Protein 3MCW (pdb70)

Sequence (381 aa):
APLRFSSSDKPLLLLIIDQQAVDDPSSWGPRNHPQQAEQACAGLLQQAWRARGLPLIHIRHDSSVEPNSTYRPGQPGHAFKPEVEEPRPGETVIAKQTTNSAFIGTTGGLEALLRANGWLEELVVAGVVSTSNSVEATVRAGNLGFAVCCLAEDGCFTFDKKTDWHGRRRRSADDEVHASSLANLDGEYCRVCCGSADDILAALGNIAGAAPAPLRFSSSDKKPLLLLIDQQAVDDPSSWGGPPRNHPQQAEQQACAGLLQAWRARGLPLIHIRRHDSVEPNSTYRPGQPGHAFKPEVEPRRPGETVIAKQTTNSAFIGTTGGLEALLLRANGWLEELVVAGVSTSNSVEATVRAGNLGFAVCCLAEDGCFTFDKTDWHGRRRSADEVHASSLANLDGEYCRVCCGSADILAALGNI

B-factor: mean 12.96, std 7.34, range [4.86, 44.72]

CATH classification: 3.40.50.8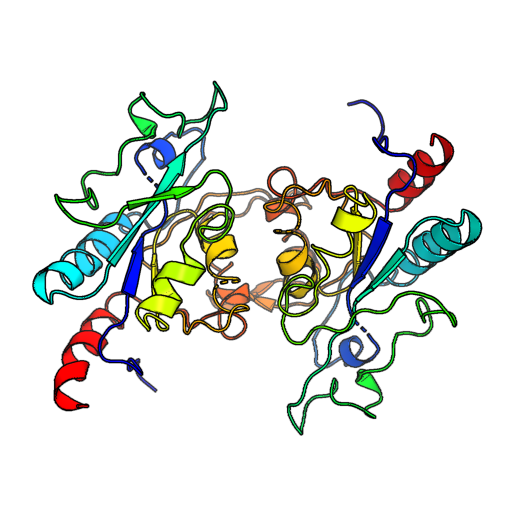50

Radius of gyration: 21.25 Å; Cα contacts (8 Å, |Δi|>4): 839; chains: 2; bounding box: 67×42×58 Å

Secondary structure (DSSP, 8-state):
-----SSS--EEEEE--GGGGSGGG--BS-TTHHHHHHHHHHHHHHHT--EEEEEE----TT-TT-TTSGGGSPPGGG---TT-EEEEESSSSTTTTSSHHHHHHHHT--EEEEEEE-IIIIIHHHH--TTTT-EEEEEEEEEE-B-EE-TTS-EE-HHHHH--HHHHBTTTBEEE-HHHHHHHHTTTGGG-/-PPP--SSS--EEEEE--GGGG-GGG--BS-TTHHHHHHHHHHHHHHHT--EEEEEE----TT-TTSTT-GGGSPPGGGPPPTT-EEEEESSSSTTTTT-HHHHHHHTT--EEEEEEE-IIIIIHHHH--TTTT-EEEEEEEEEE-B-EE-TTS-EE-HHHHH--HHHHBTTTBEEE-HHHHHHHHTT-

InterPro domains:
  IPR000868 Isochorismatase-like domain [PF00857] (13-155)
  IPR036380 Isochorismatase-like superfamily [G3DSA:3.40.50.850] (1-197)
  IPR036380 Isochorismatase-like superfamily [SSF52499] (4-193)
  IPR050272 Isochorismatase-like hydrolase [PTHR43540] (8-190)

Organism: Chromobacterium violaceum (strain ATCC 12472 / DSM 30191 / JCM 1249 / CCUG 213 / NBRC 12614 / NCIMB 9131 / NCTC 9757 / MK) (NCBI:txid243365)

Foldseek 3Di:
DFDADPDLAAEEEEEEFQLVVPCVQPDKDLPCLLVLLLVLQVLCVVVVHHYEYEFEEEPDPPGLCHPPDHRVAHDPSRHDDPPHHYWYDHAQASVPPTCVVVVCVVVVNQHYEYAYPALQTSVLNNQCSQVVPGAYEYALSNHMHAWDQDPVRRTGGRVRSSVNCVVCDPNRYPYDHSVSVSVNSVCSVVVD/DDFDADPDLAAEEEEEEFQLVVDCVFADKPLPCLLVLVLVVQVLCVVVVHHYEYEFEAEPPPPDCCHPPHRGRAHDPSNHDDPPHHYWYDHALASVPPTCVVVVCVVVVNQHYEYAYPALQTSVLNHQCSQVVRGAYEYALSNHMYHWDQDPVGDIDGRVRSSVVCVVCDPNRYPYDHSVSVSVNSVVD

Structure (mmCIF, N/CA/C/O backbone):
data_3MCW
#
_entry.id   3MCW
#
_cell.length_a   92.697
_cell.length_b   60.850
_cell.length_c   71.960
_cell.angle_alpha   90.000
_cell.angle_beta   102.970
_cell.angle_gamma   90.000
#
_symmetry.space_group_name_H-M   'C 1 2 1'
#
loop_
_entity.id
_entity.type
_entity.pdbx_description
1 polymer 'Putative hydrolase'
2 non-polymer 'IODIDE ION'
3 non-polymer 1,2-ETHANEDIOL
4 water water
#
loop_
_atom_site.group_PDB
_atom_site.id
_atom_site.type_symbol
_atom_site.label_atom_id
_atom_site.label_alt_id
_atom_site.label_comp_id
_atom_site.label_asym_id
_atom_site.label_entity_id
_atom_site.label_seq_id
_atom_site.pdbx_PDB_ins_code
_atom_site.Cartn_x
_atom_site.Cartn_y
_atom_site.Cartn_z
_atom_site.occupancy
_atom_site.B_iso_or_equiv
_atom_site.auth_seq_id
_atom_site.auth_comp_id
_atom_site.auth_asym_id
_atom_site.auth_atom_id
_atom_site.pdbx_PDB_model_num
ATOM 1 N N . ALA A 1 4 ? -5.805 6.561 8.680 1.00 44.72 3 ALA A N 1
ATOM 2 C CA . ALA A 1 4 ? -6.824 5.625 9.257 1.00 34.22 3 ALA A CA 1
ATOM 3 C C . ALA A 1 4 ? -6.545 5.384 10.746 1.00 32.95 3 ALA A C 1
ATOM 4 O O . ALA A 1 4 ? -5.382 5.163 11.127 1.00 33.56 3 ALA A O 1
ATOM 6 N N . PRO A 1 5 ? -7.601 5.425 11.588 1.00 33.04 4 PRO A N 1
ATOM 7 C CA . PRO A 1 5 ? -7.459 5.281 13.052 1.00 30.96 4 PRO A CA 1
ATOM 8 C C . PRO A 1 5 ? -7.002 3.895 13.475 1.00 28.70 4 PRO A C 1
ATOM 9 O O . PRO A 1 5 ? -7.386 2.918 12.853 1.00 29.73 4 PRO A O 1
ATOM 13 N N . LEU A 1 6 ? -6.206 3.819 14.542 1.00 23.78 5 LEU A N 1
ATOM 14 C CA . LEU A 1 6 ? -5.506 2.596 14.910 1.00 20.56 5 LEU A CA 1
ATOM 15 C C . LEU A 1 6 ? -6.427 1.411 15.120 1.00 19.98 5 LEU A C 1
ATOM 16 O O . LEU A 1 6 ? -7.426 1.493 15.818 1.00 20.82 5 LEU A O 1
ATOM 21 N N . ARG A 1 7 ? -6.031 0.321 14.503 1.00 19.33 6 ARG A N 1
ATOM 22 C CA . ARG A 1 7 ? -6.702 -0.948 14.632 1.00 18.89 6 ARG A CA 1
ATOM 23 C C . ARG A 1 7 ? -5.643 -2.042 14.797 1.00 17.74 6 ARG A C 1
ATOM 24 O O . ARG A 1 7 ? -4.712 -2.133 13.998 1.00 23.84 6 ARG A O 1
ATOM 29 N N . PHE A 1 8 ? -5.767 -2.858 15.842 1.00 15.03 7 PHE A N 1
ATOM 30 C CA . PHE A 1 8 ? -4.882 -3.992 16.019 1.00 15.84 7 PHE A CA 1
ATOM 31 C C . PHE A 1 8 ? -5.198 -5.040 14.980 1.00 17.77 7 PHE A C 1
ATOM 32 O O . PHE A 1 8 ? -6.353 -5.231 14.619 1.00 21.55 7 PHE A O 1
ATOM 40 N N . SER A 1 9 ? -4.147 -5.672 14.476 1.00 20.25 8 SER A N 1
ATOM 41 C CA A SER A 1 9 ? -4.290 -6.736 13.488 0.50 23.29 8 SER A CA 1
ATOM 42 C CA B SER A 1 9 ? -4.262 -6.736 13.486 0.50 24.43 8 SER A CA 1
ATOM 43 C C . SER A 1 9 ? -4.560 -8.081 14.160 1.00 21.67 8 SER A C 1
ATOM 44 O O . SER A 1 9 ? -5.075 -9.000 13.532 1.00 26.76 8 SER A O 1
ATOM 49 N N . SER A 1 10 ? -4.193 -8.190 15.447 1.00 18.43 9 SER A N 1
ATOM 50 C CA . SER A 1 10 ? -4.413 -9.400 16.232 1.00 16.66 9 SER A CA 1
ATOM 51 C C . SER A 1 10 ? -5.344 -9.122 17.404 1.00 15.37 9 SER A C 1
ATOM 52 O O . SER A 1 10 ? -5.649 -7.970 17.691 1.00 17.27 9 SER A O 1
ATOM 55 N N . ASP A 1 11 ? -5.821 -10.189 18.046 1.00 14.49 10 ASP A N 1
ATOM 56 C CA . ASP A 1 11 ? -6.680 -10.068 19.215 1.00 14.60 10 ASP A CA 1
ATOM 57 C C . ASP A 1 11 ? -5.881 -10.179 20.527 1.00 13.62 10 ASP A C 1
ATOM 58 O O . ASP A 1 11 ? -6.461 -10.256 21.620 1.00 17.13 10 ASP A O 1
ATOM 63 N N . LYS A 1 12 ? -4.548 -10.192 20.450 1.00 11.09 11 LYS A N 1
ATOM 64 C CA . LYS A 1 12 ? -3.703 -10.394 21.616 1.00 10.37 11 LYS A CA 1
ATOM 65 C C . LYS A 1 12 ? -2.472 -9.507 21.598 1.00 8.83 11 LYS A C 1
ATOM 66 O O . LYS A 1 12 ? -1.371 -9.978 21.835 1.00 8.91 11 LYS A O 1
ATOM 72 N N . PRO A 1 13 ? -2.633 -8.184 21.365 1.00 8.30 12 PRO A N 1
ATOM 73 C CA . PRO A 1 13 ? -1.468 -7.314 21.419 1.00 7.42 12 PRO A CA 1
ATOM 74 C C . PRO A 1 13 ? -0.853 -7.383 22.808 1.00 6.64 12 PRO A C 1
ATOM 75 O O . PRO A 1 13 ? -1.557 -7.422 23.832 1.00 7.82 12 PRO A O 1
ATOM 79 N N . LEU A 1 14 ? 0.471 -7.337 22.854 1.00 6.34 13 LEU A N 1
ATOM 80 C CA . LEU A 1 14 ? 1.235 -7.517 24.074 1.00 6.29 13 LEU A CA 1
ATOM 81 C C . LEU A 1 14 ? 1.823 -6.179 24.526 1.00 6.51 13 LEU A C 1
ATOM 82 O O . LEU A 1 14 ? 2.511 -5.504 23.753 1.00 6.97 13 LEU A O 1
ATOM 87 N N . LEU A 1 15 ? 1.590 -5.835 25.784 1.00 5.85 14 LEU A N 1
ATOM 88 C CA . LEU A 1 15 ? 2.136 -4.593 26.391 1.00 5.81 14 LEU A CA 1
ATOM 89 C C . LEU A 1 15 ? 3.495 -4.864 26.948 1.00 5.62 14 LEU A C 1
ATOM 90 O O . LEU A 1 15 ? 3.664 -5.757 27.793 1.00 6.43 14 LEU A O 1
ATOM 95 N N . LEU A 1 16 ? 4.487 -4.123 26.456 1.00 5.29 15 LEU A N 1
ATOM 96 C CA . LEU A 1 16 ? 5.877 -4.245 26.829 1.00 5.60 15 LEU A CA 1
ATOM 97 C C . LEU A 1 16 ? 6.322 -2.955 27.502 1.00 5.41 15 LEU A C 1
ATOM 98 O O . LEU A 1 16 ? 6.443 -1.921 26.828 1.00 6.38 15 LEU A O 1
ATOM 103 N N . LEU A 1 17 ? 6.472 -2.988 28.821 1.00 5.47 16 LEU A N 1
ATOM 104 C CA . LEU A 1 17 ? 6.832 -1.805 29.634 1.00 5.84 16 LEU A CA 1
ATOM 105 C C . LEU A 1 17 ? 8.311 -1.846 29.957 1.00 6.16 16 LEU A C 1
ATOM 106 O O . LEU A 1 17 ? 8.758 -2.774 30.616 1.00 7.74 16 LEU A O 1
ATOM 111 N N . ILE A 1 18 ? 9.047 -0.829 29.528 1.00 5.45 17 ILE A N 1
ATOM 112 C CA A ILE A 1 18 ? 10.505 -0.848 29.580 0.70 5.99 17 ILE A CA 1
ATOM 113 C CA B ILE A 1 18 ? 10.521 -0.817 29.555 0.30 5.43 17 ILE A CA 1
ATOM 114 C C . ILE A 1 18 ? 11.088 0.024 30.683 1.00 5.47 17 ILE A C 1
ATOM 115 O O . ILE A 1 18 ? 10.986 1.254 30.652 1.00 6.16 17 ILE A O 1
ATOM 124 N N . ASP A 1 19 ? 11.711 -0.640 31.637 1.00 6.05 18 ASP A N 1
ATOM 125 C CA . ASP A 1 19 ? 12.649 -0.035 32.560 1.00 6.54 18 ASP A CA 1
ATOM 126 C C . ASP A 1 19 ? 12.077 1.096 33.431 1.00 6.41 18 ASP A C 1
ATOM 127 O O . ASP A 1 19 ? 12.784 2.026 33.797 1.00 7.20 18 ASP A O 1
ATOM 150 N N . GLN A 1 21 ? 11.678 2.064 36.415 1.00 6.99 20 GLN A N 1
ATOM 151 C CA . GLN A 1 21 ? 12.296 1.844 37.707 1.00 6.92 20 GLN A CA 1
ATOM 152 C C . GLN A 1 21 ? 12.621 3.188 38.348 1.00 7.08 20 GLN A C 1
ATOM 153 O O . GLN A 1 21 ? 12.767 4.217 37.684 1.00 8.23 20 GLN A O 1
ATOM 159 N N . GLN A 1 22 ? 12.711 3.175 39.674 1.00 7.51 21 GLN A N 1
ATOM 160 C CA . GLN A 1 22 ? 12.880 4.410 40.428 1.00 8.32 21 GLN A CA 1
ATOM 161 C C . GLN A 1 22 ? 14.205 5.112 40.123 1.00 8.34 21 GLN A C 1
ATOM 162 O O . GLN A 1 22 ? 14.310 6.320 40.310 1.00 9.08 21 GLN A O 1
ATOM 168 N N . ALA A 1 23 ? 15.173 4.383 39.582 1.00 8.59 22 ALA A N 1
ATOM 169 C CA . ALA A 1 23 ? 16.454 4.925 39.130 1.00 9.60 22 ALA A CA 1
ATOM 170 C C . ALA A 1 23 ? 16.305 6.168 38.305 1.00 8.68 22 ALA A C 1
ATOM 171 O O . ALA A 1 23 ? 17.121 7.094 38.426 1.00 10.16 22 ALA A O 1
ATOM 173 N N . VAL A 1 24 ? 15.305 6.192 37.425 1.00 9.22 23 VAL A N 1
ATOM 174 C CA . VAL A 1 24 ? 15.205 7.268 36.469 1.00 10.25 23 VAL A CA 1
ATOM 175 C C . VAL A 1 24 ? 14.742 8.567 37.073 1.00 10.09 23 VAL A C 1
ATOM 176 O O . VAL A 1 24 ? 14.778 9.578 36.382 1.00 13.55 23 VAL A O 1
ATOM 180 N N . ASP A 1 25 ? 14.321 8.528 38.338 1.00 9.18 24 ASP A N 1
ATOM 181 C CA . ASP A 1 25 ? 13.997 9.739 39.088 1.00 9.85 24 ASP A CA 1
ATOM 182 C C . ASP A 1 25 ? 15.216 10.444 39.624 1.00 9.57 24 ASP A C 1
ATOM 183 O O . ASP A 1 25 ? 15.119 11.576 40.100 1.00 10.87 24 ASP A O 1
ATOM 188 N N . ASP A 1 26 ? 16.374 9.813 39.553 1.00 9.49 25 ASP A N 1
ATOM 189 C CA . ASP A 1 26 ? 17.570 10.417 40.114 1.00 9.73 25 ASP A CA 1
ATOM 190 C C . ASP A 1 26 ? 17.891 11.715 39.367 1.00 8.98 25 ASP A C 1
ATOM 191 O O . ASP A 1 26 ? 17.918 11.728 38.147 1.00 8.97 25 ASP A O 1
ATOM 196 N N . PRO A 1 27 ? 18.146 12.819 40.090 1.00 10.44 26 PRO A N 1
ATOM 197 C CA . PRO A 1 27 ? 18.398 14.080 39.396 1.00 10.32 26 PRO A CA 1
ATOM 198 C C . PRO A 1 27 ? 19.631 14.043 38.533 1.00 9.97 26 PRO A C 1
ATOM 199 O O . PRO A 1 27 ? 19.746 14.879 37.618 1.00 10.58 26 PRO A O 1
ATOM 203 N N . SER A 1 28 ? 20.530 13.082 38.744 1.00 10.83 27 SER A N 1
ATOM 204 C CA A SER A 1 28 ? 21.747 12.864 37.935 0.80 12.85 27 SER A CA 1
ATOM 205 C CA B SER A 1 28 ? 21.724 13.046 37.923 0.20 11.05 27 SER A CA 1
ATOM 206 C C . SER A 1 28 ? 21.457 12.666 36.451 1.00 10.64 27 SER A C 1
ATOM 207 O O . SER A 1 28 ? 22.330 12.886 35.606 1.00 13.63 27 SER A O 1
ATOM 212 N N . TRP A 1 29 ? 20.266 12.166 36.121 1.00 8.83 28 TRP A N 1
ATOM 213 C CA . TRP A 1 29 ? 19.930 11.967 34.716 1.00 8.62 28 TRP A CA 1
ATOM 214 C C . TRP A 1 29 ? 19.652 13.287 33.966 1.00 8.35 28 TRP A C 1
ATOM 215 O O . TRP A 1 29 ? 19.592 13.292 32.740 1.00 9.14 28 TRP A O 1
ATOM 226 N N . GLY A 1 30 ? 19.440 14.364 34.710 1.00 8.40 29 GLY A N 1
ATOM 227 C CA . GLY A 1 30 ? 19.085 15.642 34.166 1.00 7.42 29 GLY A CA 1
ATOM 228 C C . GLY A 1 30 ? 17.605 15.753 33.928 1.00 6.59 29 GLY A C 1
ATOM 229 O O . GLY A 1 30 ? 16.821 14.833 34.206 1.00 7.72 29 GLY A O 1
ATOM 230 N N . PRO A 1 31 ? 17.136 16.887 33.376 1.00 6.25 30 PRO A N 1
ATOM 231 C CA . PRO A 1 31 ? 15.703 17.125 33.259 1.00 6.65 30 PRO A CA 1
ATOM 232 C C . PRO A 1 31 ? 15.038 16.192 32.253 1.00 6.02 30 PRO A C 1
ATOM 233 O O . PRO A 1 31 ? 15.623 15.849 31.228 1.00 7.01 30 PRO A O 1
ATOM 237 N N . ARG A 1 32 ? 13.783 15.883 32.544 1.00 6.42 31 ARG A N 1
ATOM 238 C CA . ARG A 1 32 ? 12.951 15.005 31.727 1.00 6.57 31 ARG A CA 1
ATOM 239 C C . ARG A 1 32 ? 11.778 15.737 31.133 1.00 6.61 31 ARG A C 1
ATOM 240 O O . ARG A 1 32 ? 11.369 16.814 31.561 1.00 9.11 31 ARG A O 1
ATOM 248 N N . ASN A 1 33 ? 11.179 15.127 30.118 1.00 6.18 32 ASN A N 1
ATOM 249 C CA . ASN A 1 33 ? 9.907 15.530 29.564 1.00 6.63 32 ASN A CA 1
ATOM 250 C C . ASN A 1 33 ? 8.772 14.629 30.090 1.00 6.46 32 ASN A C 1
ATOM 251 O O . ASN A 1 33 ? 8.982 13.751 30.948 1.00 6.76 32 ASN A O 1
ATOM 256 N N . HIS A 1 34 ? 7.578 14.858 29.542 1.00 6.77 33 HIS A N 1
ATOM 257 C CA . HIS A 1 34 ? 6.402 14.015 29.748 1.00 6.77 33 HIS A CA 1
ATOM 258 C C . HIS A 1 34 ? 6.164 13.638 31.198 1.00 7.27 33 HIS A C 1
ATOM 259 O O . HIS A 1 34 ? 6.192 12.474 31.559 1.00 7.49 33 HIS A O 1
ATOM 266 N N . PRO A 1 35 ? 5.848 14.621 32.037 1.00 8.19 34 PRO A N 1
ATOM 267 C CA . PRO A 1 35 ? 5.630 14.339 33.445 1.00 10.13 34 PRO A CA 1
ATOM 268 C C . PRO A 1 35 ? 4.512 13.366 33.752 1.00 10.91 34 PRO A C 1
ATOM 269 O O . PRO A 1 35 ? 4.534 12.782 34.845 1.00 14.85 34 PRO A O 1
ATOM 273 N N . GLN A 1 36 ? 3.564 13.209 32.843 1.00 10.87 35 GLN A N 1
ATOM 274 C CA A GLN A 1 36 ? 2.436 12.292 32.988 0.50 11.73 35 GLN A CA 1
ATOM 275 C CA B GLN A 1 36 ? 2.502 12.242 33.127 0.50 11.57 35 GLN A CA 1
ATOM 276 C C . GLN A 1 36 ? 2.699 10.906 32.389 1.00 9.46 35 GLN A C 1
ATOM 277 O O . GLN A 1 36 ? 1.781 10.095 32.301 1.00 10.61 35 GLN A O 1
ATOM 288 N N . ALA A 1 37 ? 3.940 10.621 31.968 1.00 8.11 36 ALA A N 1
ATOM 289 C CA . ALA A 1 37 ? 4.211 9.329 31.341 1.00 7.34 36 ALA A CA 1
ATOM 290 C C . ALA A 1 37 ? 3.827 8.168 32.238 1.00 7.51 36 ALA A C 1
ATOM 291 O O . ALA A 1 37 ? 3.306 7.157 31.780 1.00 7.44 36 ALA A O 1
ATOM 293 N N . GLU A 1 38 ? 4.130 8.278 33.534 1.00 7.55 37 GLU A N 1
ATOM 294 C CA . GLU A 1 38 ? 3.806 7.198 34.482 1.00 8.11 37 GLU A CA 1
ATOM 295 C C . GLU A 1 38 ? 2.329 6.914 34.511 1.00 7.84 37 GLU A C 1
ATOM 296 O O . GLU A 1 38 ? 1.905 5.768 34.545 1.00 8.24 37 GLU A O 1
ATOM 302 N N . GLN A 1 39 ? 1.528 7.969 34.546 1.00 8.24 38 GLN A N 1
ATOM 303 C CA . GLN A 1 39 ? 0.087 7.818 34.538 1.00 8.88 38 GLN A CA 1
ATOM 304 C C . GLN A 1 39 ? -0.418 7.208 33.242 1.00 8.28 38 GLN A C 1
ATOM 305 O O . GLN A 1 39 ? -1.333 6.394 33.256 1.00 8.99 38 GLN A O 1
ATOM 308 N N . ALA A 1 40 ? 0.176 7.567 32.104 1.00 7.95 39 ALA A N 1
ATOM 309 C CA . ALA A 1 40 ? -0.218 6.980 30.824 1.00 8.13 39 ALA A CA 1
ATOM 310 C C . ALA A 1 40 ? 0.099 5.483 30.835 1.00 7.25 39 ALA A C 1
ATOM 311 O O . ALA A 1 40 ? -0.700 4.657 30.436 1.00 8.13 39 ALA A O 1
ATOM 313 N N . CYS A 1 41 ? 1.287 5.128 31.319 1.00 7.19 40 CYS A N 1
ATOM 314 C CA . CYS A 1 41 ? 1.679 3.710 31.459 1.00 6.61 40 CYS A CA 1
ATOM 315 C C . CYS A 1 41 ? 0.757 2.964 32.413 1.00 6.41 40 CYS A C 1
ATOM 316 O O . CYS A 1 41 ? 0.357 1.840 32.125 1.00 7.45 40 CYS A O 1
ATOM 319 N N . ALA A 1 42 ? 0.398 3.578 33.533 1.00 7.37 41 ALA A N 1
ATOM 320 C CA . ALA A 1 42 ? -0.523 2.944 34.500 1.00 7.81 41 ALA A CA 1
ATOM 321 C C . ALA A 1 42 ? -1.872 2.671 33.857 1.00 7.90 41 ALA A C 1
ATOM 322 O O . ALA A 1 42 ? -2.471 1.650 34.100 1.00 8.39 41 ALA A O 1
ATOM 324 N N . GLY A 1 43 ? -2.346 3.600 33.021 1.00 7.74 42 GLY A N 1
ATOM 325 C CA . GLY A 1 43 ? -3.623 3.421 32.333 1.00 8.25 42 GLY A CA 1
ATOM 326 C C . GLY A 1 43 ? -3.571 2.245 31.360 1.00 7.48 42 GLY A C 1
ATOM 327 O O . GLY A 1 43 ? -4.513 1.466 31.254 1.00 8.88 42 GLY A O 1
ATOM 328 N N . LEU A 1 44 ? -2.466 2.118 30.632 1.00 7.03 43 LEU A N 1
ATOM 329 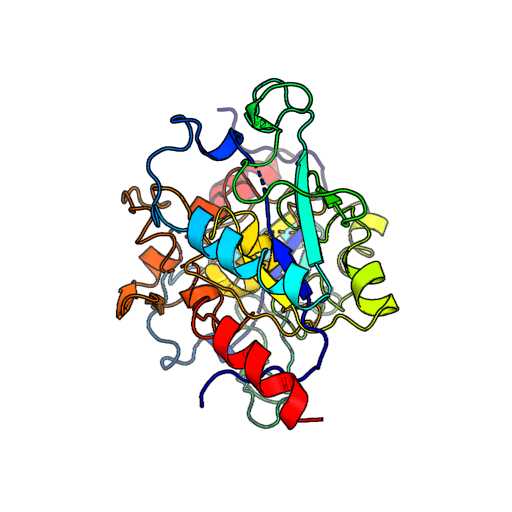C CA . LEU A 1 44 ? -2.295 1.001 29.720 1.00 7.06 43 LEU A CA 1
ATOM 330 C C . LEU A 1 44 ? -2.233 -0.322 30.516 1.00 6.46 43 LEU A C 1
ATOM 331 O O . LEU A 1 44 ? -2.905 -1.292 30.178 1.00 6.56 43 LEU A O 1
ATOM 336 N N . LEU A 1 45 ? -1.450 -0.335 31.591 1.00 6.27 44 LEU A N 1
ATOM 337 C CA . LEU A 1 45 ? -1.251 -1.546 32.399 1.00 6.26 44 LEU A CA 1
ATOM 338 C C . LEU A 1 45 ? -2.574 -1.997 33.000 1.00 6.37 44 LEU A C 1
ATOM 339 O O . LEU A 1 45 ? -2.897 -3.180 32.985 1.00 6.95 44 LEU A O 1
ATOM 344 N N . GLN A 1 46 ? -3.354 -1.058 33.531 1.00 6.58 45 GLN A N 1
ATOM 345 C CA A GLN A 1 46 ? -4.647 -1.403 34.118 0.50 6.58 45 GLN A CA 1
ATOM 346 C CA B GLN A 1 46 ? -4.626 -1.437 34.128 0.50 6.84 45 GLN A CA 1
ATOM 347 C C . GLN A 1 46 ? -5.599 -1.975 33.077 1.00 6.50 45 GLN A C 1
ATOM 348 O O . GLN A 1 46 ? -6.316 -2.941 33.349 1.00 7.67 45 GLN A O 1
ATOM 359 N N . ALA A 1 47 ? -5.628 -1.391 31.876 1.00 6.59 46 ALA A N 1
ATOM 360 C CA . ALA A 1 47 ? -6.462 -1.897 30.817 1.00 7.48 46 ALA A CA 1
ATOM 361 C C . ALA A 1 47 ? -6.047 -3.300 30.394 1.00 6.76 46 ALA A C 1
ATOM 362 O O . ALA A 1 47 ? -6.913 -4.168 30.162 1.00 7.92 46 ALA A O 1
ATOM 364 N N . TRP A 1 48 ? -4.745 -3.536 30.266 1.00 6.97 47 TRP A N 1
ATOM 365 C CA . TRP A 1 48 ? -4.239 -4.855 29.900 1.00 7.35 47 TRP A CA 1
ATOM 366 C C . TRP A 1 48 ? -4.636 -5.880 30.943 1.00 6.92 47 TRP A C 1
ATOM 367 O O . TRP A 1 48 ? -5.052 -6.994 30.599 1.00 8.59 47 TRP A O 1
ATOM 378 N N . ARG A 1 49 ? -4.447 -5.555 32.204 1.00 6.81 48 ARG A N 1
ATOM 379 C CA . ARG A 1 49 ? -4.817 -6.448 33.295 1.00 6.90 48 ARG A CA 1
ATOM 380 C C . ARG A 1 49 ? -6.324 -6.724 33.292 1.00 7.27 48 ARG A C 1
ATOM 381 O O . ARG A 1 49 ? -6.748 -7.869 33.416 1.00 7.99 48 ARG A O 1
ATOM 389 N N . ALA A 1 50 ? -7.126 -5.677 33.158 1.00 7.05 49 ALA A N 1
ATOM 390 C CA . ALA A 1 50 ? -8.578 -5.814 33.202 1.00 7.70 49 ALA A CA 1
ATOM 391 C C . ALA A 1 50 ? -9.076 -6.692 32.064 1.00 8.23 49 ALA A C 1
ATOM 392 O O . ALA A 1 50 ? -10.026 -7.436 32.250 1.00 10.04 49 ALA A O 1
ATOM 394 N N . ARG A 1 51 ? -8.420 -6.626 30.905 1.00 7.75 50 ARG A N 1
ATOM 395 C CA . ARG A 1 51 ? -8.810 -7.371 29.722 1.00 9.48 50 ARG A CA 1
ATOM 396 C C . ARG A 1 51 ? -8.133 -8.736 29.648 1.00 9.29 50 ARG A C 1
ATOM 397 O O . ARG A 1 51 ? -8.468 -9.542 28.762 1.00 11.99 50 ARG A O 1
ATOM 405 N N . GLY A 1 52 ? -7.193 -9.017 30.543 1.00 9.39 51 GLY A N 1
ATOM 406 C CA . GLY A 1 52 ? -6.504 -10.296 30.498 1.00 9.85 51 GLY A CA 1
ATOM 407 C C . GLY A 1 52 ? -5.618 -10.484 29.282 1.00 9.76 51 GLY A C 1
ATOM 408 O O . GLY A 1 52 ? -5.440 -11.608 28.819 1.00 12.26 51 GLY A O 1
ATOM 409 N N . LEU A 1 53 ? -5.046 -9.399 28.786 1.00 8.37 52 LEU A N 1
ATOM 410 C CA . LEU A 1 53 ? -4.192 -9.436 27.603 1.00 8.28 52 LEU A CA 1
ATOM 411 C C . LEU A 1 53 ? -2.719 -9.659 27.994 1.00 7.76 52 LEU A C 1
ATOM 412 O O . LEU A 1 53 ? -2.316 -9.407 29.127 1.00 8.51 52 LEU A O 1
ATOM 417 N N . PRO A 1 54 ? -1.894 -10.101 27.034 1.00 7.51 53 PRO A N 1
ATOM 418 C CA . PRO A 1 54 ? -0.527 -10.435 27.340 1.00 7.54 53 PRO A CA 1
ATOM 419 C C . PRO A 1 54 ? 0.311 -9.200 27.726 1.00 6.70 53 PRO A C 1
ATOM 420 O O . PRO A 1 54 ? 0.179 -8.152 27.096 1.00 6.88 53 PRO A O 1
ATOM 424 N N . LEU A 1 55 ? 1.203 -9.357 28.698 1.00 6.94 54 LEU A N 1
ATOM 425 C CA . LEU A 1 55 ? 2.019 -8.246 29.135 1.00 6.85 54 LEU A CA 1
ATOM 426 C C . LEU A 1 55 ? 3.337 -8.744 29.671 1.00 6.40 54 LEU A C 1
ATOM 427 O O . LEU A 1 55 ? 3.430 -9.827 30.264 1.00 7.63 54 LEU A O 1
ATOM 432 N N . ILE A 1 56 ? 4.384 -7.973 29.424 1.00 5.85 55 ILE A N 1
ATOM 433 C CA . ILE A 1 56 ? 5.740 -8.276 29.922 1.00 5.81 55 ILE A CA 1
ATOM 434 C C . ILE A 1 56 ? 6.342 -6.973 30.452 1.00 5.32 55 ILE A C 1
ATOM 435 O O . ILE A 1 56 ? 6.370 -5.949 29.741 1.00 6.67 55 ILE A O 1
ATOM 440 N N . HIS A 1 57 ? 6.864 -7.029 31.669 1.00 5.06 56 HIS A N 1
ATOM 441 C CA . HIS A 1 57 ? 7.674 -5.963 32.245 1.00 5.36 56 HIS A CA 1
ATOM 442 C C . HIS A 1 57 ? 9.137 -6.252 31.937 1.00 5.14 56 HIS A C 1
ATOM 443 O O . HIS A 1 57 ? 9.625 -7.337 32.224 1.00 6.72 56 HIS A O 1
ATOM 450 N N . ILE A 1 58 ? 9.853 -5.274 31.372 1.00 5.40 57 ILE A N 1
ATOM 451 C CA . ILE A 1 58 ? 11.278 -5.345 31.188 1.00 5.51 57 ILE A CA 1
ATOM 452 C C . ILE A 1 58 ? 11.944 -4.535 32.285 1.00 5.76 57 ILE A C 1
ATOM 453 O O . ILE A 1 58 ? 11.580 -3.377 32.538 1.00 6.46 57 ILE A O 1
ATOM 458 N N . ARG A 1 59 ? 12.924 -5.140 32.932 1.00 6.13 58 ARG A N 1
ATOM 459 C CA . ARG A 1 59 ? 13.655 -4.570 34.030 1.00 6.25 58 ARG A CA 1
ATOM 460 C C . ARG A 1 59 ? 15.131 -4.458 33.659 1.00 6.33 58 ARG A C 1
ATOM 461 O O . ARG A 1 59 ? 15.686 -5.413 33.116 1.00 7.49 58 ARG A O 1
ATOM 469 N N . HIS A 1 60 ? 15.779 -3.356 33.994 1.00 6.29 59 HIS A N 1
ATOM 470 C CA . HIS A 1 60 ? 17.196 -3.204 33.738 1.00 6.64 59 HIS A CA 1
ATOM 471 C C . HIS A 1 60 ? 17.994 -3.506 34.998 1.00 7.02 59 HIS A C 1
ATOM 472 O O . HIS A 1 60 ? 17.706 -2.975 36.076 1.00 7.90 59 HIS A O 1
ATOM 479 N N . ASP A 1 61 ? 18.965 -4.394 34.841 1.00 7.13 60 ASP A N 1
ATOM 480 C CA . ASP A 1 61 ? 19.854 -4.792 35.901 1.00 7.95 60 ASP A CA 1
ATOM 481 C C . ASP A 1 61 ? 21.290 -4.395 35.546 1.00 10.70 60 ASP A C 1
ATOM 482 O O . ASP A 1 61 ? 21.740 -4.570 34.444 1.00 15.32 60 ASP A O 1
ATOM 487 N N . SER A 1 62 ? 22.036 -3.917 36.520 1.00 16.92 61 SER A N 1
ATOM 488 C CA A SER A 1 62 ? 23.481 -3.580 36.380 0.50 20.04 61 SER A CA 1
ATOM 489 C CA B SER A 1 62 ? 23.468 -3.623 36.350 0.50 18.78 61 SER A CA 1
ATOM 490 C C . SER A 1 62 ? 24.310 -4.263 37.443 1.00 22.52 61 SER A C 1
ATOM 491 O O . SER A 1 62 ? 23.859 -4.430 38.582 1.00 28.05 61 SER A O 1
ATOM 496 N N . VAL A 1 63 ? 25.544 -4.641 37.101 1.00 25.97 62 VAL A N 1
ATOM 497 C CA . VAL A 1 63 ? 26.522 -5.066 38.068 1.00 28.55 62 VAL A CA 1
ATOM 498 C C .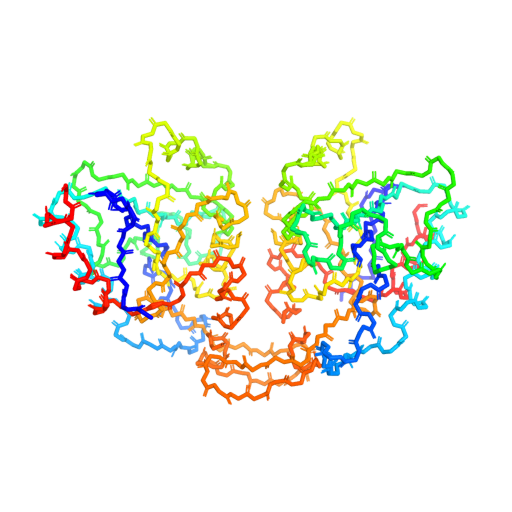 VAL A 1 63 ? 27.507 -3.906 38.270 1.00 30.14 62 VAL A C 1
ATOM 499 O O . VAL A 1 63 ? 28.507 -4.077 38.948 1.00 39.47 62 VAL A O 1
ATOM 503 N N . GLU A 1 64 ? 27.260 -2.729 37.682 1.00 35.70 63 GLU A N 1
ATOM 504 C CA . GLU A 1 64 ? 28.170 -1.581 37.879 1.00 37.33 63 GLU A CA 1
ATOM 505 C C . GLU A 1 64 ? 27.888 -0.879 39.218 1.00 37.04 63 GLU A C 1
ATOM 506 O O . GLU A 1 64 ? 26.768 -0.407 39.443 1.00 35.55 63 GLU A O 1
ATOM 508 N N . PRO A 1 65 ? 28.924 -0.751 40.087 1.00 38.95 64 PRO A N 1
ATOM 509 C CA . PRO A 1 65 ? 28.780 -0.261 41.468 1.00 33.50 64 PRO A CA 1
ATOM 510 C C . PRO A 1 65 ? 28.133 1.126 41.586 1.00 29.91 64 PRO A C 1
ATOM 511 O O . PRO A 1 65 ? 27.561 1.437 42.625 1.00 37.54 64 PRO A O 1
ATOM 515 N N . ASN A 1 66 ? 28.207 1.934 40.524 1.00 30.55 65 ASN A N 1
ATOM 516 C CA . ASN A 1 66 ? 27.712 3.313 40.558 1.00 27.42 65 ASN A CA 1
ATOM 517 C C . ASN A 1 66 ? 26.334 3.549 39.966 1.00 27.02 65 ASN A C 1
ATOM 518 O O . ASN A 1 66 ? 25.799 4.658 40.073 1.00 29.59 65 ASN A O 1
ATOM 520 N N . SER A 1 67 ? 25.744 2.531 39.350 1.00 23.63 66 SER A N 1
ATOM 521 C CA . SER A 1 67 ? 24.533 2.700 38.597 1.00 19.98 66 SER A CA 1
ATOM 522 C C . SER A 1 67 ? 23.321 2.856 39.501 1.00 16.72 66 SER A C 1
ATOM 523 O O . SER A 1 67 ? 23.177 2.146 40.495 1.00 18.37 66 SER A O 1
ATOM 526 N N . THR A 1 68 ? 22.449 3.780 39.117 1.00 17.12 67 THR A N 1
ATOM 527 C CA . THR A 1 68 ? 21.145 3.940 39.755 1.00 16.24 67 THR A CA 1
ATOM 528 C C . THR A 1 68 ? 20.262 2.690 39.587 1.00 14.36 67 THR A C 1
ATOM 529 O O . THR A 1 68 ? 19.277 2.555 40.290 1.00 15.78 67 THR A O 1
ATOM 533 N N . TYR A 1 69 ? 20.583 1.815 38.621 1.00 17.20 68 TYR A N 1
ATOM 534 C CA . TYR A 1 69 ? 19.876 0.525 38.412 1.00 17.17 68 TYR A CA 1
ATOM 535 C C . TYR A 1 69 ? 20.597 -0.646 39.038 1.00 19.48 68 TYR A C 1
ATOM 536 O O . TYR A 1 69 ? 20.314 -1.805 38.693 1.00 26.46 68 TYR A O 1
ATOM 545 N N . ARG A 1 70 ? 21.566 -0.380 39.898 1.00 21.79 69 ARG A N 1
ATOM 546 C CA . ARG A 1 70 ? 22.265 -1.460 40.566 1.00 25.13 69 ARG A CA 1
ATOM 547 C C . ARG A 1 70 ? 21.275 -2.228 41.433 1.00 28.49 69 ARG A C 1
ATOM 548 O O . ARG A 1 70 ? 20.543 -1.616 42.233 1.00 22.30 69 ARG A O 1
ATOM 550 N N . PRO A 1 71 ? 21.193 -3.564 41.242 1.00 27.94 70 PRO A N 1
ATOM 551 C CA . PRO A 1 71 ? 20.272 -4.356 42.043 1.00 30.58 70 PRO A CA 1
ATOM 552 C C . PRO A 1 71 ? 20.491 -4.198 43.547 1.00 27.70 70 PRO A C 1
ATOM 553 O O . PRO A 1 71 ? 21.554 -3.748 43.984 1.00 37.98 70 PRO A O 1
ATOM 557 N N . GLY A 1 72 ? 19.467 -4.532 44.323 1.00 33.52 71 GLY A N 1
ATOM 558 C CA . GLY A 1 72 ? 19.516 -4.386 45.772 1.00 31.51 71 GLY A CA 1
ATOM 559 C C . GLY A 1 72 ? 19.706 -2.991 46.353 1.00 30.28 71 GLY A C 1
ATOM 560 O O . GLY A 1 72 ? 20.269 -2.863 47.404 1.00 37.67 71 GLY A O 1
ATOM 561 N N . GLN A 1 73 ? 19.275 -1.931 45.672 1.00 31.17 72 GLN A N 1
ATOM 562 C CA . GLN A 1 73 ? 19.100 -0.595 46.315 1.00 26.76 72 GLN A CA 1
ATOM 563 C C . GLN A 1 73 ? 17.859 0.034 45.654 1.00 19.43 72 GLN A C 1
ATOM 564 O O . GLN A 1 73 ? 17.386 -0.494 44.678 1.00 17.42 72 GLN A O 1
ATOM 570 N N . PRO A 1 74 ? 17.272 1.105 46.216 1.00 22.10 73 PRO A N 1
ATOM 571 C CA . PRO A 1 74 ? 15.911 1.548 45.818 1.00 21.05 73 PRO A CA 1
ATOM 572 C C . PRO A 1 74 ? 15.702 1.909 44.341 1.00 15.81 73 PRO A C 1
ATOM 573 O O . PRO A 1 74 ? 14.611 1.747 43.795 1.00 17.62 73 PRO A O 1
ATOM 577 N N . GLY A 1 75 ? 16.731 2.415 43.699 1.00 14.43 74 GLY A N 1
ATOM 578 C CA . GLY A 1 75 ? 16.597 2.783 42.305 1.00 11.52 74 GLY A CA 1
ATOM 579 C C . GLY A 1 75 ? 16.251 1.594 41.431 1.00 9.36 74 GLY A C 1
ATOM 580 O O . GLY A 1 75 ? 15.664 1.738 40.371 1.00 9.42 74 GLY A O 1
ATOM 581 N N . HIS A 1 76 ? 16.609 0.390 41.856 1.00 8.71 75 HIS A N 1
ATOM 582 C CA . HIS A 1 76 ? 16.353 -0.793 41.059 1.00 8.56 75 HIS A CA 1
ATOM 583 C C . HIS A 1 76 ? 14.882 -1.202 41.059 1.00 7.70 75 HIS A C 1
ATOM 584 O O . HIS A 1 76 ? 14.428 -1.870 40.155 1.00 8.18 75 HIS A O 1
ATOM 591 N N . ALA A 1 77 ? 14.138 -0.821 42.089 1.00 8.89 76 ALA A N 1
ATOM 592 C CA . ALA A 1 77 ? 12.724 -1.200 42.203 1.00 8.85 76 ALA A CA 1
ATOM 593 C C . ALA A 1 77 ? 11.882 -0.567 41.117 1.00 7.65 76 ALA A C 1
ATOM 594 O O . ALA A 1 77 ? 12.146 0.545 40.691 1.00 8.16 76 ALA A O 1
ATOM 596 N N . PHE A 1 78 ? 10.838 -1.268 40.682 1.00 8.32 77 PHE A N 1
ATOM 597 C CA . PHE A 1 78 ? 9.861 -0.652 39.792 1.00 8.10 77 PHE A CA 1
ATOM 598 C C . PHE A 1 78 ? 9.194 0.546 40.459 1.00 8.82 77 PHE A C 1
ATOM 599 O O . PHE A 1 78 ? 8.996 0.567 41.693 1.00 9.28 77 PHE A O 1
ATOM 607 N N . LYS A 1 79 ? 8.825 1.526 39.640 1.00 8.33 78 LYS A N 1
ATOM 608 C CA . LYS A 1 79 ? 7.999 2.639 40.083 1.00 9.29 78 LYS A CA 1
ATOM 609 C C . LYS A 1 79 ? 6.651 2.072 40.545 1.00 9.65 78 LYS A C 1
ATOM 610 O O . LYS A 1 79 ? 6.092 1.158 39.920 1.00 8.99 78 LYS A O 1
ATOM 616 N N . PRO A 1 80 ? 6.102 2.617 41.633 1.00 11.39 79 PRO A N 1
ATOM 617 C CA . PRO A 1 80 ? 4.877 2.062 42.175 1.00 12.82 79 PRO A CA 1
ATOM 618 C C . PRO A 1 80 ? 3.700 2.114 41.188 1.00 12.56 79 PRO A C 1
ATOM 619 O O . PRO A 1 80 ? 2.880 1.195 41.228 1.00 13.61 79 PRO A O 1
ATOM 623 N N . GLU A 1 81 ? 3.687 3.101 40.275 1.00 13.65 80 GLU A N 1
ATOM 624 C CA . GLU A 1 81 ? 2.615 3.270 39.304 1.00 14.63 80 GLU A CA 1
ATOM 625 C C . GLU A 1 81 ? 2.470 2.060 38.408 1.00 12.95 80 GLU A C 1
ATOM 626 O O . GLU A 1 81 ? 1.408 1.826 37.841 1.00 15.36 80 GLU A O 1
ATOM 632 N N . VAL A 1 82 ? 3.584 1.355 38.196 1.00 10.04 81 VAL A N 1
ATOM 633 C CA . VAL A 1 82 ? 3.636 0.250 37.245 1.00 10.44 81 VAL A CA 1
ATOM 634 C C . VAL A 1 82 ? 4.316 -0.982 37.848 1.00 8.59 81 VAL A C 1
ATOM 635 O O . VAL A 1 82 ? 4.892 -1.803 37.152 1.00 11.14 81 VAL A O 1
ATOM 639 N N . GLU A 1 83 ? 4.153 -1.164 39.146 1.00 8.06 82 GLU A N 1
ATOM 640 C CA A GLU A 1 83 ? 4.781 -2.304 39.803 0.50 8.99 82 GLU A CA 1
ATOM 641 C CA B GLU A 1 83 ? 4.727 -2.298 39.836 0.50 9.14 82 GLU A CA 1
ATOM 642 C C . GLU A 1 83 ? 4.127 -3.608 39.317 1.00 7.97 82 GLU A C 1
ATOM 643 O O . GLU A 1 83 ? 2.898 -3.720 39.270 1.00 8.93 82 GLU A O 1
ATOM 654 N N . PRO A 1 84 ? 4.957 -4.620 39.000 1.00 7.85 83 PRO A N 1
ATOM 655 C CA . PRO A 1 84 ? 4.372 -5.908 38.645 1.00 7.63 83 PRO A CA 1
ATOM 656 C C . PRO A 1 84 ? 3.587 -6.523 39.788 1.00 8.05 83 PRO A C 1
ATOM 657 O O . PRO A 1 84 ? 3.841 -6.260 40.954 1.00 9.52 83 PRO A O 1
ATOM 661 N N . ARG A 1 85 ? 2.680 -7.410 39.426 1.00 9.03 84 ARG A N 1
ATOM 662 C CA . ARG A 1 85 ? 1.913 -8.188 40.368 1.00 9.78 84 ARG A CA 1
ATOM 663 C C . ARG A 1 85 ? 2.176 -9.668 40.206 1.00 9.38 84 ARG A C 1
ATOM 664 O O . ARG A 1 85 ? 2.822 -10.099 39.249 1.00 9.93 84 ARG A O 1
ATOM 672 N N . PRO A 1 86 ? 1.727 -10.465 41.182 1.00 10.59 85 PRO A N 1
ATOM 673 C CA . PRO A 1 86 ? 2.111 -11.865 41.191 1.00 11.69 85 PRO A CA 1
ATOM 674 C C . PRO A 1 86 ? 1.724 -12.571 39.922 1.00 11.00 85 PRO A C 1
ATOM 675 O O . PRO A 1 86 ? 0.604 -12.396 39.409 1.00 11.66 85 PRO A O 1
ATOM 679 N N . GLY A 1 87 ? 2.638 -13.374 39.408 1.00 13.24 86 GLY A N 1
ATOM 680 C CA . GLY A 1 87 ? 2.375 -14.147 38.220 1.00 13.81 86 GLY A CA 1
ATOM 681 C C . GLY A 1 87 ? 2.664 -13.433 36.920 1.00 11.52 86 GLY A C 1
ATOM 682 O O . GLY A 1 87 ? 2.633 -14.053 35.869 1.00 14.71 86 GLY A O 1
ATOM 683 N N . GLU A 1 88 ? 2.891 -12.129 36.956 1.00 8.72 87 GLU A N 1
ATOM 684 C CA . GLU A 1 88 ? 3.186 -11.388 35.709 1.00 7.66 87 GLU A CA 1
ATOM 685 C C . GLU A 1 88 ? 4.626 -11.628 35.302 1.00 7.56 87 GLU A C 1
ATOM 686 O O . GLU A 1 88 ? 5.526 -11.730 36.133 1.00 9.50 87 GLU A O 1
ATOM 692 N N . THR A 1 89 ? 4.840 -11.705 33.987 1.00 7.17 88 THR A N 1
ATOM 693 C CA . THR A 1 89 ? 6.160 -11.933 33.429 1.00 7.33 88 THR A CA 1
ATOM 694 C C . THR A 1 89 ? 7.045 -10.695 33.553 1.00 6.03 88 THR A C 1
ATOM 695 O O . THR A 1 89 ? 6.682 -9.620 33.101 1.00 6.92 88 THR A O 1
ATOM 699 N N . VAL A 1 90 ? 8.202 -10.893 34.161 1.00 6.06 89 VAL A N 1
ATOM 700 C CA . VAL A 1 90 ? 9.252 -9.876 34.264 1.00 5.95 89 VAL A CA 1
ATOM 701 C C . VAL A 1 90 ? 10.506 -10.472 33.652 1.00 5.94 89 VAL A C 1
ATOM 702 O O . VAL A 1 90 ? 10.899 -11.584 34.032 1.00 6.48 89 VAL A O 1
ATOM 706 N N . ILE A 1 91 ? 11.100 -9.767 32.690 1.00 6.00 90 ILE A N 1
ATOM 707 C CA . ILE A 1 91 ? 12.327 -10.166 32.035 1.00 6.00 90 ILE A CA 1
ATOM 708 C C . ILE A 1 91 ? 13.387 -9.138 32.321 1.00 5.91 90 ILE A C 1
ATOM 709 O O . ILE A 1 91 ? 13.208 -7.950 32.040 1.00 6.90 90 ILE A O 1
ATOM 714 N N . ALA A 1 92 ? 14.493 -9.570 32.913 1.00 6.13 91 ALA A N 1
ATOM 715 C CA . ALA A 1 92 ? 15.604 -8.716 33.225 1.00 6.34 91 ALA A CA 1
ATOM 716 C C . ALA A 1 92 ? 16.599 -8.667 32.067 1.00 6.88 91 ALA A C 1
ATOM 717 O O . ALA A 1 92 ? 16.885 -9.693 31.430 1.00 9.34 91 ALA A O 1
ATOM 719 N N . LYS A 1 93 ? 17.152 -7.501 31.818 1.00 7.53 92 LYS A N 1
ATOM 720 C CA . LYS A 1 93 ? 18.183 -7.321 30.790 1.00 7.18 92 LYS A CA 1
ATOM 721 C C . LYS A 1 93 ? 19.358 -6.572 31.366 1.00 7.38 92 LYS A C 1
ATOM 722 O O . LYS A 1 93 ? 19.243 -5.878 32.368 1.00 8.39 92 LYS A O 1
ATOM 728 N N . GLN A 1 94 ? 20.511 -6.674 30.700 1.00 8.42 93 GLN A N 1
ATOM 729 C CA . GLN A 1 94 ? 21.724 -5.978 31.130 1.00 9.93 93 GLN A CA 1
ATOM 730 C C . GLN A 1 94 ? 22.244 -5.030 30.074 1.00 9.23 93 GLN A C 1
ATOM 731 O O . GLN A 1 94 ? 23.210 -4.351 30.338 1.00 11.84 93 GLN A O 1
ATOM 737 N N . THR A 1 95 ? 21.629 -4.982 28.894 1.00 8.16 94 THR A N 1
ATOM 738 C CA A THR A 1 95 ? 22.011 -4.034 27.858 0.50 8.31 94 THR A CA 1
ATOM 739 C CA B THR A 1 95 ? 22.047 -4.015 27.892 0.50 8.20 94 THR A CA 1
ATOM 740 C C . THR A 1 95 ? 20.790 -3.215 27.490 1.00 7.17 94 THR A C 1
ATOM 741 O O . THR A 1 95 ? 19.727 -3.374 28.055 1.00 8.27 94 THR A O 1
ATOM 748 N N . ASN A 1 96 ? 20.911 -2.357 26.483 1.00 6.87 95 ASN A N 1
ATOM 749 C CA . ASN A 1 96 ? 19.795 -1.479 26.162 1.00 6.62 95 ASN A CA 1
ATOM 750 C C . ASN A 1 96 ? 18.613 -2.192 25.546 1.00 6.52 95 ASN A C 1
ATOM 751 O O . ASN A 1 96 ? 17.468 -1.951 25.906 1.00 8.10 95 ASN A O 1
ATOM 756 N N . SER A 1 97 ? 18.864 -3.033 24.548 1.00 7.27 96 SER A N 1
ATOM 757 C CA . SER A 1 97 ? 17.782 -3.754 23.904 1.00 7.20 96 SER A CA 1
ATOM 758 C C . SER A 1 97 ? 17.247 -4.881 24.769 1.00 6.85 96 SER A C 1
ATOM 759 O O . SER A 1 97 ? 17.987 -5.738 25.195 1.00 8.31 96 SER A O 1
ATOM 762 N N . ALA A 1 98 ? 15.922 -4.921 24.901 1.00 6.38 97 ALA A N 1
ATOM 763 C CA . ALA A 1 98 ? 15.239 -5.982 25.678 1.00 6.88 97 ALA A CA 1
ATOM 764 C C . ALA A 1 98 ? 15.374 -7.369 25.044 1.00 6.99 97 ALA A C 1
ATOM 765 O O . ALA A 1 98 ? 15.032 -8.340 25.699 1.00 8.28 97 ALA A O 1
ATOM 767 N N . PHE A 1 99 ? 15.848 -7.450 23.788 1.00 6.61 98 PHE A N 1
ATOM 768 C CA . PHE A 1 99 ? 16.022 -8.735 23.140 1.00 7.12 98 PHE A CA 1
ATOM 769 C C . PHE A 1 99 ? 17.362 -9.419 23.447 1.00 8.20 98 PHE A C 1
ATOM 770 O O . PHE A 1 99 ? 17.484 -10.646 23.353 1.00 10.41 98 PHE A O 1
ATOM 778 N N . ILE A 1 100 ? 18.367 -8.656 23.776 1.00 7.57 99 ILE A N 1
ATOM 779 C CA . ILE A 1 100 ? 19.729 -9.173 23.804 1.00 8.96 99 ILE A CA 1
ATOM 780 C C . ILE A 1 100 ? 20.019 -9.804 25.140 1.00 9.27 99 ILE A C 1
ATOM 781 O O . ILE A 1 100 ? 19.906 -9.190 26.194 1.00 9.91 99 ILE A O 1
ATOM 786 N N . GLY A 1 101 ? 20.329 -11.087 25.086 1.00 10.59 100 GLY A N 1
ATOM 787 C CA . GLY A 1 101 ? 20.675 -11.856 26.259 1.00 11.23 100 GLY A CA 1
ATOM 788 C C . GLY A 1 101 ? 19.467 -12.292 27.065 1.00 11.14 100 GLY A C 1
ATOM 789 O O . GLY A 1 101 ? 19.635 -12.758 28.195 1.00 15.15 100 GLY A O 1
ATOM 790 N N A THR A 1 102 ? 18.310 -12.132 26.462 0.50 9.70 101 THR A N 1
ATOM 791 N N B THR A 1 102 ? 18.221 -12.161 26.548 0.50 9.73 101 THR A N 1
ATOM 792 C CA A THR A 1 102 ? 17.125 -12.607 27.050 0.50 8.90 101 THR A CA 1
ATOM 793 C CA B THR A 1 102 ? 16.947 -12.314 27.365 0.50 9.69 101 THR A CA 1
ATOM 794 C C A THR A 1 102 ? 16.458 -13.555 26.106 0.50 7.76 101 THR A C 1
ATOM 795 C C B THR A 1 102 ? 15.936 -13.457 27.008 0.50 8.06 101 THR A C 1
ATOM 796 O O A THR A 1 102 ? 16.823 -13.708 24.941 0.50 7.89 101 THR A O 1
ATOM 797 O O B THR A 1 102 ? 15.033 -13.798 27.789 0.50 9.63 101 THR A O 1
ATOM 804 N N A GLY A 1 103 ? 15.433 -14.187 26.635 0.50 7.42 102 GLY A N 1
ATOM 805 N N B GLY A 1 103 ? 16.048 -14.004 25.804 0.50 8.30 102 GLY A N 1
ATOM 806 C CA A GLY A 1 103 ? 14.604 -15.059 25.841 0.50 8.10 102 GLY A CA 1
ATOM 807 C CA B GLY A 1 103 ? 15.036 -14.938 25.284 0.50 8.98 102 GLY A CA 1
ATOM 808 C C A GLY A 1 103 ? 13.426 -14.343 25.217 0.50 7.48 102 GLY A C 1
ATOM 809 C C B GLY A 1 103 ? 13.665 -14.352 24.927 0.50 8.67 102 GLY A C 1
ATOM 810 O O A GLY A 1 103 ? 12.409 -14.988 24.933 0.50 8.49 102 GLY A O 1
ATOM 811 O O B GLY A 1 103 ? 12.754 -15.100 24.551 0.50 8.01 102 GLY A O 1
ATOM 812 N N . LEU A 1 104 ? 13.514 -13.023 24.999 1.00 9.00 103 LEU A N 1
ATOM 813 C CA . LEU A 1 104 ? 12.279 -12.329 24.633 1.00 7.67 103 LEU A CA 1
ATOM 814 C C . LEU A 1 104 ? 11.749 -12.740 23.280 1.00 7.18 103 LEU A C 1
ATOM 815 O O . LEU A 1 104 ? 10.558 -13.036 23.129 1.00 7.94 103 LEU A O 1
ATOM 820 N N . GLU A 1 105 ? 12.603 -12.711 22.262 1.00 7.82 104 GLU A N 1
ATOM 821 C CA . GLU A 1 105 ? 12.130 -13.018 20.923 1.00 8.26 104 GLU A CA 1
ATOM 822 C C . GLU A 1 105 ? 11.515 -14.425 20.836 1.00 7.83 104 GLU A C 1
ATOM 823 O O . GLU A 1 105 ? 10.419 -14.607 20.287 1.00 8.29 104 GLU A O 1
ATOM 829 N N . ALA A 1 106 ? 12.222 -15.409 21.400 1.00 8.58 105 ALA A N 1
ATOM 830 C CA . ALA A 1 106 ? 11.707 -16.774 21.333 1.00 9.54 105 ALA A CA 1
ATOM 831 C C . ALA A 1 106 ? 10.378 -16.918 22.078 1.00 8.73 105 ALA A C 1
ATOM 832 O O . ALA A 1 106 ? 9.493 -17.653 21.648 1.00 9.60 105 ALA A O 1
ATOM 834 N N . LEU A 1 107 ? 10.240 -16.248 23.217 1.00 8.98 106 LEU A N 1
ATOM 835 C CA . LEU A 1 107 ? 8.997 -16.296 23.977 1.00 9.07 106 LEU A CA 1
ATOM 836 C C . LEU A 1 107 ? 7.846 -15.707 23.166 1.00 8.69 106 LEU A C 1
ATOM 837 O O . LEU A 1 107 ? 6.743 -16.263 23.103 1.00 9.69 106 LEU A O 1
ATOM 842 N N . LEU A 1 108 ? 8.077 -14.542 22.552 1.00 8.23 107 LEU A N 1
ATOM 843 C CA . LEU A 1 108 ? 7.045 -13.917 21.742 1.00 8.39 107 LEU A CA 1
ATOM 844 C C . LEU A 1 108 ? 6.606 -14.824 20.591 1.00 8.73 107 LEU A C 1
ATOM 845 O O . LEU A 1 108 ? 5.415 -15.028 20.362 1.00 9.94 107 LEU A O 1
ATOM 850 N N . ARG A 1 109 ? 7.587 -15.365 19.879 1.00 9.02 108 ARG A N 1
ATOM 851 C CA . ARG A 1 109 ? 7.257 -16.178 18.710 1.00 9.88 108 ARG A CA 1
ATOM 852 C C . ARG A 1 109 ? 6.559 -17.491 19.103 1.00 10.34 108 ARG A C 1
ATOM 853 O O . ARG A 1 109 ? 5.642 -17.919 18.425 1.00 11.78 108 ARG A O 1
ATOM 861 N N . ALA A 1 110 ? 6.959 -18.093 20.229 1.00 10.13 109 ALA A N 1
ATOM 862 C CA . ALA A 1 110 ? 6.351 -19.364 20.661 1.00 10.95 109 ALA A CA 1
ATOM 863 C C . ALA A 1 110 ? 4.869 -19.182 20.965 1.00 11.58 109 ALA A C 1
ATOM 864 O O . ALA A 1 110 ? 4.061 -20.124 20.822 1.00 13.25 109 ALA A O 1
ATOM 866 N N . ASN A 1 111 ? 4.469 -17.960 21.336 1.00 10.65 110 ASN A N 1
ATOM 867 C CA . ASN A 1 111 ? 3.085 -17.669 21.710 1.00 11.02 110 ASN A CA 1
ATOM 868 C C . ASN A 1 111 ? 2.319 -16.859 20.684 1.00 10.52 110 ASN A C 1
ATOM 869 O O . ASN A 1 111 ? 1.168 -16.534 20.919 1.00 13.32 110 ASN A O 1
ATOM 874 N N . GLY A 1 112 ? 2.943 -16.567 19.540 1.00 10.69 111 GLY A N 1
ATOM 875 C CA . GLY A 1 112 ? 2.306 -15.774 18.511 1.00 11.58 111 GLY A CA 1
ATOM 876 C C . GLY A 1 112 ? 2.068 -14.327 18.867 1.00 10.65 111 GLY A C 1
ATOM 877 O O . GLY A 1 112 ? 1.184 -13.706 18.302 1.00 12.47 111 GLY A O 1
ATOM 878 N N . TRP A 1 113 ? 2.878 -13.796 19.791 1.00 9.06 112 TRP A N 1
ATOM 879 C CA . TRP A 1 113 ? 2.725 -12.411 20.239 1.00 9.00 112 TRP A CA 1
ATOM 880 C C . TRP A 1 113 ? 3.568 -11.511 19.337 1.00 8.65 112 TRP A C 1
ATOM 881 O O . TRP A 1 113 ? 4.646 -11.039 19.710 1.00 9.14 112 TRP A O 1
ATOM 892 N N . LEU A 1 114 ? 3.042 -11.295 18.137 1.00 9.14 113 LEU A N 1
ATOM 893 C CA . LEU A 1 114 ? 3.769 -10.577 17.087 1.00 9.72 113 LEU A CA 1
ATOM 894 C C . LEU A 1 114 ? 3.469 -9.088 17.035 1.00 8.66 113 LEU A C 1
ATOM 895 O O . LEU A 1 114 ? 4.187 -8.348 16.402 1.00 11.44 113 LEU A O 1
ATOM 900 N N . GLU A 1 115 ? 2.422 -8.674 17.734 1.00 8.39 114 GLU A N 1
ATOM 901 C CA A GLU A 1 115 ? 2.040 -7.289 17.813 0.50 8.19 114 GLU A CA 1
ATOM 902 C CA B GLU A 1 115 ? 2.000 -7.254 17.847 0.50 8.39 114 GLU A CA 1
ATOM 903 C C . GLU A 1 115 ? 2.343 -6.784 19.229 1.00 7.56 114 GLU A C 1
ATOM 904 O O . GLU A 1 115 ? 1.869 -7.347 20.234 1.00 8.64 114 GLU A O 1
ATOM 915 N N . LEU A 1 116 ? 3.150 -5.738 19.316 1.00 7.14 115 LEU A N 1
ATOM 916 C CA . LEU A 1 116 ? 3.652 -5.206 20.575 1.00 6.92 115 LEU A CA 1
ATOM 917 C C . LEU A 1 116 ? 3.210 -3.745 20.739 1.00 6.91 115 LEU A C 1
ATOM 918 O O . LEU A 1 116 ? 3.224 -2.984 19.780 1.00 9.01 115 LEU A O 1
ATOM 923 N N . VAL A 1 117 ? 2.875 -3.392 21.986 1.00 6.35 116 VAL A N 1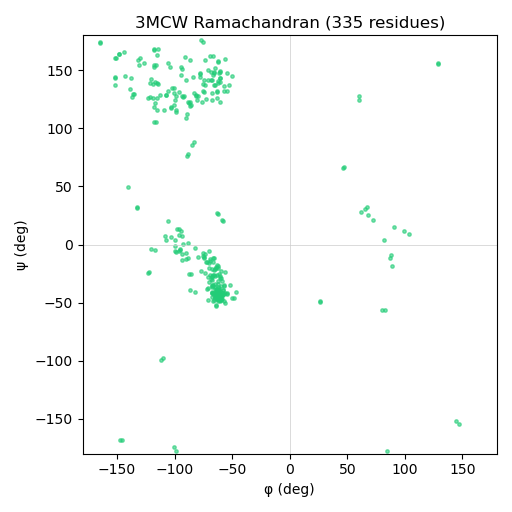
ATOM 924 C CA . VAL A 1 117 ? 2.592 -2.014 22.373 1.00 6.04 116 VAL A CA 1
ATOM 925 C C . VAL A 1 117 ? 3.643 -1.665 23.398 1.00 5.69 116 VAL A C 1
ATOM 926 O O . VAL A 1 117 ? 3.730 -2.301 24.449 1.00 6.57 116 VAL A O 1
ATOM 930 N N . VAL A 1 118 ? 4.474 -0.676 23.095 1.00 5.99 117 VAL A N 1
ATOM 931 C CA . VAL A 1 118 ? 5.666 -0.391 23.873 1.00 5.84 117 VAL A CA 1
ATOM 932 C C . VAL A 1 118 ? 5.569 0.963 24.545 1.00 5.51 117 VAL A C 1
ATOM 933 O O . VAL A 1 118 ? 5.151 1.959 23.933 1.00 6.26 117 VAL A O 1
ATOM 937 N N . ALA A 1 119 ? 6.021 1.012 25.796 1.00 5.42 118 ALA A N 1
ATOM 938 C CA . ALA A 1 119 ? 6.157 2.292 26.524 1.00 5.35 118 ALA A CA 1
ATOM 939 C C . ALA A 1 119 ? 7.263 2.123 27.523 1.00 5.14 118 ALA A C 1
ATOM 940 O O . ALA A 1 119 ? 7.625 1.020 27.876 1.00 7.56 118 ALA A O 1
ATOM 942 N N . GLY A 1 120 ? 7.824 3.225 27.992 1.00 6.64 119 GLY A N 1
ATOM 943 C CA . GLY A 1 120 ? 8.800 3.201 29.059 1.00 6.14 119 GLY A CA 1
ATOM 944 C C . GLY A 1 120 ? 9.872 4.260 28.892 1.00 5.65 119 GLY A C 1
ATOM 945 O O . GLY A 1 120 ? 9.631 5.328 28.310 1.00 6.35 119 GLY A O 1
ATOM 946 N N . VAL A 1 121 ? 11.046 3.970 29.426 1.00 5.36 120 VAL A N 1
ATOM 947 C CA A VAL A 1 121 ? 12.075 4.989 29.549 0.70 5.38 120 VAL A CA 1
ATOM 948 C CA B VAL A 1 121 ? 12.094 4.976 29.601 0.30 5.59 120 VAL A CA 1
ATOM 949 C C . VAL A 1 121 ? 13.438 4.368 29.238 1.00 5.87 120 VAL A C 1
ATOM 950 O O . VAL A 1 121 ? 13.700 3.197 29.605 1.00 6.97 120 VAL A O 1
ATOM 957 N N . SER A 1 122 ? 14.355 5.085 28.578 1.00 5.74 121 SER A N 1
ATOM 958 C CA . SER A 1 122 ? 14.140 6.388 27.952 1.00 5.96 121 SER A CA 1
ATOM 959 C C . SER A 1 122 ? 13.801 6.227 26.483 1.00 6.07 121 SER A C 1
ATOM 960 O O . SER A 1 122 ? 14.244 5.285 25.801 1.00 6.16 121 SER A O 1
ATOM 963 N N . THR A 1 123 ? 13.058 7.192 25.965 1.00 5.72 122 THR A N 1
ATOM 964 C CA . THR A 1 123 ? 12.622 7.132 24.565 1.00 5.98 122 THR A CA 1
ATOM 965 C C . THR A 1 123 ? 13.787 6.845 23.641 1.00 6.30 122 THR A C 1
ATOM 966 O O . THR A 1 123 ? 13.668 6.041 22.714 1.00 7.32 122 THR A O 1
ATOM 970 N N . SER A 1 124 ? 14.899 7.552 23.851 1.00 5.73 123 SER A N 1
ATOM 971 C CA . SER A 1 124 ? 16.009 7.589 22.935 1.00 6.29 123 SER A CA 1
ATOM 972 C C . SER A 1 124 ? 17.105 6.567 23.236 1.00 5.99 123 SER A C 1
ATOM 973 O O . SER A 1 124 ? 18.014 6.418 22.437 1.00 7.35 123 SER A O 1
ATOM 976 N N . ASN A 1 125 ? 17.029 5.877 24.382 1.00 6.26 124 ASN A N 1
ATOM 977 C CA . ASN A 1 125 ? 18.036 4.912 24.767 1.00 6.35 124 ASN A CA 1
ATOM 978 C C . ASN A 1 125 ? 17.427 3.502 24.732 1.00 6.18 124 ASN A C 1
ATOM 979 O O . ASN A 1 125 ? 17.315 2.934 23.641 1.00 6.72 124 ASN A O 1
ATOM 984 N N . SER A 1 126 ? 17.009 2.936 25.861 1.00 6.06 125 SER A N 1
ATOM 985 C CA . SER A 1 126 ? 16.528 1.564 25.843 1.00 6.30 125 SER A CA 1
ATOM 986 C C . SER A 1 126 ? 15.239 1.357 25.075 1.00 5.39 125 SER A C 1
ATOM 987 O O . SER A 1 126 ? 15.041 0.289 24.483 1.00 6.40 125 SER A O 1
ATOM 990 N N . VAL A 1 127 ? 14.325 2.333 25.096 1.00 5.33 126 VAL A N 1
ATOM 991 C CA . VAL A 1 127 ? 13.102 2.183 24.304 1.00 5.19 126 VAL A CA 1
ATOM 992 C C . VAL A 1 127 ? 13.462 2.133 22.803 1.00 5.30 126 VAL A C 1
ATOM 993 O O . VAL A 1 127 ? 13.095 1.202 22.112 1.00 5.68 126 VAL A O 1
ATOM 997 N N . GLU A 1 128 ? 14.226 3.107 22.324 1.00 5.48 127 GLU A N 1
ATOM 998 C CA . GLU A 1 128 ? 14.621 3.135 20.927 1.00 5.61 127 GLU A CA 1
ATOM 999 C C . GLU A 1 128 ? 15.420 1.877 20.547 1.00 5.14 127 GLU A C 1
ATOM 1000 O O . GLU A 1 128 ? 15.168 1.330 19.464 1.00 5.71 127 GLU A O 1
ATOM 1006 N N . ALA A 1 129 ? 16.345 1.442 21.376 1.00 5.42 128 ALA A N 1
ATOM 1007 C CA . ALA A 1 129 ? 17.134 0.244 21.029 1.00 5.62 128 ALA A CA 1
ATOM 1008 C C . ALA A 1 129 ? 16.226 -0.964 20.856 1.00 5.31 128 ALA A C 1
ATOM 1009 O O . ALA A 1 129 ? 16.360 -1.769 19.924 1.00 6.22 128 ALA A O 1
ATOM 1011 N N . THR A 1 130 ? 15.254 -1.097 21.767 1.00 4.86 129 THR A N 1
ATOM 1012 C CA . THR A 1 130 ? 14.324 -2.206 21.737 1.00 5.32 129 THR A CA 1
ATOM 1013 C C . THR A 1 130 ? 13.403 -2.138 20.535 1.00 5.00 129 THR A C 1
ATOM 1014 O O . THR A 1 130 ? 13.153 -3.150 19.876 1.00 5.76 129 THR A O 1
ATOM 1018 N N . VAL A 1 131 ? 12.858 -0.956 20.255 1.00 5.18 130 VAL A N 1
ATOM 1019 C CA . VAL A 1 131 ? 11.934 -0.799 19.146 1.00 5.13 130 VAL A CA 1
ATOM 1020 C C . VAL A 1 131 ? 12.616 -0.993 17.798 1.00 5.10 130 VAL A C 1
ATOM 1021 O O . VAL A 1 131 ? 12.058 -1.611 16.904 1.00 5.46 130 VAL A O 1
ATOM 1025 N N . ARG A 1 132 ? 13.825 -0.453 17.628 1.00 5.09 131 ARG A N 1
ATOM 1026 C CA . ARG A 1 132 ? 14.523 -0.641 16.350 1.00 5.20 131 ARG A CA 1
ATOM 1027 C C . ARG A 1 132 ? 14.712 -2.133 16.100 1.00 5.62 131 ARG A C 1
ATOM 1028 O O . ARG A 1 132 ? 14.476 -2.599 14.976 1.00 6.12 131 ARG A O 1
ATOM 1049 N N . ALA A 1 134 ? 12.970 -4.661 17.473 1.00 5.62 133 ALA A N 1
ATOM 1050 C CA . ALA A 1 134 ? 11.664 -5.294 17.278 1.00 6.08 133 ALA A CA 1
ATOM 1051 C C . ALA A 1 134 ? 11.156 -5.141 15.856 1.00 5.94 133 ALA A C 1
ATOM 1052 O O . ALA A 1 134 ? 10.677 -6.104 15.249 1.00 7.21 133 ALA A O 1
ATOM 1054 N N . GLY A 1 135 ? 11.196 -3.924 15.336 1.00 5.98 134 GLY A N 1
ATOM 1055 C CA . GLY A 1 135 ? 10.695 -3.697 13.996 1.00 6.74 134 GLY A CA 1
ATOM 1056 C C . GLY A 1 135 ? 11.504 -4.469 12.956 1.00 6.61 134 GLY A C 1
ATOM 1057 O O . GLY A 1 135 ? 10.956 -5.127 12.067 1.00 7.19 134 GLY A O 1
ATOM 1058 N N . ASN A 1 136 ? 12.831 -4.458 13.098 1.00 6.76 135 ASN A N 1
ATOM 1059 C CA . ASN A 1 136 ? 13.658 -5.175 12.134 1.00 7.27 135 ASN A CA 1
ATOM 1060 C C . ASN A 1 136 ? 13.525 -6.692 12.228 1.00 7.24 135 ASN A C 1
ATOM 1061 O O . ASN A 1 136 ? 13.716 -7.386 11.234 1.00 8.80 135 ASN A O 1
ATOM 1066 N N . LEU A 1 137 ? 13.173 -7.199 13.410 1.00 7.16 136 LEU A N 1
ATOM 1067 C CA . LEU A 1 137 ? 12.896 -8.628 13.597 1.00 7.99 136 LEU A CA 1
ATOM 1068 C C . LEU A 1 137 ? 11.532 -9.030 13.024 1.00 8.35 136 LEU A C 1
ATOM 1069 O O . LEU A 1 137 ? 11.221 -10.216 12.969 1.00 11.64 136 LEU A O 1
ATOM 1074 N N . GLY A 1 138 ? 10.705 -8.080 12.629 1.00 8.16 137 GLY A N 1
ATOM 1075 C CA . GLY A 1 138 ? 9.410 -8.342 12.014 1.00 9.16 137 GLY A CA 1
ATOM 1076 C C . GLY A 1 138 ? 8.202 -8.251 12.916 1.00 9.16 137 GLY A C 1
ATOM 1077 O O . GLY A 1 138 ? 7.132 -8.682 12.553 1.00 13.30 137 GLY A O 1
ATOM 1078 N N . PHE A 1 139 ? 8.374 -7.720 14.120 1.00 7.49 138 PHE A N 1
ATOM 1079 C CA . PHE A 1 139 ? 7.228 -7.459 15.006 1.00 7.60 138 PHE A CA 1
ATOM 1080 C C . PHE A 1 139 ? 6.534 -6.194 14.554 1.00 8.00 138 PHE A C 1
ATOM 1081 O O . PHE A 1 139 ? 7.141 -5.257 14.034 1.00 9.86 138 PHE A O 1
ATOM 1089 N N . ALA A 1 140 ? 5.212 -6.174 14.739 1.00 7.99 139 ALA A N 1
ATOM 1090 C CA . ALA A 1 140 ? 4.351 -5.008 14.479 1.00 8.29 139 ALA A CA 1
ATOM 1091 C C . ALA A 1 140 ? 4.291 -4.214 15.785 1.00 7.94 139 ALA A C 1
ATOM 1092 O O . ALA A 1 140 ? 3.666 -4.643 16.746 1.00 10.44 139 ALA A O 1
ATOM 1094 N N . VAL A 1 141 ? 4.932 -3.057 15.803 1.00 7.60 140 VAL A N 1
ATOM 1095 C CA . VAL A 1 141 ? 5.115 -2.297 17.030 1.00 7.23 140 VAL A CA 1
ATOM 1096 C C . VAL A 1 141 ? 4.324 -1.000 17.002 1.00 6.99 140 VAL A C 1
ATOM 1097 O O . VAL A 1 141 ? 4.403 -0.226 16.048 1.00 7.73 140 VAL A O 1
ATOM 1101 N N . CYS A 1 142 ? 3.547 -0.784 18.066 1.00 6.75 141 CYS A N 1
ATOM 1102 C CA A CYS A 1 142 ? 2.924 0.534 18.351 0.50 7.16 141 CYS A CA 1
ATOM 1103 C CA B CYS A 1 142 ? 2.888 0.469 18.362 0.50 7.79 141 CYS A CA 1
ATOM 1104 C C . CYS A 1 142 ? 3.668 1.108 19.528 1.00 7.22 141 CYS A C 1
ATOM 1105 O O . CYS A 1 142 ? 3.712 0.515 20.600 1.00 10.10 141 CYS A O 1
ATOM 1110 N N . LEU A 1 143 ? 4.254 2.286 19.341 1.00 6.70 142 LEU A N 1
ATOM 1111 C CA . LEU A 1 143 ? 4.994 2.970 20.389 1.00 6.55 142 LEU A CA 1
ATOM 1112 C C . LEU A 1 143 ? 4.079 4.010 21.006 1.00 6.34 142 LEU A C 1
ATOM 1113 O O . LEU A 1 143 ? 3.675 4.971 20.326 1.00 7.31 142 LEU A O 1
ATOM 1118 N N . ALA A 1 144 ? 3.716 3.836 22.279 1.00 6.13 143 ALA A N 1
ATOM 1119 C CA . ALA A 1 144 ? 2.819 4.737 23.005 1.00 6.58 143 ALA A CA 1
ATOM 1120 C C . ALA A 1 144 ? 3.654 5.890 23.524 1.00 6.62 143 ALA A C 1
ATOM 1121 O O . ALA A 1 144 ? 4.170 5.868 24.645 1.00 6.83 143 ALA A O 1
ATOM 1123 N N . GLU A 1 145 ? 3.798 6.919 22.702 1.00 6.78 144 GLU A N 1
ATOM 1124 C CA . GLU A 1 145 ? 4.829 7.919 22.960 1.00 6.92 144 GLU A CA 1
ATOM 1125 C C . GLU A 1 145 ? 4.572 8.770 24.207 1.00 6.48 144 GLU A C 1
ATOM 1126 O O . GLU A 1 145 ? 5.485 9.263 24.829 1.00 6.75 144 GLU A O 1
ATOM 1132 N N . ASP A 1 146 ? 3.288 8.965 24.536 1.00 6.56 145 ASP A N 1
ATOM 1133 C CA . ASP A 1 146 ? 2.917 9.686 25.756 1.00 6.58 145 ASP A CA 1
ATOM 1134 C C . ASP A 1 146 ? 3.216 8.924 27.029 1.00 6.63 145 ASP A C 1
ATOM 1135 O O . ASP A 1 146 ? 3.214 9.489 28.112 1.00 7.88 145 ASP A O 1
ATOM 1140 N N . GLY A 1 147 ? 3.452 7.604 26.896 1.00 6.49 146 GLY A N 1
ATOM 1141 C CA . GLY A 1 147 ? 3.930 6.774 27.979 1.00 6.18 146 GLY A CA 1
ATOM 1142 C C . GLY A 1 147 ? 5.422 6.605 28.004 1.00 6.13 146 GLY A C 1
ATOM 1143 O O . GLY A 1 147 ? 5.952 5.767 28.730 1.00 7.87 146 GLY A O 1
ATOM 1144 N N . CYS A 1 148 ? 6.149 7.388 27.218 1.00 5.73 147 CYS A N 1
ATOM 1145 C CA . CYS A 1 148 ? 7.593 7.360 27.189 1.00 5.80 147 CYS A CA 1
ATOM 1146 C C . CYS A 1 148 ? 8.135 8.709 27.627 1.00 5.77 147 CYS A C 1
ATOM 1147 O O . CYS A 1 148 ? 7.476 9.748 27.450 1.00 6.92 147 CYS A O 1
ATOM 1150 N N . PHE A 1 149 ? 9.344 8.731 28.153 1.00 5.48 148 PHE A N 1
ATOM 1151 C CA . PHE A 1 149 ? 10.023 9.991 28.399 1.00 5.80 148 PHE A CA 1
ATOM 1152 C C . PHE A 1 149 ? 11.525 9.792 28.242 1.00 5.01 148 PHE A C 1
ATOM 1153 O O . PHE A 1 149 ? 12.025 8.651 28.259 1.00 5.40 148 PHE A O 1
ATOM 1161 N N . THR A 1 150 ? 12.230 10.911 28.112 1.00 5.65 149 THR A N 1
ATOM 1162 C CA . THR A 1 150 ? 13.663 10.926 28.010 1.00 5.49 149 THR A CA 1
ATOM 1163 C C . THR A 1 150 ? 14.199 12.188 28.693 1.00 5.69 149 THR A C 1
ATOM 1164 O O . THR A 1 150 ? 13.450 12.854 29.415 1.00 6.40 149 THR A O 1
ATOM 1168 N N . PHE A 1 151 ? 15.482 12.456 28.471 1.00 6.07 150 PHE A N 1
ATOM 1169 C CA . PHE A 1 151 ? 16.232 13.458 29.205 1.00 5.83 150 PHE A CA 1
ATOM 1170 C C . PHE A 1 151 ? 16.895 14.421 28.242 1.00 5.42 150 PHE A C 1
ATOM 1171 O O . PHE A 1 151 ? 17.214 14.105 27.091 1.00 6.32 150 PHE A O 1
ATOM 1179 N N . ASP A 1 152 ? 17.180 15.628 28.733 1.00 5.75 151 ASP A N 1
ATOM 1180 C CA . ASP A 1 152 ? 17.981 16.601 27.986 1.00 5.88 151 ASP A CA 1
ATOM 1181 C C . ASP A 1 152 ? 19.313 15.953 27.587 1.00 5.74 151 ASP A C 1
ATOM 1182 O O . ASP A 1 152 ? 19.873 15.128 28.309 1.00 6.51 151 ASP A O 1
ATOM 1187 N N . LYS A 1 153 ? 19.840 16.360 26.445 1.00 6.16 152 LYS A N 1
ATOM 1188 C CA A LYS A 1 153 ? 21.172 15.895 26.053 0.50 6.84 152 LYS A CA 1
ATOM 1189 C CA B LYS A 1 153 ? 21.118 15.835 25.952 0.50 6.75 152 LYS A CA 1
ATOM 1190 C C . LYS A 1 153 ? 21.787 16.894 25.094 1.00 7.16 152 LYS A C 1
ATOM 1191 O O . LYS A 1 153 ? 21.135 17.462 24.230 1.00 8.46 152 LYS A O 1
ATOM 1202 N N . THR A 1 154 ? 23.081 17.079 25.249 1.00 7.16 153 THR A N 1
ATOM 1203 C CA . THR A 1 154 ? 23.854 17.937 24.347 1.00 7.09 153 THR A CA 1
ATOM 1204 C C . THR A 1 154 ? 24.227 17.124 23.108 1.00 6.80 153 THR A C 1
ATOM 1205 O O . THR A 1 154 ? 24.745 16.012 23.246 1.00 7.32 153 THR A O 1
ATOM 1209 N N . ASP A 1 155 ? 23.974 17.669 21.929 1.00 6.44 154 ASP A N 1
ATOM 1210 C CA . ASP A 1 155 ? 24.317 16.946 20.703 1.00 6.74 154 ASP A CA 1
ATOM 1211 C C . ASP A 1 155 ? 25.818 17.013 20.479 1.00 6.70 154 ASP A C 1
ATOM 1212 O O . ASP A 1 155 ? 26.565 17.682 21.194 1.00 6.98 154 ASP A O 1
ATOM 1217 N N . TRP A 1 156 ? 26.307 16.295 19.466 1.00 7.17 155 TRP A N 1
ATOM 1218 C CA . TRP A 1 156 ? 27.744 16.167 19.247 1.00 7.73 155 TRP A CA 1
ATOM 1219 C C . TRP A 1 156 ? 28.398 17.470 18.786 1.00 8.30 155 TRP A C 1
ATOM 1220 O O . TRP A 1 156 ? 29.617 17.567 18.751 1.00 12.07 155 TRP A O 1
ATOM 1231 N N . HIS A 1 157 ? 27.594 18.451 18.405 1.00 8.03 156 HIS A N 1
ATOM 1232 C CA . HIS A 1 157 ? 28.069 19.749 17.981 1.00 8.77 156 HIS A CA 1
ATOM 1233 C C . HIS A 1 157 ? 27.835 20.815 19.044 1.00 9.12 156 HIS A C 1
ATOM 1234 O O . HIS A 1 157 ? 27.856 22.006 18.754 1.00 11.53 156 HIS A O 1
ATOM 1241 N N . GLY A 1 158 ? 27.641 20.403 20.298 1.00 8.49 157 GLY A N 1
ATOM 1242 C CA . GLY A 1 158 ? 27.552 21.304 21.427 1.00 9.46 157 GLY A CA 1
ATOM 1243 C C . GLY A 1 158 ? 26.232 21.961 21.676 1.00 9.46 157 GLY A C 1
ATOM 1244 O O . GLY A 1 158 ? 26.159 22.816 22.567 1.00 12.47 157 GLY A O 1
ATOM 1245 N N . ARG A 1 159 ? 25.190 21.627 20.906 1.00 8.29 158 ARG A N 1
ATOM 1246 C CA . ARG A 1 159 ? 23.896 22.237 21.078 1.00 8.99 158 ARG A CA 1
ATOM 1247 C C . ARG A 1 159 ? 23.100 21.485 22.143 1.00 7.54 158 ARG A C 1
ATOM 1248 O O . ARG A 1 159 ? 22.845 20.296 22.017 1.00 8.11 158 ARG A O 1
ATOM 1251 N N . ARG A 1 160 ? 22.675 22.194 23.180 1.00 8.43 159 ARG A N 1
ATOM 1252 C CA A ARG A 1 160 ? 21.899 21.639 24.271 0.50 8.34 159 ARG A CA 1
ATOM 1253 C CA B ARG A 1 160 ? 21.912 21.600 24.264 0.50 8.43 159 ARG A CA 1
ATOM 1254 C C . ARG A 1 160 ? 20.478 21.409 23.772 1.00 8.16 159 ARG A C 1
ATOM 1255 O O . ARG A 1 160 ? 19.806 22.365 23.404 1.00 11.56 159 ARG A O 1
ATOM 1270 N N . ARG A 1 161 ? 20.042 20.160 23.717 1.00 7.31 160 ARG A N 1
ATOM 1271 C CA . ARG A 1 161 ? 18.692 19.795 23.310 1.00 7.50 160 ARG A CA 1
ATOM 1272 C C . ARG A 1 161 ? 17.844 19.459 24.526 1.00 6.79 160 ARG A C 1
ATOM 1273 O O . ARG A 1 161 ? 18.295 18.735 25.424 1.00 7.32 160 ARG A O 1
ATOM 1281 N N . SER A 1 162 ? 16.625 19.969 24.569 1.00 6.80 161 SER A N 1
ATOM 1282 C CA . SER A 1 162 ? 15.733 19.576 25.629 1.00 6.81 161 SER A CA 1
ATOM 1283 C C . SER A 1 162 ? 15.314 18.130 25.472 1.00 6.12 161 SER A C 1
ATOM 1284 O O . SER A 1 162 ? 15.305 17.589 24.375 1.00 6.14 161 SER A O 1
ATOM 1287 N N . ALA A 1 163 ? 14.807 17.562 26.547 1.00 6.00 162 ALA A N 1
ATOM 1288 C CA . ALA A 1 163 ? 14.207 16.220 26.503 1.00 5.84 162 ALA A CA 1
ATOM 1289 C C . ALA A 1 163 ? 13.129 16.185 25.448 1.00 5.72 162 ALA A C 1
ATOM 1290 O O . ALA A 1 163 ? 12.989 15.193 24.733 1.00 6.39 162 ALA A O 1
ATOM 1292 N N . ASP A 1 164 ? 12.306 17.224 25.337 1.00 6.58 163 ASP A N 1
ATOM 1293 C CA A ASP A 1 164 ? 11.270 17.286 24.298 0.50 6.63 163 ASP A CA 1
ATOM 1294 C CA B ASP A 1 164 ? 11.267 17.162 24.320 0.50 6.95 163 ASP A CA 1
ATOM 1295 C C . ASP A 1 164 ? 11.849 17.137 22.894 1.00 6.21 163 ASP A C 1
ATOM 1296 O O . ASP A 1 164 ? 11.336 16.421 22.044 1.00 6.72 163 ASP A O 1
ATOM 1305 N N . GLU A 1 165 ? 12.947 17.862 22.643 1.00 6.43 164 GLU A N 1
ATOM 1306 C CA . GLU A 1 165 ? 13.586 17.821 21.335 1.00 6.75 164 GLU A CA 1
ATOM 1307 C C . GLU A 1 165 ? 14.200 16.454 21.070 1.00 6.29 164 GLU A C 1
ATOM 1308 O O . GLU A 1 165 ? 14.127 15.947 19.954 1.00 6.30 164 GLU A O 1
ATOM 1314 N N . VAL A 1 166 ? 14.840 15.873 22.072 1.00 5.73 165 VAL A N 1
ATOM 1315 C CA . VAL A 1 166 ? 15.431 14.535 21.949 1.00 5.92 165 VAL A CA 1
ATOM 1316 C C . VAL A 1 166 ? 14.342 13.519 21.618 1.00 5.84 165 VAL A C 1
ATOM 1317 O O . VAL A 1 166 ? 14.491 12.696 20.721 1.00 6.47 165 VAL A O 1
ATOM 1321 N N . HIS A 1 167 ? 13.257 13.581 22.367 1.00 5.48 166 HIS A N 1
ATOM 1322 C CA . HIS A 1 167 ? 12.097 12.715 22.176 1.00 5.72 166 HIS A CA 1
ATOM 1323 C C . HIS A 1 167 ? 11.565 12.864 20.752 1.00 5.96 166 HIS A C 1
ATOM 1324 O O . HIS A 1 167 ? 11.305 11.880 20.072 1.00 6.47 166 HIS A O 1
ATOM 1331 N N . ALA A 1 168 ? 11.375 14.099 20.303 1.00 5.87 167 ALA A N 1
ATOM 1332 C CA . ALA A 1 168 ? 10.806 14.351 18.983 1.00 6.13 167 ALA A CA 1
ATOM 1333 C C . ALA A 1 168 ? 11.692 13.798 17.853 1.00 5.79 167 ALA A C 1
ATOM 1334 O O . ALA A 1 168 ? 11.174 13.340 16.829 1.00 6.08 167 ALA A O 1
ATOM 1354 N N . SER A 1 170 ? 13.866 11.196 18.172 1.00 6.13 169 SER A N 1
ATOM 1355 C CA A SER A 1 170 ? 13.759 9.730 18.189 0.60 6.48 169 SER A CA 1
ATOM 1356 C CA B SER A 1 170 ? 13.738 9.737 18.275 0.40 6.71 169 SER A CA 1
ATOM 1357 C C . SER A 1 170 ? 12.455 9.237 17.618 1.00 6.70 169 SER A C 1
ATOM 1358 O O . SER A 1 170 ? 12.441 8.298 16.829 1.00 7.58 169 SER A O 1
ATOM 1363 N N . LEU A 1 171 ? 11.342 9.883 17.959 1.00 6.43 170 LEU A N 1
ATOM 1364 C CA . LEU A 1 171 ? 10.066 9.470 17.384 1.00 6.51 170 LEU A CA 1
ATOM 1365 C C . LEU A 1 171 ? 10.076 9.561 15.853 1.00 6.44 170 LEU A C 1
ATOM 1366 O O . LEU A 1 171 ? 9.532 8.710 15.173 1.00 6.98 170 LEU A O 1
ATOM 1371 N N . ALA A 1 172 ? 10.646 10.631 15.316 1.00 6.76 171 ALA A N 1
ATOM 1372 C CA . ALA A 1 172 ? 10.709 10.784 13.870 1.00 6.99 171 ALA A CA 1
ATOM 1373 C C . ALA A 1 172 ? 11.551 9.683 13.222 1.00 7.12 171 ALA A C 1
ATOM 1374 O O . ALA A 1 172 ? 11.207 9.207 12.142 1.00 8.40 171 ALA A O 1
ATOM 1376 N N . ASN A 1 173 ? 12.662 9.332 13.845 1.00 6.81 172 ASN A N 1
ATOM 1377 C CA . ASN A 1 173 ? 13.502 8.240 13.326 1.00 7.83 172 ASN A CA 1
ATOM 1378 C C . ASN A 1 173 ? 12.824 6.882 13.428 1.00 7.45 172 ASN A C 1
ATOM 1379 O O . ASN A 1 173 ? 13.069 6.007 12.600 1.00 8.91 172 ASN A O 1
ATOM 1384 N N . LEU A 1 174 ? 11.980 6.704 14.433 1.00 6.59 173 LEU A N 1
ATOM 1385 C CA . LEU A 1 174 ? 11.311 5.438 14.670 1.00 6.76 173 LEU A CA 1
ATOM 1386 C C . LEU A 1 174 ? 10.063 5.234 13.819 1.00 6.46 173 LEU A C 1
ATOM 1387 O O . LEU A 1 174 ? 9.795 4.113 13.372 1.00 7.49 173 LEU A O 1
ATOM 1392 N N . ASP A 1 175 ? 9.259 6.283 13.645 1.00 6.66 174 ASP A N 1
ATOM 1393 C CA . ASP A 1 175 ? 7.973 6.161 12.995 1.00 7.10 174 ASP A CA 1
ATOM 1394 C C . ASP A 1 175 ? 8.141 5.752 11.546 1.00 7.46 174 ASP A C 1
ATOM 1395 O O . ASP A 1 175 ? 8.999 6.270 10.825 1.00 8.98 174 ASP A O 1
ATOM 1400 N N . GLY A 1 176 ? 7.287 4.822 11.107 1.00 7.16 175 GLY A N 1
ATOM 1401 C CA . GLY A 1 176 ? 7.285 4.317 9.726 1.00 8.19 175 GLY A CA 1
ATOM 1402 C C . GLY A 1 176 ? 8.379 3.263 9.526 1.00 7.95 175 GLY A C 1
ATOM 1403 O O . GLY A 1 176 ? 8.108 2.131 9.137 1.00 11.30 175 GLY A O 1
ATOM 1404 N N . GLU A 1 177 ? 9.614 3.607 9.815 1.00 8.13 176 GLU A N 1
ATOM 1405 C CA . GLU A 1 177 ? 10.729 2.732 9.551 1.00 8.24 176 GLU A CA 1
ATOM 1406 C C . GLU A 1 177 ? 10.762 1.532 10.489 1.00 7.91 176 GLU A C 1
ATOM 1407 O O . GLU A 1 177 ? 11.180 0.449 10.097 1.00 8.97 176 GLU A O 1
ATOM 1413 N N . TYR A 1 178 ? 10.401 1.741 11.752 1.00 7.10 177 TYR A N 1
ATOM 1414 C CA . TYR A 1 178 ? 10.491 0.714 12.794 1.00 7.28 177 TYR A CA 1
ATOM 1415 C C . TYR A 1 178 ? 9.192 0.399 13.520 1.00 7.27 177 TYR A C 1
ATOM 1416 O O . TYR A 1 178 ? 9.084 -0.666 14.119 1.00 8.23 177 TYR A O 1
ATOM 1425 N N . CYS A 1 179 ? 8.255 1.343 13.551 1.00 7.05 178 CYS A N 1
ATOM 1426 C CA . CYS A 1 179 ? 7.033 1.206 14.358 1.00 6.85 178 CYS A CA 1
ATOM 1427 C C . CYS A 1 179 ? 6.015 2.228 13.917 1.00 7.44 178 CYS A C 1
ATOM 1428 O O . CYS A 1 179 ? 6.281 3.052 13.031 1.00 8.79 178 CYS A O 1
ATOM 1431 N N . ARG A 1 180 ? 4.813 2.135 14.484 1.00 6.95 179 ARG A N 1
ATOM 1432 C CA . ARG A 1 180 ? 3.816 3.190 14.389 1.00 7.05 179 ARG A CA 1
ATOM 1433 C C . ARG A 1 180 ? 3.807 3.937 15.711 1.00 6.48 179 ARG A C 1
ATOM 1434 O O . ARG A 1 180 ? 3.486 3.362 16.761 1.00 7.85 179 ARG A O 1
ATOM 1442 N N . VAL A 1 181 ? 4.119 5.229 15.679 1.00 7.18 180 VAL A N 1
ATOM 1443 C CA . VAL A 1 181 ? 4.055 6.074 16.873 1.00 7.06 180 VAL A CA 1
ATOM 1444 C C . VAL A 1 181 ? 2.594 6.501 17.070 1.00 7.21 180 VAL A C 1
ATOM 1445 O O . VAL A 1 181 ? 1.963 6.998 16.165 1.00 9.86 180 VAL A O 1
ATOM 1449 N N . CYS A 1 182 ? 2.077 6.301 18.287 1.00 8.39 181 CYS A N 1
ATOM 1450 C CA A CYS A 1 182 ? 0.731 6.730 18.566 0.50 9.57 181 CYS A CA 1
ATOM 1451 C CA B CYS A 1 182 ? 0.659 6.407 18.655 0.50 9.46 181 CYS A CA 1
ATOM 1452 C C . CYS A 1 182 ? 0.570 7.068 20.032 1.00 8.64 181 CYS A C 1
ATOM 1453 O O . CYS A 1 182 ? 1.558 7.123 20.778 1.00 9.54 181 CYS A O 1
ATOM 1458 N N . GLY A 1 183 ? -0.644 7.435 20.425 1.00 9.42 182 GLY A N 1
ATOM 1459 C CA . GLY A 1 183 ? -0.913 7.799 21.797 1.00 9.76 182 GLY A CA 1
ATOM 1460 C C . GLY A 1 183 ? -1.677 6.718 22.527 1.00 8.53 182 GLY A C 1
ATOM 1461 O O . GLY A 1 183 ? -2.447 5.955 21.956 1.00 9.61 182 GLY A O 1
ATOM 1462 N N . SER A 1 184 ? -1.535 6.738 23.836 1.00 9.22 183 SER A N 1
ATOM 1463 C CA . SER A 1 184 ? -2.217 5.766 24.675 1.00 9.58 183 SER A CA 1
ATOM 1464 C C . SER A 1 184 ? -3.729 5.843 24.518 1.00 9.40 183 SER A C 1
ATOM 1465 O O . SER A 1 184 ? -4.367 4.800 24.563 1.00 10.28 183 SER A O 1
ATOM 1468 N N . ALA A 1 185 ? -4.321 7.026 24.325 1.00 10.84 184 ALA A N 1
ATOM 1469 C CA . ALA A 1 185 ? -5.777 7.121 24.146 1.00 12.31 184 ALA A CA 1
ATOM 1470 C C . ALA A 1 185 ? -6.186 6.332 22.909 1.00 11.09 184 ALA A C 1
ATOM 1471 O O . ALA A 1 185 ? -7.236 5.653 22.916 1.00 13.53 184 ALA A O 1
ATOM 1473 N N . ASP A 1 186 ? -5.428 6.445 21.824 1.00 12.85 185 ASP A N 1
ATOM 1474 C CA A ASP A 1 186 ? -5.640 5.725 20.532 0.50 13.40 185 ASP A CA 1
ATOM 1475 C CA B ASP A 1 186 ? -5.861 5.740 20.645 0.50 12.94 185 ASP A CA 1
ATOM 1476 C C . ASP A 1 186 ? -5.677 4.222 20.790 1.00 11.87 185 ASP A C 1
ATOM 1477 O O . ASP A 1 186 ? -6.470 3.445 20.275 1.00 12.51 185 ASP A O 1
ATOM 1486 N N . ILE A 1 187 ? -4.663 3.805 21.533 1.00 9.57 186 ILE A N 1
ATOM 1487 C CA . ILE A 1 187 ? -4.441 2.398 21.841 1.00 9.07 186 ILE A CA 1
ATOM 1488 C C . ILE A 1 187 ? -5.637 1.851 22.661 1.00 9.15 186 ILE A C 1
ATOM 1489 O O . ILE A 1 187 ? -6.177 0.776 22.377 1.00 10.08 186 ILE A O 1
ATOM 1494 N N . LEU A 1 188 ? -6.048 2.591 23.685 1.00 9.21 187 LEU A N 1
ATOM 1495 C CA . LEU A 1 188 ? -7.137 2.154 24.543 1.00 10.63 187 LEU A CA 1
ATOM 1496 C C . LEU A 1 188 ? -8.417 2.060 23.758 1.00 11.13 187 LEU A C 1
ATOM 1497 O O . LEU A 1 188 ? -9.193 1.116 23.963 1.00 12.21 187 LEU A O 1
ATOM 1502 N N . ALA A 1 189 ? -8.655 2.996 22.848 1.00 11.26 188 ALA A N 1
ATOM 1503 C CA . ALA A 1 189 ? -9.838 2.926 21.995 1.00 12.84 188 ALA A CA 1
ATOM 1504 C C . ALA A 1 189 ? -9.772 1.696 21.095 1.00 12.59 188 ALA A C 1
ATOM 1505 O O . ALA A 1 189 ? -10.766 0.990 20.897 1.00 14.46 188 ALA A O 1
ATOM 1507 N N . ALA A 1 190 ? -8.590 1.404 20.557 1.00 11.65 189 ALA A N 1
ATOM 1508 C CA . ALA A 1 190 ? -8.423 0.260 19.654 1.00 12.31 189 ALA A CA 1
ATOM 1509 C C . ALA A 1 190 ? -8.675 -1.072 20.369 1.00 11.61 189 ALA A C 1
ATOM 1510 O O . ALA A 1 190 ? -9.221 -2.016 19.757 1.00 12.16 189 ALA A O 1
ATOM 1512 N N . LEU A 1 191 ? -8.328 -1.164 21.650 1.00 11.26 190 LEU A N 1
ATOM 1513 C CA . LEU A 1 191 ? -8.627 -2.383 22.404 1.00 10.77 190 LEU A CA 1
ATOM 1514 C C . LEU A 1 191 ? -10.121 -2.701 22.405 1.00 11.58 190 LEU A C 1
ATOM 1515 O O . LEU A 1 191 ? -10.505 -3.856 22.313 1.00 12.64 190 LEU A O 1
ATOM 1520 N N . GLY A 1 192 ? -10.945 -1.668 22.525 1.00 12.33 191 GLY A N 1
ATOM 1521 C CA . GLY A 1 192 ? -12.382 -1.827 22.528 1.00 13.03 191 GLY A CA 1
ATOM 1522 C C . GLY A 1 192 ? -12.992 -2.310 21.230 1.00 13.13 191 GLY A C 1
ATOM 1523 O O . GLY A 1 192 ? -14.147 -2.710 21.234 1.00 15.26 191 GLY A O 1
ATOM 1524 N N . ASN A 1 193 ? -12.230 -2.242 20.135 1.00 12.49 192 ASN A N 1
ATOM 1525 C CA . ASN A 1 193 ? -12.684 -2.677 18.811 1.00 12.69 192 ASN A CA 1
ATOM 1526 C C . ASN A 1 193 ? -12.263 -4.089 18.446 1.00 11.43 192 ASN A C 1
ATOM 1527 O O . ASN A 1 193 ? -12.730 -4.624 17.434 1.00 13.68 192 ASN A O 1
ATOM 1532 N N . ILE A 1 194 ? -11.453 -4.735 19.283 1.00 11.02 193 ILE A N 1
ATOM 1533 C CA . ILE A 1 194 ? -10.982 -6.069 18.968 1.00 11.16 193 ILE A CA 1
ATOM 1534 C C . ILE A 1 194 ? -12.140 -7.051 18.877 1.00 11.98 193 I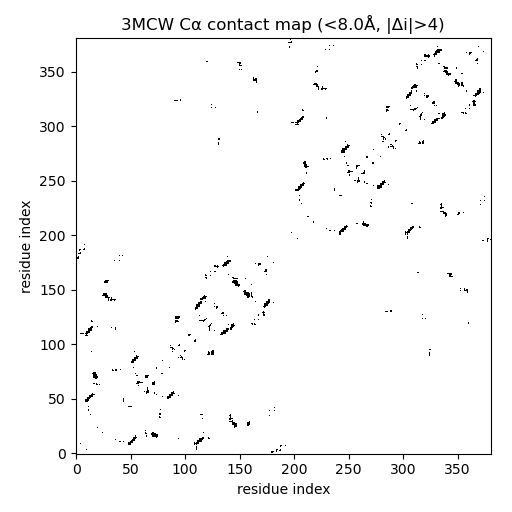LE A C 1
ATOM 1535 O O . ILE A 1 194 ? -12.231 -7.830 17.931 1.00 12.98 193 ILE A O 1
ATOM 1540 N N . ALA A 1 195 ? -13.008 -7.037 19.876 1.00 12.04 194 ALA A N 1
ATOM 1541 C CA . ALA A 1 195 ? -14.050 -8.066 19.972 1.00 13.06 194 ALA A CA 1
ATOM 1542 C C . ALA A 1 195 ? -14.935 -8.113 18.727 1.00 12.87 194 ALA A C 1
ATOM 1543 O O . ALA A 1 195 ? -15.261 -9.183 18.231 1.00 15.61 194 ALA A O 1
ATOM 1545 N N . GLY A 1 196 ? -15.308 -6.935 18.226 1.00 11.75 195 GLY A N 1
ATOM 1546 C CA . GLY A 1 196 ? -16.201 -6.807 17.107 1.00 12.77 195 GLY A CA 1
ATOM 1547 C C . GLY A 1 196 ? -15.581 -7.140 15.782 1.00 14.09 195 GLY A C 1
ATOM 1548 O O . GLY A 1 196 ? -16.329 -7.295 14.794 1.00 15.54 195 GLY A O 1
ATOM 1549 N N . ALA A 1 197 ? -14.257 -7.271 15.750 1.00 13.66 196 ALA A N 1
ATOM 1550 C CA . ALA A 1 197 ? -13.511 -7.572 14.546 1.00 14.99 196 ALA A CA 1
ATOM 1551 C C . ALA A 1 197 ? -13.283 -9.067 14.378 1.00 14.53 196 ALA A C 1
ATOM 1552 O O . ALA A 1 197 ? -12.636 -9.479 13.414 1.00 17.92 196 ALA A O 1
ATOM 1554 N N . ALA A 1 198 ? -13.784 -9.869 15.315 1.00 13.84 197 ALA A N 1
ATOM 1555 C CA . ALA A 1 198 ? -13.504 -11.301 15.352 1.00 14.20 197 ALA A CA 1
ATOM 1556 C C . ALA A 1 198 ? -14.151 -12.049 14.195 1.00 16.11 197 ALA A C 1
ATOM 1557 O O . ALA A 1 198 ? -15.096 -11.582 13.525 1.00 15.15 197 ALA A O 1
ATOM 1568 N N . PRO B 1 3 ? 42.990 11.984 28.133 1.00 31.33 2 PRO B N 1
ATOM 1569 C CA . PRO B 1 3 ? 42.839 10.595 27.665 1.00 28.33 2 PRO B CA 1
ATOM 1570 C C . PRO B 1 3 ? 44.036 10.136 26.817 1.00 30.33 2 PRO B C 1
ATOM 1571 O O . PRO B 1 3 ? 44.654 10.950 26.113 1.00 26.45 2 PRO B O 1
ATOM 1575 N N . ALA B 1 4 ? 44.358 8.851 26.888 1.00 27.45 3 ALA B N 1
ATOM 1576 C CA . ALA B 1 4 ? 45.340 8.253 25.996 1.00 25.36 3 ALA B CA 1
ATOM 1577 C C . ALA B 1 4 ? 44.831 8.299 24.543 1.00 24.17 3 ALA B C 1
ATOM 1578 O O . ALA B 1 4 ? 43.632 8.289 24.294 1.00 23.06 3 ALA B O 1
ATOM 1580 N N . PRO B 1 5 ? 45.743 8.346 23.568 1.00 21.54 4 PRO B N 1
ATOM 1581 C CA . PRO B 1 5 ? 45.266 8.268 22.169 1.00 22.00 4 PRO B CA 1
ATOM 1582 C C . PRO B 1 5 ? 44.553 6.953 21.850 1.00 19.52 4 PRO B C 1
ATOM 1583 O O . PRO B 1 5 ? 44.759 5.947 22.550 1.00 21.74 4 PRO B O 1
ATOM 1587 N N . LEU B 1 6 ? 43.700 6.966 20.829 1.00 20.04 5 LEU B N 1
ATOM 1588 C CA . LEU B 1 6 ? 42.978 5.755 20.406 1.00 17.54 5 LEU B CA 1
ATOM 1589 C C . LEU B 1 6 ? 43.968 4.646 20.127 1.00 16.54 5 LEU B C 1
ATOM 1590 O O . LEU B 1 6 ? 44.941 4.855 19.394 1.00 20.01 5 LEU B O 1
ATOM 1595 N N . ARG B 1 7 ? 43.683 3.467 20.679 1.00 17.30 6 ARG B N 1
ATOM 1596 C CA . ARG B 1 7 ? 44.466 2.253 20.441 1.00 17.20 6 ARG B CA 1
ATOM 1597 C C . ARG B 1 7 ? 43.523 1.073 20.268 1.00 16.82 6 ARG B C 1
ATOM 1598 O O . ARG B 1 7 ? 42.588 0.908 21.029 1.00 19.42 6 ARG B O 1
ATOM 1601 N N . PHE B 1 8 ? 43.782 0.273 19.248 1.00 15.07 7 PHE B N 1
ATOM 1602 C CA . PHE B 1 8 ? 43.078 -0.979 19.040 1.00 15.41 7 PHE B CA 1
ATOM 1603 C C . PHE B 1 8 ? 43.578 -2.028 20.038 1.00 17.57 7 PHE B C 1
ATOM 1604 O O . PHE B 1 8 ? 44.774 -2.085 20.368 1.00 21.86 7 PHE B O 1
ATOM 1612 N N . SER B 1 9 ? 42.639 -2.832 20.535 1.00 21.12 8 SER B N 1
ATOM 1613 C CA A SER B 1 9 ? 42.984 -3.895 21.478 0.50 23.36 8 SER B CA 1
ATOM 1614 C CA B SER B 1 9 ? 42.944 -3.904 21.476 0.50 23.82 8 SER B CA 1
ATOM 1615 C C . SER B 1 9 ? 43.445 -5.153 20.748 1.00 22.38 8 SER B C 1
ATOM 1616 O O . SER B 1 9 ? 44.161 -5.983 21.317 1.00 26.88 8 SER B O 1
ATOM 1621 N N . SER B 1 10 ? 43.052 -5.287 19.482 1.00 18.91 9 SER B N 1
ATOM 1622 C CA . SER B 1 10 ? 43.444 -6.427 18.685 1.00 18.93 9 SER B CA 1
ATOM 1623 C C . SER B 1 10 ? 44.327 -5.970 17.548 1.00 15.93 9 SER B C 1
ATOM 1624 O O . SER B 1 10 ? 44.381 -4.769 17.238 1.00 16.76 9 SER B O 1
ATOM 1627 N N . ASP B 1 11 ? 44.958 -6.923 16.889 1.00 16.94 10 ASP B N 1
ATOM 1628 C CA . ASP B 1 11 ? 45.735 -6.629 15.703 1.00 17.10 10 ASP B CA 1
ATOM 1629 C C . ASP B 1 11 ? 44.925 -6.802 14.416 1.00 14.76 10 ASP B C 1
ATOM 1630 O O . ASP B 1 11 ? 45.496 -6.707 13.335 1.00 18.30 10 ASP B O 1
ATOM 1635 N N . LYS B 1 12 ? 43.614 -7.047 14.535 1.00 12.50 11 LYS B N 1
ATOM 1636 C CA A LYS B 1 12 ? 42.775 -7.329 13.388 0.50 11.18 11 LYS B CA 1
ATOM 1637 C CA B LYS B 1 12 ? 42.800 -7.242 13.327 0.50 11.29 11 LYS B CA 1
ATOM 1638 C C . LYS B 1 12 ? 41.435 -6.571 13.428 1.00 9.66 11 LYS B C 1
ATOM 1639 O O . LYS B 1 12 ? 40.416 -7.191 13.210 1.00 9.74 11 LYS B O 1
ATOM 1650 N N . PRO B 1 13 ? 41.426 -5.239 13.674 1.00 9.35 12 PRO B N 1
ATOM 1651 C CA . PRO B 1 13 ? 40.139 -4.528 13.626 1.00 8.30 12 PRO B CA 1
ATOM 1652 C C . PRO B 1 13 ? 39.540 -4.652 12.232 1.00 7.10 12 PRO B C 1
ATOM 1653 O O . PRO B 1 13 ? 40.273 -4.609 11.228 1.00 8.42 12 PRO B O 1
ATOM 1657 N N . LEU B 1 14 ? 38.221 -4.776 12.172 1.00 7.02 13 LEU B N 1
ATOM 1658 C CA . LEU B 1 14 ? 37.500 -5.051 10.949 1.00 6.81 13 LEU B CA 1
ATOM 1659 C C . LEU B 1 14 ? 36.762 -3.800 10.495 1.00 6.44 13 LEU B C 1
ATOM 1660 O O . LEU B 1 14 ? 36.009 -3.203 11.277 1.00 7.61 13 LEU B O 1
ATOM 1665 N N . LEU B 1 15 ? 36.957 -3.418 9.236 1.00 6.75 14 LEU B N 1
ATOM 1666 C CA . LEU B 1 15 ? 36.265 -2.250 8.655 1.00 6.53 14 LEU B CA 1
ATOM 1667 C C . LEU B 1 15 ? 34.940 -2.705 8.064 1.00 6.36 14 LEU B C 1
ATOM 1668 O O . LEU B 1 15 ? 34.911 -3.598 7.217 1.00 6.90 14 LEU B O 1
ATOM 1673 N N . LEU B 1 16 ? 33.853 -2.100 8.542 1.00 6.04 15 LEU B N 1
ATOM 1674 C CA . LEU B 1 16 ? 32.496 -2.435 8.164 1.00 6.22 15 LEU B CA 1
ATOM 1675 C C . LEU B 1 16 ? 31.882 -1.201 7.506 1.00 6.55 15 LEU B C 1
ATOM 1676 O O . LEU B 1 16 ? 31.592 -0.188 8.175 1.00 7.03 15 LEU B O 1
ATOM 1681 N N . LEU B 1 17 ? 31.745 -1.242 6.177 1.00 6.18 16 LEU B N 1
ATOM 1682 C CA . LEU B 1 17 ? 31.217 -0.125 5.391 1.00 6.22 16 LEU B CA 1
ATOM 1683 C C . LEU B 1 17 ? 29.762 -0.384 5.080 1.00 6.75 16 LEU B C 1
ATOM 1684 O O . LEU B 1 17 ? 29.412 -1.403 4.480 1.00 9.27 16 LEU B O 1
ATOM 1689 N N . ILE B 1 18 ? 28.874 0.534 5.447 1.00 6.03 17 ILE B N 1
ATOM 1690 C CA . ILE B 1 18 ? 27.454 0.304 5.410 1.00 6.46 17 ILE B CA 1
ATOM 1691 C C . ILE B 1 18 ? 26.760 1.094 4.309 1.00 5.83 17 ILE B C 1
ATOM 1692 O O . ILE B 1 18 ? 26.677 2.318 4.341 1.00 6.32 17 ILE B O 1
ATOM 1697 N N . ASP B 1 19 ? 26.190 0.364 3.347 1.00 6.92 18 ASP B N 1
ATOM 1698 C CA . ASP B 1 19 ? 25.183 0.829 2.447 1.00 7.11 18 ASP B CA 1
ATOM 1699 C C . ASP B 1 19 ? 25.625 2.012 1.575 1.00 7.37 18 ASP B C 1
ATOM 1700 O O . ASP B 1 19 ? 24.799 2.844 1.190 1.00 8.03 18 ASP B O 1
ATOM 1718 N N . GLN B 1 21 ? 25.800 2.994 -1.434 1.00 7.79 20 GLN B N 1
ATOM 1719 C CA . GLN B 1 21 ? 25.194 2.672 -2.725 1.00 8.17 20 GLN B CA 1
ATOM 1720 C C . GLN B 1 21 ? 24.660 3.942 -3.384 1.00 8.79 20 GLN B C 1
ATOM 1721 O O . GLN B 1 21 ? 24.385 4.958 -2.719 1.00 9.48 20 GLN B O 1
ATOM 1727 N N . GLN B 1 22 ? 24.552 3.903 -4.710 1.00 8.93 21 GLN B N 1
ATOM 1728 C CA . GLN B 1 22 ? 24.264 5.090 -5.490 1.00 10.18 21 GLN B CA 1
ATOM 1729 C C . GLN B 1 22 ? 22.870 5.660 -5.219 1.00 10.05 21 GLN B C 1
ATOM 1730 O O . GLN B 1 22 ? 22.655 6.864 -5.436 1.00 11.37 21 GLN B O 1
ATOM 1736 N N . ALA B 1 23 ? 21.959 4.829 -4.703 1.00 10.79 22 ALA B N 1
ATOM 1737 C CA . ALA B 1 23 ? 20.597 5.268 -4.371 1.00 11.33 22 ALA B CA 1
ATOM 1738 C C . ALA B 1 23 ? 20.601 6.504 -3.506 1.00 10.53 22 ALA B C 1
ATOM 1739 O O . ALA B 1 23 ? 19.692 7.319 -3.610 1.00 13.25 22 ALA B O 1
ATOM 1741 N N . VAL B 1 24 ? 21.568 6.636 -2.607 1.00 10.18 23 VAL B N 1
ATOM 1742 C CA . VAL B 1 24 ? 21.527 7.696 -1.609 1.00 10.87 23 VAL B CA 1
ATOM 1743 C C . VAL B 1 24 ? 21.884 9.058 -2.195 1.00 11.60 23 VAL B C 1
ATOM 1744 O O . VAL B 1 24 ? 21.764 10.065 -1.507 1.00 12.78 23 VAL B O 1
ATOM 1748 N N . ASP B 1 25 ? 22.316 9.085 -3.457 1.00 11.44 24 ASP B N 1
ATOM 1749 C CA . ASP B 1 25 ? 22.640 10.331 -4.128 1.00 12.27 24 ASP B CA 1
ATOM 1750 C C . ASP B 1 25 ? 21.432 11.061 -4.718 1.00 13.21 24 ASP B C 1
ATOM 1751 O O . ASP B 1 25 ? 21.580 12.173 -5.242 1.00 17.17 24 ASP B O 1
ATOM 1756 N N . ASP B 1 26 ? 20.234 10.488 -4.637 1.00 13.38 25 ASP B N 1
ATOM 1757 C CA . ASP B 1 26 ? 19.055 11.143 -5.152 1.00 13.88 25 ASP B CA 1
ATOM 1758 C C . ASP B 1 26 ? 18.857 12.473 -4.405 1.00 11.49 25 ASP B C 1
ATOM 1759 O O . ASP B 1 26 ? 18.717 12.479 -3.202 1.00 11.89 25 ASP B O 1
ATOM 1764 N N . PRO B 1 27 ? 18.813 13.628 -5.106 1.00 12.42 26 PRO B N 1
ATOM 1765 C CA . PRO B 1 27 ? 18.662 14.923 -4.394 1.00 12.35 26 PRO B CA 1
ATOM 1766 C C . PRO B 1 27 ? 17.321 15.018 -3.665 1.00 12.18 26 PRO B C 1
ATOM 1767 O O . PRO B 1 27 ? 17.175 15.803 -2.720 1.00 14.55 26 PRO B O 1
ATOM 1771 N N . SER B 1 28 ? 16.345 14.194 -4.060 1.00 13.74 27 SER B N 1
ATOM 1772 C CA A SER B 1 28 ? 15.044 14.131 -3.372 0.50 15.57 27 SER B CA 1
ATOM 1773 C CA B SER B 1 28 ? 15.047 14.196 -3.371 0.50 15.57 27 SER B CA 1
ATOM 1774 C C . SER B 1 28 ? 15.136 13.656 -1.937 1.00 16.82 27 SER B C 1
ATOM 1775 O O . SER B 1 28 ? 14.201 13.822 -1.172 1.00 21.39 27 SER B O 1
ATOM 1780 N N . TRP B 1 29 ? 16.232 13.011 -1.582 1.00 12.99 28 TRP B N 1
ATOM 1781 C CA . TRP B 1 29 ? 16.432 12.579 -0.189 1.00 13.22 28 TRP B CA 1
ATOM 1782 C C . TRP B 1 29 ? 16.889 13.679 0.716 1.00 13.01 28 TRP B C 1
ATOM 1783 O O . TRP B 1 29 ? 16.857 13.527 1.926 1.00 13.78 28 TRP B O 1
ATOM 1794 N N A GLY B 1 30 ? 16.824 14.884 0.133 0.50 9.27 29 GLY B N 1
ATOM 1795 N N B GLY B 1 30 ? 17.754 14.553 0.182 0.50 10.77 29 GLY B N 1
ATOM 1796 C CA A GLY B 1 30 ? 17.078 16.120 0.852 0.50 9.57 29 GLY B CA 1
ATOM 1797 C CA B GLY B 1 30 ? 18.621 15.359 1.058 0.50 10.88 29 GLY B CA 1
ATOM 1798 C C A GLY B 1 30 ? 18.563 16.347 1.069 0.50 7.81 29 GLY B C 1
ATOM 1799 C C B GLY B 1 30 ? 18.096 16.745 1.218 0.50 10.66 29 GLY B C 1
ATOM 1800 O O A GLY B 1 30 ? 19.371 15.494 0.720 0.50 6.92 29 GLY B O 1
ATOM 1801 O O B GLY B 1 30 ? 16.896 16.887 1.053 0.50 15.46 29 GLY B O 1
ATOM 1802 N N A PRO B 1 31 ? 18.920 17.544 1.557 0.50 5.89 30 PRO B N 1
ATOM 1803 N N B PRO B 1 31 ? 18.822 17.562 1.975 0.50 8.55 30 PRO B N 1
ATOM 1804 C CA A PRO B 1 31 ? 20.309 17.816 1.906 0.50 6.96 30 PRO B CA 1
ATOM 1805 C CA B PRO B 1 31 ? 20.234 17.699 1.705 0.50 7.99 30 PRO B CA 1
ATOM 1806 C C A PRO B 1 31 ? 20.960 16.774 2.782 0.50 6.33 30 PRO B C 1
ATOM 1807 C C B PRO B 1 31 ? 20.944 16.771 2.711 0.50 7.16 30 PRO B C 1
ATOM 1808 O O A PRO B 1 31 ? 20.348 16.237 3.709 0.50 7.44 30 PRO B O 1
ATOM 1809 O O B PRO B 1 31 ? 20.336 16.335 3.691 0.50 7.79 30 PRO B O 1
ATOM 1816 N N . ARG B 1 32 ? 22.225 16.544 2.491 1.00 6.85 31 ARG B N 1
ATOM 1817 C CA . ARG B 1 32 ? 23.093 15.747 3.335 1.00 7.04 31 ARG B CA 1
ATOM 1818 C C . ARG B 1 32 ? 24.144 16.604 3.978 1.00 7.11 31 ARG B C 1
ATOM 1819 O O . ARG B 1 32 ? 24.434 17.727 3.546 1.00 9.57 31 ARG B O 1
ATOM 1827 N N . ASN B 1 33 ? 24.779 16.064 5.003 1.00 6.62 32 ASN B N 1
ATOM 1828 C CA . ASN B 1 33 ? 25.985 16.617 5.590 1.00 6.86 32 ASN B CA 1
ATOM 1829 C C . ASN B 1 33 ? 27.233 15.899 5.056 1.00 6.49 32 ASN B C 1
ATOM 1830 O O . ASN B 1 33 ? 27.144 14.997 4.209 1.00 6.81 32 ASN B O 1
ATOM 1835 N N . HIS B 1 34 ? 28.367 16.312 5.580 1.00 7.02 33 HIS B N 1
ATOM 1836 C CA . HIS B 1 34 ? 29.655 15.626 5.329 1.00 7.22 33 HIS B CA 1
ATOM 1837 C C . HIS B 1 34 ? 29.915 15.296 3.863 1.00 7.51 33 HIS B C 1
ATOM 1838 O O . HIS B 1 34 ? 29.981 14.130 3.469 1.00 7.81 33 HIS B O 1
ATOM 1845 N N . PRO B 1 35 ? 30.094 16.322 3.036 1.00 8.66 34 PRO B N 1
ATOM 1846 C CA . PRO B 1 35 ? 30.265 16.100 1.620 1.00 9.99 34 PRO B CA 1
ATOM 1847 C C . PRO B 1 35 ? 31.500 15.284 1.264 1.00 10.39 34 PRO B C 1
ATOM 1848 O O . PRO B 1 35 ? 31.549 14.735 0.154 1.00 13.25 34 PRO B O 1
ATOM 1852 N N . GLN B 1 36 ? 32.479 15.219 2.165 1.00 9.87 35 GLN B N 1
ATOM 1853 C CA A GLN B 1 36 ? 33.686 14.421 1.894 0.50 10.63 35 GLN B CA 1
ATOM 1854 C CA B GLN B 1 36 ? 33.721 14.460 2.001 0.50 10.62 35 GLN B CA 1
ATOM 1855 C C . GLN B 1 36 ? 33.677 13.049 2.600 1.00 9.68 35 GLN B C 1
ATOM 1856 O O . GLN B 1 36 ? 34.713 12.369 2.690 1.00 10.32 35 GLN B O 1
ATOM 1867 N N . ALA B 1 37 ? 32.490 12.589 3.029 1.00 8.82 36 ALA B N 1
ATOM 1868 C CA . ALA B 1 37 ? 32.408 11.263 3.665 1.00 8.12 36 ALA B CA 1
ATOM 1869 C C . ALA B 1 37 ? 32.922 10.144 2.773 1.00 7.82 36 ALA B C 1
ATOM 1870 O O . ALA B 1 37 ? 33.554 9.219 3.233 1.00 8.72 36 ALA B O 1
ATOM 1872 N N . GLU B 1 38 ? 32.640 10.202 1.479 1.00 9.18 37 GLU B N 1
ATOM 1873 C CA . GLU B 1 38 ? 33.086 9.166 0.536 1.00 9.71 37 GLU B CA 1
ATOM 1874 C C . GLU B 1 38 ? 34.608 9.086 0.527 1.00 9.55 37 GLU B C 1
ATOM 1875 O O . GLU B 1 38 ? 35.178 8.008 0.503 1.00 10.16 37 GLU B O 1
ATOM 1881 N N . GLN B 1 39 ? 35.254 10.247 0.519 1.00 10.03 38 GLN B N 1
ATOM 1882 C CA A GLN B 1 39 ? 36.699 10.355 0.533 0.50 10.63 38 GLN B CA 1
ATOM 1883 C CA B GLN B 1 39 ? 36.698 10.258 0.492 0.50 10.46 38 GLN B CA 1
ATOM 1884 C C . GLN B 1 39 ? 37.288 9.788 1.834 1.00 9.41 38 GLN B C 1
ATOM 1885 O O . GLN B 1 39 ? 38.293 9.082 1.829 1.00 10.48 38 GLN B O 1
ATOM 1896 N N . ALA B 1 40 ? 36.621 10.060 2.965 1.00 9.40 39 ALA B N 1
ATOM 1897 C CA . ALA B 1 40 ? 37.067 9.515 4.245 1.00 9.52 39 ALA B CA 1
ATOM 1898 C C . ALA B 1 40 ? 36.948 7.990 4.224 1.00 8.34 39 ALA B C 1
ATOM 1899 O O . ALA B 1 40 ? 37.863 7.282 4.653 1.00 8.98 39 ALA B O 1
ATOM 1901 N N . CYS B 1 41 ? 35.830 7.480 3.740 1.00 8.00 40 CYS B N 1
ATOM 1902 C CA . CYS B 1 41 ? 35.666 6.034 3.630 1.00 7.74 40 CYS B CA 1
ATOM 1903 C C . CYS B 1 41 ? 36.678 5.404 2.682 1.00 8.11 40 CYS B C 1
ATOM 1904 O O . CYS B 1 41 ? 37.211 4.332 2.970 1.00 8.91 40 CYS B O 1
ATOM 1907 N N . ALA B 1 42 ? 36.939 6.066 1.561 1.00 8.23 41 ALA B N 1
ATOM 1908 C CA . ALA B 1 42 ? 37.915 5.551 0.604 1.00 9.17 41 ALA B CA 1
ATOM 1909 C C . ALA B 1 42 ? 39.305 5.478 1.220 1.00 8.97 41 ALA B C 1
ATOM 1910 O O . ALA B 1 42 ? 40.063 4.549 0.954 1.00 9.50 41 ALA B O 1
ATOM 1912 N N . GLY B 1 43 ? 39.651 6.447 2.066 1.00 8.90 42 GLY B N 1
ATOM 1913 C CA . GLY B 1 43 ? 40.934 6.448 2.738 1.00 9.65 42 GLY B CA 1
ATOM 1914 C C . GLY B 1 43 ? 41.053 5.297 3.736 1.00 8.20 42 GLY B C 1
ATOM 1915 O O . GLY B 1 43 ? 42.088 4.645 3.822 1.00 9.76 42 GLY B O 1
ATOM 1916 N N . LEU B 1 44 ? 39.972 5.047 4.480 1.00 8.69 43 LEU B N 1
ATOM 1917 C CA . LEU B 1 44 ? 39.951 3.888 5.366 1.00 8.06 43 LEU B CA 1
ATOM 1918 C C . LEU B 1 44 ? 40.073 2.597 4.567 1.00 7.17 43 LEU B C 1
ATOM 1919 O O . LEU B 1 44 ? 40.838 1.704 4.935 1.00 7.55 43 LEU B O 1
ATOM 1924 N N . LEU B 1 45 ? 39.305 2.490 3.490 1.00 7.27 44 LEU B N 1
ATOM 1925 C CA . LEU B 1 45 ? 39.307 1.279 2.700 1.00 7.57 44 LEU B CA 1
ATOM 1926 C C . LEU B 1 45 ? 40.673 0.998 2.104 1.00 7.69 44 LEU B C 1
ATOM 1927 O O . LEU B 1 45 ? 41.145 -0.152 2.104 1.00 7.89 44 LEU B O 1
ATOM 1932 N N . GLN B 1 46 ? 41.325 2.029 1.578 1.00 7.87 45 GLN B N 1
ATOM 1933 C CA . GLN B 1 46 ? 42.654 1.830 1.013 1.00 8.33 45 GLN B CA 1
ATOM 1934 C C . GLN B 1 46 ? 43.650 1.384 2.065 1.00 8.34 45 GLN B C 1
ATOM 1935 O O . GLN B 1 46 ? 44.489 0.508 1.798 1.00 9.17 45 GLN B O 1
ATOM 1941 N N . ALA B 1 47 ? 43.597 1.964 3.259 1.00 8.36 46 ALA B N 1
ATOM 1942 C CA . ALA B 1 47 ? 44.485 1.578 4.326 1.00 8.91 46 ALA B CA 1
ATOM 1943 C C . ALA B 1 47 ? 44.252 0.131 4.758 1.00 8.42 46 ALA B C 1
ATOM 1944 O O . ALA B 1 47 ? 45.204 -0.625 5.011 1.00 9.78 46 ALA B O 1
ATOM 1946 N N . TRP B 1 48 ? 42.990 -0.254 4.892 1.00 8.10 47 TRP B N 1
ATOM 1947 C CA . TRP B 1 48 ? 42.661 -1.617 5.273 1.00 7.95 47 TRP B CA 1
ATOM 1948 C C . TRP B 1 48 ? 43.165 -2.603 4.232 1.00 7.98 47 TRP B C 1
ATOM 1949 O O . TRP B 1 48 ? 43.747 -3.636 4.578 1.00 9.33 47 TRP B O 1
ATOM 1960 N N . ARG B 1 49 ? 42.898 -2.315 2.964 1.00 7.75 48 ARG B N 1
ATOM 1961 C CA . ARG B 1 49 ? 43.354 -3.178 1.881 1.00 7.93 48 ARG B CA 1
ATOM 1962 C C . ARG B 1 49 ? 44.874 -3.286 1.867 1.00 8.16 48 ARG B C 1
ATOM 1963 O O . ARG B 1 49 ? 45.436 -4.386 1.748 1.00 9.06 48 ARG B O 1
ATOM 1971 N N . ALA B 1 50 ? 45.574 -2.156 2.002 1.00 8.46 49 ALA B N 1
ATOM 1972 C CA . ALA B 1 50 ? 47.024 -2.168 1.906 1.00 8.81 49 ALA B CA 1
ATOM 1973 C C . ALA B 1 50 ? 47.655 -2.939 3.061 1.00 9.25 49 ALA B C 1
ATOM 1974 O O . ALA B 1 50 ? 48.756 -3.469 2.900 1.00 11.97 49 ALA B O 1
ATOM 1976 N N . ARG B 1 51 ? 46.979 -3.014 4.210 1.00 9.57 50 ARG B N 1
ATOM 1977 C CA . ARG B 1 51 ? 47.485 -3.703 5.392 1.00 11.43 50 ARG B CA 1
ATOM 1978 C C . ARG B 1 51 ? 46.964 -5.147 5.477 1.00 11.05 50 ARG B C 1
ATOM 1979 O O . ARG B 1 51 ? 47.340 -5.893 6.383 1.00 14.55 50 ARG B O 1
ATOM 1987 N N . GLY B 1 52 ? 46.096 -5.556 4.558 1.00 11.00 51 GLY B N 1
ATOM 1988 C CA . GLY B 1 52 ? 45.529 -6.896 4.591 1.00 11.14 51 GLY B CA 1
ATOM 1989 C C . GLY B 1 52 ? 44.643 -7.147 5.801 1.00 10.91 51 GLY B C 1
ATOM 1990 O O . GLY B 1 52 ? 44.523 -8.278 6.251 1.00 13.28 51 GLY B O 1
ATOM 1991 N N . LEU B 1 53 ? 43.977 -6.104 6.302 1.00 10.00 52 LEU B N 1
ATOM 1992 C CA . LEU B 1 53 ? 43.130 -6.214 7.485 1.00 9.28 52 LEU B CA 1
ATOM 1993 C C . LEU B 1 53 ? 41.727 -6.650 7.093 1.00 9.06 52 LEU B C 1
ATOM 1994 O O . LEU B 1 53 ? 41.296 -6.447 5.957 1.00 9.63 52 LEU B O 1
ATOM 1999 N N . PRO B 1 54 ? 40.962 -7.207 8.037 1.00 8.41 53 PRO B N 1
ATOM 2000 C CA . PRO B 1 54 ? 39.637 -7.715 7.691 1.00 8.46 53 PRO B CA 1
ATOM 2001 C C . PRO B 1 54 ? 38.669 -6.597 7.323 1.00 7.49 53 PRO B C 1
ATOM 2002 O O . PRO B 1 54 ? 38.687 -5.523 7.931 1.00 7.41 53 PRO B O 1
ATOM 2006 N N . LEU B 1 55 ? 37.824 -6.839 6.332 1.00 7.23 54 LEU B N 1
ATOM 2007 C CA . LEU B 1 55 ? 36.870 -5.843 5.901 1.00 7.40 54 LEU B CA 1
ATOM 2008 C C . LEU B 1 55 ? 35.625 -6.522 5.316 1.00 6.68 54 LEU B C 1
ATOM 2009 O O . LEU B 1 55 ? 35.715 -7.594 4.713 1.00 7.80 54 LEU B O 1
ATOM 2014 N N . ILE B 1 56 ? 34.469 -5.919 5.569 1.00 6.27 55 ILE B N 1
ATOM 2015 C CA . ILE B 1 56 ? 33.196 -6.383 5.068 1.00 6.57 55 ILE B CA 1
ATOM 2016 C C . ILE B 1 56 ? 32.422 -5.206 4.539 1.00 6.14 55 ILE B C 1
ATOM 2017 O O . ILE B 1 56 ? 32.227 -4.190 5.246 1.00 7.07 55 ILE B O 1
ATOM 2022 N N . HIS B 1 57 ? 31.914 -5.313 3.315 1.00 6.32 56 HIS B N 1
ATOM 2023 C CA . HIS B 1 57 ? 30.975 -4.357 2.761 1.00 6.19 56 HIS B CA 1
ATOM 2024 C C . HIS B 1 57 ? 29.560 -4.835 3.025 1.00 6.34 56 HIS B C 1
ATOM 2025 O O . HIS B 1 57 ? 29.215 -5.968 2.667 1.00 7.62 56 HIS B O 1
ATOM 2032 N N . ILE B 1 58 ? 28.743 -3.995 3.619 1.00 6.47 57 ILE B N 1
ATOM 2033 C CA . ILE B 1 58 ? 27.323 -4.251 3.810 1.00 6.40 57 ILE B CA 1
ATOM 2034 C C . ILE B 1 58 ? 26.567 -3.486 2.732 1.00 6.30 57 ILE B C 1
ATOM 2035 O O . ILE B 1 58 ? 26.827 -2.298 2.491 1.00 7.80 57 ILE B O 1
ATOM 2040 N N . ARG B 1 59 ? 25.614 -4.145 2.110 1.00 7.27 58 ARG B N 1
ATOM 2041 C CA A ARG B 1 59 ? 24.747 -3.411 1.235 0.70 8.12 58 ARG B CA 1
ATOM 2042 C CA B ARG B 1 59 ? 24.801 -3.698 0.953 0.30 7.42 58 ARG B CA 1
ATOM 2043 C C . ARG B 1 59 ? 23.318 -3.855 1.351 1.00 7.72 58 ARG B C 1
ATOM 2044 O O . ARG B 1 59 ? 23.000 -4.919 1.891 1.00 8.21 58 ARG B O 1
ATOM 2059 N N . HIS B 1 60 ? 22.468 -2.921 0.978 1.00 7.21 59 HIS B N 1
ATOM 2060 C CA . HIS B 1 60 ? 21.047 -3.054 1.177 1.00 7.71 59 HIS B CA 1
ATOM 2061 C C . HIS B 1 60 ? 20.373 -3.578 -0.075 1.00 8.03 59 HIS B C 1
ATOM 2062 O O . HIS B 1 60 ? 20.612 -3.067 -1.179 1.00 8.90 59 HIS B O 1
ATOM 2069 N N . ASP B 1 61 ? 19.537 -4.596 0.114 1.00 7.93 60 ASP B N 1
ATOM 2070 C CA . ASP B 1 61 ? 18.717 -5.198 -0.931 1.00 8.22 60 ASP B CA 1
ATOM 2071 C C . ASP B 1 61 ? 17.237 -4.987 -0.599 1.00 8.67 60 ASP B C 1
ATOM 2072 O O . ASP B 1 61 ? 16.837 -4.921 0.555 1.00 12.25 60 ASP B O 1
ATOM 2077 N N . SER B 1 62 ? 16.409 -4.992 -1.609 1.00 10.72 61 SER B N 1
ATOM 2078 C CA . SER B 1 62 ? 14.975 -4.937 -1.449 1.00 11.41 61 SER B CA 1
ATOM 2079 C C . SER B 1 62 ? 14.303 -5.799 -2.488 1.00 12.98 61 SER B C 1
ATOM 2080 O O . SER B 1 62 ? 14.773 -5.911 -3.624 1.00 13.96 61 SER B O 1
ATOM 2083 N N . VAL B 1 63 ? 13.194 -6.419 -2.112 1.00 13.15 62 VAL B N 1
ATOM 2084 C CA . VAL B 1 63 ? 12.346 -7.130 -3.054 1.00 14.58 62 VAL B CA 1
ATOM 2085 C C . VAL B 1 63 ? 11.204 -6.259 -3.549 1.00 15.76 62 VAL B C 1
ATOM 2086 O O . VAL B 1 63 ? 10.413 -6.708 -4.379 1.00 21.19 62 VAL B O 1
ATOM 2090 N N . GLU B 1 64 ? 11.054 -5.043 -3.020 1.00 17.00 63 GLU B N 1
ATOM 2091 C CA . GLU B 1 64 ? 9.904 -4.195 -3.395 1.00 19.30 63 GLU B CA 1
ATOM 2092 C C . GLU B 1 64 ? 10.031 -3.765 -4.864 1.00 19.79 63 GLU B C 1
ATOM 2093 O O . GLU B 1 64 ? 11.076 -3.302 -5.296 1.00 19.94 63 GLU B O 1
ATOM 2096 N N . PRO B 1 65 ? 8.962 -3.928 -5.651 1.00 23.64 64 PRO B N 1
ATOM 2097 C CA . PRO B 1 65 ? 9.131 -3.76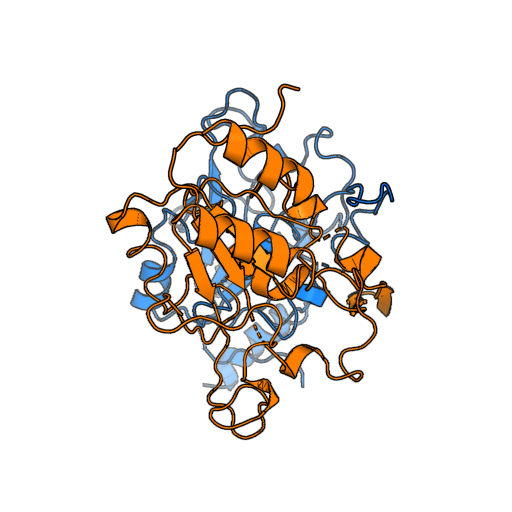1 -7.097 1.00 24.56 64 PRO B CA 1
ATOM 2098 C C . PRO B 1 65 ? 9.410 -2.335 -7.561 1.00 23.34 64 PRO B C 1
ATOM 2099 O O . PRO B 1 65 ? 9.808 -2.167 -8.717 1.00 29.19 64 PRO B O 1
ATOM 2103 N N . ASN B 1 66 ? 9.198 -1.321 -6.716 1.00 23.73 65 ASN B N 1
ATOM 2104 C CA . ASN B 1 66 ? 9.537 0.071 -7.106 1.00 23.22 65 ASN B CA 1
ATOM 2105 C C . ASN B 1 66 ? 10.755 0.632 -6.390 1.00 22.85 65 ASN B C 1
ATOM 2106 O O . ASN B 1 66 ? 11.099 1.808 -6.524 1.00 26.52 65 ASN B O 1
ATOM 2111 N N . SER B 1 67 ? 11.425 -0.232 -5.640 1.00 20.68 66 SER B N 1
ATOM 2112 C CA . SER B 1 67 ? 12.586 0.183 -4.880 1.00 18.43 66 SER B CA 1
ATOM 2113 C C . SER B 1 67 ? 13.797 0.429 -5.770 1.00 16.40 66 SER B C 1
ATOM 2114 O O . SER B 1 67 ? 14.107 -0.364 -6.678 1.00 17.67 66 SER B O 1
ATOM 2117 N N . THR B 1 68 ? 14.504 1.509 -5.490 1.00 17.75 67 THR B N 1
ATOM 2118 C CA . THR B 1 68 ? 15.805 1.732 -6.132 1.00 16.66 67 THR B CA 1
ATOM 2119 C C . THR B 1 68 ? 16.900 0.764 -5.659 1.00 16.18 67 THR B C 1
ATOM 2120 O O . THR B 1 68 ? 18.006 0.768 -6.231 1.00 19.41 67 THR B O 1
ATOM 2124 N N . TYR B 1 69 ? 16.584 -0.076 -4.658 1.00 14.52 68 TYR B N 1
ATOM 2125 C CA . TYR B 1 69 ? 17.502 -1.108 -4.150 1.00 13.60 68 TYR B CA 1
ATOM 2126 C C . TYR B 1 69 ? 17.197 -2.502 -4.699 1.00 15.57 68 TYR B C 1
ATOM 2127 O O . TYR B 1 69 ? 17.840 -3.469 -4.301 1.00 17.31 68 TYR B O 1
ATOM 2136 N N . ARG B 1 70 ? 16.233 -2.622 -5.602 1.00 16.26 69 ARG B N 1
ATOM 2137 C CA . ARG B 1 70 ? 15.974 -3.911 -6.183 1.00 17.48 69 ARG B CA 1
ATOM 2138 C C . ARG B 1 70 ? 17.067 -4.289 -7.180 1.00 17.07 69 ARG B C 1
ATOM 2139 O O . ARG B 1 70 ? 17.781 -3.432 -7.680 1.00 18.73 69 ARG B O 1
ATOM 2147 N N . PRO B 1 71 ? 17.195 -5.599 -7.465 1.00 17.08 70 PRO B N 1
ATOM 2148 C CA . PRO B 1 71 ? 18.299 -6.051 -8.295 1.00 16.93 70 PRO B CA 1
ATOM 2149 C C . PRO B 1 71 ? 18.227 -5.440 -9.690 1.00 19.13 70 PRO B C 1
ATOM 2150 O O . PRO B 1 71 ? 17.148 -5.317 -10.290 1.00 23.02 70 PRO B O 1
ATOM 2154 N N . GLY B 1 72 ? 19.380 -5.041 -10.193 1.00 19.35 71 GLY B N 1
ATOM 2155 C CA . GLY B 1 72 ? 19.472 -4.510 -11.536 1.00 20.50 71 GLY B CA 1
ATOM 2156 C C . GLY B 1 72 ? 19.244 -3.021 -11.628 1.00 22.16 71 GLY B C 1
ATOM 2157 O O . GLY B 1 72 ? 19.485 -2.442 -12.686 1.00 26.35 71 GLY B O 1
ATOM 2158 N N . GLN B 1 73 ? 18.802 -2.380 -10.543 1.00 18.30 72 GLN B N 1
ATOM 2159 C CA . GLN B 1 73 ? 18.567 -0.949 -10.593 1.00 17.39 72 GLN B CA 1
ATOM 2160 C C . GLN B 1 73 ? 19.877 -0.206 -10.351 1.00 15.57 72 GLN B C 1
ATOM 2161 O O . GLN B 1 73 ? 20.694 -0.623 -9.539 1.00 16.30 72 GLN B O 1
ATOM 2167 N N . PRO B 1 74 ? 20.090 0.940 -11.011 1.00 15.00 73 PRO B N 1
ATOM 2168 C CA . PRO B 1 74 ? 21.344 1.688 -10.816 1.00 15.99 73 PRO B CA 1
ATOM 2169 C C . PRO B 1 74 ? 21.623 2.085 -9.366 1.00 14.48 73 PRO B C 1
ATOM 2170 O O . PRO B 1 74 ? 22.768 2.073 -8.929 1.00 15.79 73 PRO B O 1
ATOM 2174 N N . GLY B 1 75 ? 20.576 2.395 -8.611 1.00 12.64 74 GLY B N 1
ATOM 2175 C CA . GLY B 1 75 ? 20.736 2.809 -7.231 1.00 12.98 74 GLY B CA 1
ATOM 2176 C C . GLY B 1 75 ? 21.306 1.733 -6.329 1.00 11.46 74 GLY B C 1
ATOM 2177 O O . GLY B 1 75 ? 21.850 2.008 -5.259 1.00 11.22 74 GLY B O 1
ATOM 2178 N N . HIS B 1 76 ? 21.192 0.475 -6.739 1.00 11.85 75 HIS B N 1
ATOM 2179 C CA . HIS B 1 76 ? 21.633 -0.638 -5.933 1.00 10.77 75 HIS B CA 1
ATOM 2180 C C . HIS B 1 76 ? 23.143 -0.803 -5.973 1.00 9.97 75 HIS B C 1
ATOM 2181 O O . HIS B 1 76 ? 23.718 -1.412 -5.083 1.00 9.99 75 HIS B O 1
ATOM 2188 N N . ALA B 1 77 ? 23.803 -0.298 -7.020 1.00 10.08 76 ALA B N 1
ATOM 2189 C CA . ALA B 1 77 ? 25.241 -0.438 -7.192 1.00 10.04 76 ALA B CA 1
ATOM 2190 C C . ALA B 1 77 ? 25.985 0.315 -6.101 1.00 9.36 76 ALA B C 1
ATOM 2191 O O . ALA B 1 77 ? 25.543 1.389 -5.676 1.00 9.80 76 ALA B O 1
ATOM 2193 N N . PHE B 1 78 ? 27.143 -0.185 -5.709 1.00 9.63 77 PHE B N 1
ATOM 2194 C CA . PHE B 1 78 ? 28.028 0.541 -4.834 1.00 9.13 77 PHE B CA 1
ATOM 2195 C C . PHE B 1 78 ? 28.475 1.840 -5.499 1.00 9.51 77 PHE B C 1
ATOM 2196 O O . PHE B 1 78 ? 28.673 1.927 -6.721 1.00 10.70 77 PHE B O 1
ATOM 2204 N N . LYS B 1 79 ? 28.691 2.846 -4.666 1.00 9.25 78 LYS B N 1
ATOM 2205 C CA . LYS B 1 79 ? 29.385 4.054 -5.072 1.00 10.20 78 LYS B CA 1
ATOM 2206 C C . LYS B 1 79 ? 30.798 3.689 -5.521 1.00 9.90 78 LYS B C 1
ATOM 2207 O O . LYS B 1 79 ? 31.476 2.895 -4.883 1.00 10.58 78 LYS B O 1
ATOM 2213 N N . PRO B 1 80 ? 31.295 4.312 -6.601 1.00 12.17 79 PRO B N 1
ATOM 2214 C CA . PRO B 1 80 ? 32.604 3.888 -7.131 1.00 13.02 79 PRO B CA 1
ATOM 2215 C C . PRO B 1 80 ? 33.759 4.145 -6.158 1.00 12.55 79 PRO B C 1
ATOM 2216 O O . PRO B 1 80 ? 34.730 3.384 -6.170 1.00 14.94 79 PRO B O 1
ATOM 2220 N N . GLU B 1 81 ? 33.631 5.146 -5.278 1.00 13.91 80 GLU B N 1
ATOM 2221 C CA . GLU B 1 81 ? 34.686 5.444 -4.321 1.00 15.33 80 GLU B CA 1
ATOM 2222 C C . GLU B 1 81 ? 34.993 4.292 -3.395 1.00 13.57 80 GLU B C 1
ATOM 2223 O O . GLU B 1 81 ? 36.092 4.215 -2.877 1.00 17.47 80 GLU B O 1
ATOM 2229 N N . VAL B 1 82 ? 34.007 3.428 -3.148 1.00 11.66 81 VAL B N 1
ATOM 2230 C CA . VAL B 1 82 ? 34.154 2.332 -2.185 1.00 12.15 81 VAL B CA 1
ATOM 2231 C C . VAL B 1 82 ? 33.662 1.012 -2.775 1.00 11.34 81 VAL B C 1
ATOM 2232 O O . VAL B 1 82 ? 33.157 0.135 -2.072 1.00 13.69 81 VAL B O 1
ATOM 2236 N N . GLU B 1 83 ? 33.814 0.861 -4.079 1.00 10.43 82 GLU B N 1
ATOM 2237 C CA . GLU B 1 83 ? 33.393 -0.348 -4.777 1.00 11.74 82 GLU B CA 1
ATOM 2238 C C . GLU B 1 83 ? 34.192 -1.547 -4.268 1.00 10.01 82 GLU B C 1
ATOM 2239 O O . GLU B 1 83 ? 35.414 -1.471 -4.171 1.00 11.06 82 GLU B O 1
ATOM 2245 N N . PRO B 1 84 ? 33.531 -2.665 -3.935 1.00 10.33 83 PRO B N 1
ATOM 2246 C CA . PRO B 1 84 ? 34.265 -3.874 -3.563 1.00 10.53 83 PRO B CA 1
ATOM 2247 C C . PRO B 1 84 ? 35.155 -4.373 -4.695 1.00 11.58 83 PRO B C 1
ATOM 2248 O O . PRO B 1 84 ? 34.822 -4.219 -5.867 1.00 13.89 83 PRO B O 1
ATOM 2252 N N . ARG B 1 85 ? 36.253 -4.997 -4.313 1.00 10.97 84 ARG B N 1
ATOM 2253 C CA A ARG B 1 85 ? 37.184 -5.731 -5.188 0.50 10.38 84 ARG B CA 1
ATOM 2254 C CA B ARG B 1 85 ? 37.052 -5.675 -5.293 0.50 10.87 84 ARG B CA 1
ATOM 2255 C C . ARG B 1 85 ? 36.719 -7.168 -5.310 1.00 9.72 84 ARG B C 1
ATOM 2256 O O . ARG B 1 85 ? 36.055 -7.680 -4.407 1.00 9.98 84 ARG B O 1
ATOM 2271 N N . PRO B 1 86 ? 37.097 -7.844 -6.399 1.00 10.64 85 PRO B N 1
ATOM 2272 C CA . PRO B 1 86 ? 36.856 -9.270 -6.491 1.00 11.71 85 PRO B CA 1
ATOM 2273 C C . PRO B 1 86 ? 37.431 -9.966 -5.256 1.00 10.41 85 PRO B C 1
ATOM 2274 O O . PRO B 1 86 ? 38.534 -9.654 -4.801 1.00 12.53 85 PRO B O 1
ATOM 2278 N N . GLY B 1 87 ? 36.668 -10.901 -4.718 1.00 11.31 86 GLY B N 1
ATOM 2279 C CA . GLY B 1 87 ? 37.116 -11.691 -3.580 1.00 12.01 86 GLY B CA 1
ATOM 2280 C C . GLY B 1 87 ? 36.797 -11.076 -2.215 1.00 10.49 86 GLY B C 1
ATOM 2281 O O . GLY B 1 87 ? 36.864 -11.760 -1.216 1.00 12.68 86 GLY B O 1
ATOM 2282 N N . GLU B 1 88 ? 36.506 -9.777 -2.159 1.00 8.58 87 GLU B N 1
ATOM 2283 C CA . GLU B 1 88 ? 36.147 -9.157 -0.886 1.00 8.25 87 GLU B CA 1
ATOM 2284 C C . GLU B 1 88 ? 34.772 -9.611 -0.442 1.00 7.72 87 GLU B C 1
ATOM 2285 O O . GLU B 1 88 ? 33.883 -9.885 -1.252 1.00 8.92 87 GLU B O 1
ATOM 2291 N N . THR B 1 89 ? 34.598 -9.649 0.874 1.00 7.66 88 THR B N 1
ATOM 2292 C CA . THR B 1 89 ? 33.342 -10.055 1.488 1.00 7.51 88 THR B CA 1
ATOM 2293 C C . THR B 1 89 ? 32.306 -8.936 1.391 1.00 6.66 88 THR B C 1
ATOM 2294 O O . THR B 1 89 ? 32.530 -7.830 1.865 1.00 7.66 88 THR B O 1
ATOM 2298 N N . VAL B 1 90 ? 31.187 -9.276 0.785 1.00 6.83 89 VAL B N 1
ATOM 2299 C CA . VAL B 1 90 ? 30.005 -8.431 0.694 1.00 6.88 89 VAL B CA 1
ATOM 2300 C C . VAL B 1 90 ? 28.881 -9.207 1.344 1.00 7.26 89 VAL B C 1
ATOM 2301 O O . VAL B 1 90 ? 28.637 -10.368 0.985 1.00 7.60 89 VAL B O 1
ATOM 2305 N N . ILE B 1 91 ? 28.195 -8.600 2.301 1.00 7.16 90 ILE B N 1
ATOM 2306 C CA . ILE B 1 91 ? 27.016 -9.178 2.959 1.00 7.13 90 ILE B CA 1
ATOM 2307 C C . ILE B 1 91 ? 25.818 -8.272 2.697 1.00 6.83 90 ILE B C 1
ATOM 2308 O O . ILE B 1 91 ? 25.884 -7.064 2.960 1.00 8.01 90 ILE B O 1
ATOM 2313 N N . ALA B 1 92 ? 24.757 -8.854 2.165 1.00 7.03 91 ALA B N 1
ATOM 2314 C CA . ALA B 1 92 ? 23.551 -8.138 1.853 1.00 6.98 91 ALA B CA 1
ATOM 2315 C C . ALA B 1 92 ? 22.560 -8.248 3.005 1.00 8.08 91 ALA B C 1
ATOM 2316 O O . ALA B 1 92 ? 22.453 -9.295 3.637 1.00 10.66 91 ALA B O 1
ATOM 2318 N N . LYS B 1 93 ? 21.790 -7.190 3.214 1.00 8.13 92 LYS B N 1
ATOM 2319 C CA . LYS B 1 93 ? 20.761 -7.156 4.240 1.00 8.33 92 LYS B CA 1
ATOM 2320 C C . LYS B 1 93 ? 19.474 -6.642 3.643 1.00 8.08 92 LYS B C 1
ATOM 2321 O O . LYS B 1 93 ? 19.463 -5.946 2.625 1.00 9.43 92 LYS B O 1
ATOM 2327 N N . GLN B 1 94 ? 18.365 -6.970 4.312 1.00 8.54 93 GLN B N 1
ATOM 2328 C CA . GLN B 1 94 ? 17.035 -6.519 3.878 1.00 9.18 93 GLN B CA 1
ATOM 2329 C C . GLN B 1 94 ? 16.340 -5.615 4.891 1.00 8.78 93 GLN B C 1
ATOM 2330 O O . GLN B 1 94 ? 15.253 -5.159 4.612 1.00 11.01 93 GLN B O 1
ATOM 2336 N N . THR B 1 95 ? 16.935 -5.412 6.054 1.00 7.94 94 THR B N 1
ATOM 2337 C CA A THR B 1 95 ? 16.433 -4.501 7.071 0.50 8.28 94 THR B CA 1
ATOM 2338 C CA B THR B 1 95 ? 16.402 -4.496 7.051 0.50 8.24 94 THR B CA 1
ATOM 2339 C C . THR B 1 95 ? 17.517 -3.526 7.454 1.00 7.82 94 THR B C 1
ATOM 2340 O O . THR B 1 95 ? 18.615 -3.541 6.920 1.00 8.65 94 THR B O 1
ATOM 2347 N N . ASN B 1 96 ? 17.220 -2.658 8.412 1.00 7.37 95 ASN B N 1
ATOM 2348 C CA . ASN B 1 96 ? 18.212 -1.617 8.740 1.00 7.16 95 ASN B CA 1
ATOM 2349 C C . ASN B 1 96 ? 19.492 -2.149 9.359 1.00 6.97 95 ASN B C 1
ATOM 2350 O O . ASN B 1 96 ? 20.588 -1.760 8.980 1.00 8.61 95 ASN B O 1
ATOM 2355 N N . SER B 1 97 ? 19.383 -3.011 10.362 1.00 7.52 96 SER B N 1
ATOM 2356 C CA . SER B 1 97 ? 20.559 -3.545 11.008 1.00 7.47 96 SER B CA 1
ATOM 2357 C C . SER B 1 97 ? 21.276 -4.613 10.176 1.00 6.74 96 SER B C 1
ATOM 2358 O O . SER B 1 97 ? 20.657 -5.567 9.730 1.00 8.35 96 SER B O 1
ATOM 2361 N N . ALA B 1 98 ? 22.587 -4.470 10.059 1.00 6.57 97 ALA B N 1
ATOM 2362 C CA . ALA B 1 98 ? 23.411 -5.425 9.320 1.00 7.52 97 ALA B CA 1
ATOM 2363 C C . ALA B 1 98 ? 23.474 -6.806 9.943 1.00 6.61 97 ALA B C 1
ATOM 2364 O O . ALA B 1 98 ? 23.966 -7.719 9.303 1.00 9.08 97 ALA B O 1
ATOM 2366 N N . PHE B 1 99 ? 22.988 -6.946 11.182 1.00 7.25 98 PHE B N 1
ATOM 2367 C CA . PHE B 1 99 ? 23.003 -8.242 11.864 1.00 8.21 98 PHE B CA 1
ATOM 2368 C C . PHE B 1 99 ? 21.769 -9.097 11.571 1.00 8.78 98 PHE B C 1
ATOM 2369 O O . PHE B 1 99 ? 21.820 -10.317 11.718 1.00 11.50 98 PHE B O 1
ATOM 2377 N N . ILE B 1 100 ? 20.655 -8.483 11.213 1.00 7.80 99 ILE B N 1
ATOM 2378 C CA . ILE B 1 100 ? 19.395 -9.227 11.188 1.00 8.81 99 ILE B CA 1
ATOM 2379 C C . ILE B 1 100 ? 19.235 -9.938 9.849 1.00 9.05 99 ILE B C 1
ATOM 2380 O O . ILE B 1 100 ? 19.204 -9.317 8.786 1.00 10.24 99 ILE B O 1
ATOM 2385 N N . GLY B 1 101 ? 19.125 -11.260 9.928 1.00 9.88 100 GLY B N 1
ATOM 2386 C CA . GLY B 1 101 ? 18.933 -12.104 8.759 1.00 11.21 100 GLY B CA 1
ATOM 2387 C C . GLY B 1 101 ? 20.172 -12.355 7.932 1.00 10.96 100 GLY B C 1
ATOM 2388 O O . GLY B 1 101 ? 20.054 -12.953 6.881 1.00 15.25 100 GLY B O 1
ATOM 2389 N N A THR B 1 102 ? 21.371 -11.960 8.383 0.70 9.48 101 THR B N 1
ATOM 2390 N N B THR B 1 102 ? 21.310 -11.900 8.425 0.30 10.23 101 THR B N 1
ATOM 2391 C CA A THR B 1 102 ? 22.573 -11.940 7.524 0.70 9.19 101 THR B CA 1
ATOM 2392 C CA B THR B 1 102 ? 22.558 -12.205 7.824 0.30 10.13 101 THR B CA 1
ATOM 2393 C C A THR B 1 102 ? 23.681 -12.944 7.921 0.70 8.07 101 THR B C 1
ATOM 2394 C C B THR B 1 102 ? 23.276 -13.102 8.796 0.30 11.41 101 THR B C 1
ATOM 2395 O O A THR B 1 102 ? 24.623 -13.169 7.163 0.70 9.17 101 THR B O 1
ATOM 2396 O O B THR B 1 102 ? 22.855 -13.324 9.942 0.30 10.56 101 THR B O 1
ATOM 2403 N N A GLY B 1 103 ? 23.600 -13.459 9.149 0.70 8.41 102 GLY B N 1
ATOM 2404 N N B GLY B 1 103 ? 24.396 -13.607 8.352 0.30 10.56 102 GLY B N 1
ATOM 2405 C CA A GLY B 1 103 ? 24.682 -14.266 9.708 0.70 9.45 102 GLY B CA 1
ATOM 2406 C CA B GLY B 1 103 ? 25.177 -14.361 9.265 0.30 10.43 102 GLY B CA 1
ATOM 2407 C C A GLY B 1 103 ? 25.964 -13.505 10.089 0.70 9.77 102 GLY B C 1
ATOM 2408 C C B GLY B 1 103 ? 26.224 -13.466 9.869 0.30 10.66 102 GLY B C 1
ATOM 2409 O O A GLY B 1 103 ? 26.962 -14.134 10.400 0.70 9.40 102 GLY B O 1
ATOM 2410 O O B GLY B 1 103 ? 27.329 -13.947 10.115 0.30 10.45 102 GLY B O 1
ATOM 2411 N N . LEU B 1 104 ? 25.946 -12.174 10.088 1.00 10.28 103 LEU B N 1
ATOM 2412 C CA . LEU B 1 104 ? 27.118 -11.334 10.369 1.00 8.86 103 LEU B CA 1
ATOM 2413 C C . LEU B 1 104 ? 27.721 -11.665 11.721 1.00 8.47 103 LEU B C 1
ATOM 2414 O O . LEU B 1 104 ? 28.938 -11.824 11.841 1.00 8.75 103 LEU B O 1
ATOM 2419 N N . GLU B 1 105 ? 26.915 -11.740 12.779 1.00 8.83 104 GLU B N 1
ATOM 2420 C CA . GLU B 1 105 ? 27.471 -11.977 14.113 1.00 8.97 104 GLU B CA 1
ATOM 2421 C C . GLU B 1 105 ? 28.237 -13.290 14.178 1.00 9.76 104 GLU B C 1
ATOM 2422 O O . GLU B 1 105 ? 29.344 -13.342 14.701 1.00 10.08 104 GLU B O 1
ATOM 2428 N N . ALA B 1 106 ? 27.653 -14.356 13.647 1.00 10.61 105 ALA B N 1
ATOM 2429 C CA . ALA B 1 106 ? 28.304 -15.653 13.672 1.00 11.03 105 ALA B CA 1
ATOM 2430 C C . ALA B 1 106 ? 29.618 -15.646 12.884 1.00 10.84 105 ALA B C 1
ATOM 2431 O O . ALA B 1 106 ? 30.599 -16.249 13.307 1.00 11.52 105 ALA B O 1
ATOM 2433 N N . LEU B 1 107 ? 29.655 -14.959 11.749 1.00 10.25 106 LEU B N 1
ATOM 2434 C CA A LEU B 1 107 ? 30.876 -14.847 10.956 0.60 10.94 106 LEU B CA 1
ATOM 2435 C CA B LEU B 1 107 ? 30.871 -14.856 10.958 0.40 10.99 106 LEU B CA 1
ATOM 2436 C C . LEU B 1 107 ? 31.953 -14.105 11.743 1.00 10.17 106 LEU B C 1
ATOM 2437 O O . LEU B 1 107 ? 33.119 -14.531 11.808 1.00 10.43 106 LEU B O 1
ATOM 2446 N N . LEU B 1 108 ? 31.591 -12.976 12.344 1.00 9.13 107 LEU B N 1
ATOM 2447 C CA . LEU B 1 108 ? 32.557 -12.208 13.133 1.00 9.14 107 LEU B CA 1
ATOM 2448 C C . LEU B 1 108 ? 33.109 -13.036 14.279 1.00 9.18 107 LEU B C 1
ATOM 2449 O O . LEU B 1 108 ? 34.316 -13.100 14.499 1.00 10.21 107 LEU B O 1
ATOM 2454 N N . ARG B 1 109 ? 32.223 -13.721 15.010 1.00 9.69 108 ARG B N 1
ATOM 2455 C CA . ARG B 1 109 ? 32.664 -14.492 16.165 1.00 10.79 108 ARG B CA 1
ATOM 2456 C C . ARG B 1 109 ? 33.532 -15.700 15.793 1.00 11.22 108 ARG B C 1
ATOM 2457 O O . ARG B 1 109 ? 34.517 -15.990 16.480 1.00 13.87 108 ARG B O 1
ATOM 2465 N N . ALA B 1 110 ? 33.220 -16.336 14.674 1.00 11.49 109 ALA B N 1
ATOM 2466 C CA . ALA B 1 110 ? 33.969 -17.509 14.202 1.00 12.91 109 ALA B CA 1
ATOM 2467 C C . ALA B 1 110 ? 35.421 -17.135 13.905 1.00 12.83 109 ALA B C 1
ATOM 2468 O O . ALA B 1 110 ? 36.319 -17.954 14.060 1.00 15.13 109 ALA B O 1
ATOM 2470 N N . ASN B 1 111 ? 35.624 -15.900 13.477 1.00 12.38 110 ASN B N 1
ATOM 2471 C CA . ASN B 1 111 ? 36.930 -15.397 13.080 1.00 12.50 110 ASN B CA 1
ATOM 2472 C C . ASN B 1 111 ? 37.624 -14.564 14.139 1.00 12.03 110 ASN B C 1
ATOM 2473 O O . ASN B 1 111 ? 38.710 -14.058 13.924 1.00 15.47 110 ASN B O 1
ATOM 2478 N N . GLY B 1 112 ? 36.959 -14.362 15.276 1.00 12.23 111 GLY B N 1
ATOM 2479 C CA . GLY B 1 112 ? 37.521 -13.523 16.327 1.00 12.65 111 GLY B CA 1
ATOM 2480 C C . GLY B 1 112 ? 37.529 -12.026 16.047 1.00 10.96 111 GLY B C 1
ATOM 2481 O O . GLY B 1 112 ? 38.291 -11.281 16.658 1.00 13.36 111 GLY B O 1
ATOM 2482 N N . TRP B 1 113 ? 36.677 -11.583 15.129 1.00 10.15 112 TRP B N 1
ATOM 2483 C CA . TRP B 1 113 ? 36.626 -10.172 14.732 1.00 9.83 112 TRP B CA 1
ATOM 2484 C C . TRP B 1 113 ? 35.672 -9.404 15.619 1.00 9.01 112 TRP B C 1
ATOM 2485 O O . TRP B 1 113 ? 34.546 -9.110 15.223 1.00 10.02 112 TRP B O 1
ATOM 2496 N N . LEU B 1 114 ? 36.148 -9.093 16.819 1.00 9.64 113 LEU B N 1
ATOM 2497 C CA . LEU B 1 114 ? 35.282 -8.509 17.846 1.00 10.33 113 LEU B CA 1
ATOM 2498 C C . LEU B 1 114 ? 35.444 -6.979 17.959 1.00 9.58 113 LEU B C 1
ATOM 2499 O O . LEU B 1 114 ? 34.649 -6.340 18.657 1.00 12.26 113 LEU B O 1
ATOM 2504 N N . GLU B 1 115 ? 36.385 -6.406 17.224 1.00 9.31 114 GLU B N 1
ATOM 2505 C CA A GLU B 1 115 ? 36.590 -4.995 17.167 0.50 9.42 114 GLU B CA 1
ATOM 2506 C CA B GLU B 1 115 ? 36.653 -4.949 17.141 0.50 9.37 114 GLU B CA 1
ATOM 2507 C C . GLU B 1 115 ? 36.261 -4.509 15.756 1.00 8.50 114 GLU B C 1
ATOM 2508 O O . GLU B 1 115 ? 36.793 -5.001 14.769 1.00 9.02 114 GLU B O 1
ATOM 2519 N N . LEU B 1 116 ? 35.331 -3.561 15.685 1.00 7.66 115 LEU B N 1
ATOM 2520 C CA . LEU B 1 116 ? 34.750 -3.069 14.428 1.00 7.43 115 LEU B CA 1
ATOM 2521 C C . LEU B 1 116 ? 34.976 -1.584 14.264 1.00 7.77 115 LEU B C 1
ATOM 2522 O O . LEU B 1 116 ? 34.851 -0.829 15.230 1.00 10.10 115 LEU B O 1
ATOM 2527 N N . VAL B 1 117 ? 35.302 -1.178 13.047 1.00 6.73 116 VAL B N 1
ATOM 2528 C CA . VAL B 1 117 ? 35.420 0.230 12.654 1.00 6.20 116 VAL B CA 1
ATOM 2529 C C . VAL B 1 117 ? 34.335 0.444 11.635 1.00 6.04 116 VAL B C 1
ATOM 2530 O O . VAL B 1 117 ? 34.318 -0.200 10.572 1.00 7.03 116 VAL B O 1
ATOM 2534 N N . VAL B 1 118 ? 33.350 1.294 11.927 1.00 6.07 117 VAL B N 1
ATOM 2535 C CA . VAL B 1 118 ? 32.141 1.418 11.134 1.00 5.78 117 VAL B CA 1
ATOM 2536 C C . VAL B 1 118 ? 32.031 2.775 10.459 1.00 5.91 117 VAL B C 1
ATOM 2537 O O . VAL B 1 118 ? 32.302 3.820 11.084 1.00 6.95 117 VAL B O 1
ATOM 2541 N N . ALA B 1 119 ? 31.601 2.784 9.196 1.00 5.87 118 ALA B N 1
ATOM 2542 C CA . ALA B 1 119 ? 31.252 4.031 8.499 1.00 6.19 118 ALA B CA 1
ATOM 2543 C C . ALA B 1 119 ? 30.198 3.734 7.473 1.00 5.93 118 ALA B C 1
ATOM 2544 O O . ALA B 1 119 ? 30.037 2.571 7.078 1.00 8.21 118 ALA B O 1
ATOM 2546 N N . GLY B 1 120 ? 29.463 4.736 7.020 1.00 6.99 119 GLY B N 1
ATOM 2547 C CA . GLY B 1 120 ? 28.523 4.585 5.958 1.00 6.50 119 GLY B CA 1
ATOM 2548 C C . GLY B 1 120 ? 27.321 5.465 6.100 1.00 5.87 119 GLY B C 1
ATOM 2549 O O . GLY B 1 120 ? 27.416 6.571 6.668 1.00 6.91 119 GLY B O 1
ATOM 2550 N N . VAL B 1 121 ? 26.200 5.052 5.510 1.00 6.00 120 VAL B N 1
ATOM 2551 C CA . VAL B 1 121 ? 25.054 5.888 5.373 1.00 5.83 120 VAL B CA 1
ATOM 2552 C C . VAL B 1 121 ? 23.796 5.087 5.675 1.00 6.30 120 VAL B C 1
ATOM 2553 O O . VAL B 1 121 ? 23.736 3.897 5.336 1.00 7.62 120 VAL B O 1
ATOM 2557 N N . SER B 1 122 ? 22.760 5.666 6.322 1.00 6.19 121 SER B N 1
ATOM 2558 C CA . SER B 1 122 ? 22.784 6.991 6.951 1.00 6.53 121 SER B CA 1
ATOM 2559 C C . SER B 1 122 ? 23.145 6.875 8.422 1.00 6.23 121 SER B C 1
ATOM 2560 O O . SER B 1 122 ? 22.837 5.881 9.073 1.00 6.67 121 SER B O 1
ATOM 2563 N N . THR B 1 123 ? 23.773 7.927 8.949 1.00 6.19 122 THR B N 1
ATOM 2564 C CA . THR B 1 123 ? 24.195 7.928 10.357 1.00 6.19 122 THR B CA 1
ATOM 2565 C C . THR B 1 123 ? 23.045 7.484 11.266 1.00 6.59 122 THR B C 1
ATOM 2566 O O . THR B 1 123 ? 23.273 6.697 12.183 1.00 7.58 122 THR B O 1
ATOM 2570 N N . SER B 1 124 ? 21.854 8.049 11.027 1.00 6.10 123 SER B N 1
ATOM 2571 C CA . SER B 1 124 ? 20.721 7.935 11.915 1.00 6.45 123 SER B CA 1
ATOM 2572 C C . SER B 1 124 ? 19.807 6.758 11.638 1.00 6.83 123 SER B C 1
ATOM 2573 O O . SER B 1 124 ? 18.919 6.482 12.456 1.00 8.07 123 SER B O 1
ATOM 2576 N N . ASN B 1 125 ? 19.971 6.105 10.498 1.00 6.73 124 ASN B N 1
ATOM 2577 C CA . ASN B 1 125 ? 19.088 4.996 10.130 1.00 6.67 124 ASN B CA 1
ATOM 2578 C C . ASN B 1 125 ? 19.889 3.696 10.205 1.00 6.45 124 ASN B C 1
ATOM 2579 O O . ASN B 1 125 ? 20.057 3.173 11.289 1.00 6.79 124 ASN B O 1
ATOM 2584 N N . SER B 1 126 ? 20.402 3.200 9.094 1.00 6.82 125 SER B N 1
ATOM 2585 C CA . SER B 1 126 ? 21.028 1.897 9.111 1.00 6.94 125 SER B CA 1
ATOM 2586 C C . SER B 1 126 ? 22.349 1.867 9.857 1.00 6.13 125 SER B C 1
ATOM 2587 O O . SER B 1 126 ? 22.688 0.844 10.449 1.00 6.63 125 SER B O 1
ATOM 2590 N N . VAL B 1 127 ? 23.124 2.957 9.838 1.00 6.12 126 VAL B N 1
ATOM 2591 C CA . VAL B 1 127 ? 24.343 2.970 10.622 1.00 5.88 126 VAL B CA 1
ATOM 2592 C C . VAL B 1 127 ? 23.997 2.861 12.121 1.00 5.66 126 VAL B C 1
ATOM 2593 O O . VAL B 1 127 ? 24.499 1.987 12.813 1.00 6.08 126 VAL B O 1
ATOM 2597 N N . GLU B 1 128 ? 23.129 3.731 12.596 1.00 5.60 127 GLU B N 1
ATOM 2598 C CA . GLU B 1 128 ? 22.729 3.704 13.994 1.00 6.36 127 GLU B CA 1
ATOM 2599 C C . GLU B 1 128 ? 22.115 2.350 14.371 1.00 5.24 127 GLU B C 1
ATOM 2600 O O . GLU B 1 128 ? 22.426 1.815 15.441 1.00 5.73 127 GLU B O 1
ATOM 2606 N N . ALA B 1 129 ? 21.261 1.797 13.536 1.00 5.66 128 ALA B N 1
ATOM 2607 C CA . ALA B 1 129 ? 20.632 0.505 13.861 1.00 5.97 128 ALA B CA 1
ATOM 2608 C C . ALA B 1 129 ? 21.689 -0.587 14.044 1.00 5.64 128 ALA B C 1
ATOM 2609 O O . ALA B 1 129 ? 21.651 -1.401 14.963 1.00 6.07 128 ALA B O 1
ATOM 2611 N N . THR B 1 130 ? 22.668 -0.593 13.146 1.00 5.19 129 THR B N 1
ATOM 2612 C CA . THR B 1 130 ? 23.749 -1.539 13.176 1.00 5.43 129 THR B CA 1
ATOM 2613 C C . THR B 1 130 ? 24.634 -1.357 14.397 1.00 5.30 129 THR B C 1
ATOM 2614 O O . THR B 1 130 ? 25.028 -2.325 15.041 1.00 6.22 129 THR B O 1
ATOM 2618 N N . VAL B 1 131 ? 25.021 -0.106 14.674 1.00 5.30 130 VAL B N 1
ATOM 2619 C CA . VAL B 1 131 ? 25.907 0.169 15.789 1.00 5.52 130 VAL B CA 1
ATOM 2620 C C . VAL B 1 131 ? 25.252 -0.107 17.135 1.00 5.26 130 VAL B C 1
ATOM 2621 O O . VAL B 1 131 ? 25.889 -0.641 18.032 1.00 5.89 130 VAL B O 1
ATOM 2625 N N . ARG B 1 132 ? 23.986 0.261 17.285 1.00 5.16 131 ARG B N 1
ATOM 2626 C CA . ARG B 1 132 ? 23.311 -0.044 18.570 1.00 5.65 131 ARG B CA 1
ATOM 2627 C C . ARG B 1 132 ? 23.347 -1.545 18.840 1.00 5.48 131 ARG B C 1
ATOM 2628 O O . ARG B 1 132 ? 23.627 -1.969 19.950 1.00 6.38 131 ARG B O 1
ATOM 2649 N N . ALA B 1 134 ? 25.458 -3.797 17.483 1.00 6.23 133 ALA B N 1
ATOM 2650 C CA . ALA B 1 134 ? 26.840 -4.253 17.658 1.00 6.17 133 ALA B CA 1
ATOM 2651 C C . ALA B 1 134 ? 27.289 -4.020 19.068 1.00 5.98 133 ALA B C 1
ATOM 2652 O O . ALA B 1 134 ? 27.901 -4.886 19.685 1.00 7.37 133 ALA B O 1
ATOM 2654 N N . GLY B 1 135 ? 27.096 -2.817 19.597 1.00 6.06 134 GLY B N 1
ATOM 2655 C CA . GLY B 1 135 ? 27.541 -2.531 20.964 1.00 6.60 134 GLY B CA 1
ATOM 2656 C C . GLY B 1 135 ? 26.855 -3.424 21.972 1.00 6.58 134 GLY B C 1
ATOM 2657 O O . GLY B 1 135 ? 27.493 -3.984 22.876 1.00 7.86 134 GLY B O 1
ATOM 2658 N N . ASN B 1 136 ? 25.541 -3.560 21.851 1.00 6.68 135 ASN B N 1
ATOM 2659 C CA . ASN B 1 136 ? 24.812 -4.369 22.821 1.00 7.28 135 ASN B CA 1
ATOM 2660 C C . ASN B 1 136 ? 25.166 -5.858 22.721 1.00 7.05 135 ASN B C 1
ATOM 2661 O O . ASN B 1 136 ? 25.085 -6.555 23.736 1.00 9.03 135 ASN B O 1
ATOM 2666 N N . LEU B 1 137 ? 25.561 -6.321 21.526 1.00 7.48 136 LEU B N 1
ATOM 2667 C CA . LEU B 1 137 ? 25.994 -7.709 21.352 1.00 8.29 136 LEU B CA 1
ATOM 2668 C C . LEU B 1 137 ? 27.399 -7.952 21.938 1.00 8.61 136 LEU B C 1
ATOM 2669 O O . LEU B 1 137 ? 27.823 -9.108 22.039 1.00 11.68 136 LEU B O 1
ATOM 2674 N N . GLY B 1 138 ? 28.114 -6.893 22.299 1.00 8.50 137 GLY B N 1
ATOM 2675 C CA . GLY B 1 138 ? 29.414 -7.025 22.906 1.00 9.23 137 GLY B CA 1
ATOM 2676 C C . GLY B 1 138 ? 30.606 -6.745 22.027 1.00 9.29 137 GLY B C 1
ATOM 2677 O O . GLY B 1 138 ? 31.726 -7.009 22.424 1.00 13.53 137 GLY B O 1
ATOM 2678 N N . PHE B 1 139 ? 30.375 -6.222 20.835 1.00 7.79 138 PHE B N 1
ATOM 2679 C CA . PHE B 1 139 ? 31.485 -5.809 19.975 1.00 7.92 138 PHE B CA 1
ATOM 2680 C C . PHE B 1 139 ? 32.047 -4.470 20.437 1.00 8.39 138 PHE B C 1
ATOM 2681 O O . PHE B 1 139 ? 31.301 -3.617 20.939 1.00 10.37 138 PHE B O 1
ATOM 2689 N N . ALA B 1 140 ? 33.347 -4.282 20.250 1.00 8.99 139 ALA B N 1
ATOM 2690 C CA . ALA B 1 140 ? 34.012 -3.015 20.491 1.00 8.48 139 ALA B CA 1
ATOM 2691 C C . ALA B 1 140 ? 33.943 -2.206 19.190 1.00 8.37 139 ALA B C 1
ATOM 2692 O O . ALA B 1 140 ? 34.570 -2.550 18.222 1.00 12.32 139 ALA B O 1
ATOM 2694 N N . VAL B 1 141 ? 33.195 -1.123 19.192 1.00 8.08 140 VAL B N 1
ATOM 2695 C CA . VAL B 1 141 ? 32.903 -0.383 17.965 1.00 7.50 140 VAL B CA 1
ATOM 2696 C C . VAL B 1 141 ? 33.494 1.015 18.004 1.00 7.34 140 VAL B C 1
ATOM 2697 O O . VAL B 1 141 ? 33.267 1.774 18.952 1.00 8.03 140 VAL B O 1
ATOM 2701 N N . CYS B 1 142 ? 34.270 1.329 16.969 1.00 7.33 141 CYS B N 1
ATOM 2702 C CA A CYS B 1 142 ? 34.712 2.715 16.696 0.50 7.40 141 CYS B CA 1
ATOM 2703 C CA B CYS B 1 142 ? 34.752 2.656 16.685 0.50 8.00 141 CYS B CA 1
ATOM 2704 C C . CYS B 1 142 ? 33.889 3.174 15.512 1.00 7.64 141 CYS B C 1
ATOM 2705 O O . CYS B 1 142 ? 33.927 2.584 14.417 1.00 9.08 141 CYS B O 1
ATOM 2710 N N . LEU B 1 143 ? 33.117 4.258 15.680 1.00 7.01 142 LEU B N 1
ATOM 2711 C CA . LEU B 1 143 ? 32.296 4.815 14.620 1.00 6.90 142 LEU B CA 1
ATOM 2712 C C . LEU B 1 143 ? 33.069 5.982 14.029 1.00 6.82 142 LEU B C 1
ATOM 2713 O O . LEU B 1 143 ? 33.326 6.984 14.694 1.00 7.87 142 LEU B O 1
ATOM 2718 N N . ALA B 1 144 ? 33.451 5.847 12.752 1.00 6.63 143 ALA B N 1
ATOM 2719 C CA . ALA B 1 144 ? 34.241 6.876 12.032 1.00 7.22 143 ALA B CA 1
ATOM 2720 C C . ALA B 1 144 ? 33.273 7.907 11.490 1.00 6.80 143 ALA B C 1
ATOM 2721 O O . ALA B 1 144 ? 32.775 7.816 10.360 1.00 7.27 143 ALA B O 1
ATOM 2723 N N . GLU B 1 145 ? 32.949 8.878 12.326 1.00 7.55 144 GLU B N 1
ATOM 2724 C CA . GLU B 1 145 ? 31.806 9.710 12.052 1.00 7.39 144 GLU B CA 1
ATOM 2725 C C . GLU B 1 145 ? 31.952 10.620 10.838 1.00 6.86 144 GLU B C 1
ATOM 2726 O O . GLU B 1 145 ? 30.964 10.982 10.191 1.00 7.41 144 GLU B O 1
ATOM 2732 N N . ASP B 1 146 ? 33.203 10.979 10.523 1.00 7.76 145 ASP B N 1
ATOM 2733 C CA . ASP B 1 146 ? 33.475 11.784 9.335 1.00 8.21 145 ASP B CA 1
ATOM 2734 C C . ASP B 1 146 ? 33.296 11.010 8.039 1.00 7.58 145 ASP B C 1
ATOM 2735 O O . ASP B 1 146 ? 33.221 11.602 6.968 1.00 8.97 145 ASP B O 1
ATOM 2740 N N . GLY B 1 147 ? 33.229 9.678 8.130 1.00 6.82 146 GLY B N 1
ATOM 2741 C CA . GLY B 1 147 ? 32.870 8.819 7.007 1.00 6.85 146 GLY B CA 1
ATOM 2742 C C . GLY B 1 147 ? 31.404 8.427 6.969 1.00 6.93 146 GLY B C 1
ATOM 2743 O O . GLY B 1 147 ? 31.010 7.542 6.223 1.00 9.00 146 GLY B O 1
ATOM 2744 N N . CYS B 1 148 ? 30.577 9.113 7.775 1.00 6.55 147 CYS B N 1
ATOM 2745 C CA . CYS B 1 148 ? 29.150 8.883 7.815 1.00 6.59 147 CYS B CA 1
ATOM 2746 C C . CYS B 1 148 ? 28.417 10.152 7.396 1.00 6.19 147 CYS B C 1
ATOM 2747 O O . CYS B 1 148 ? 28.916 11.271 7.595 1.00 7.23 147 CYS B O 1
ATOM 2750 N N . PHE B 1 149 ? 27.214 9.989 6.840 1.00 6.41 148 PHE B N 1
ATOM 2751 C CA . PHE B 1 149 ? 26.377 11.125 6.582 1.00 6.82 148 PHE B CA 1
ATOM 2752 C C . PHE B 1 149 ? 24.921 10.718 6.707 1.00 5.84 148 PHE B C 1
ATOM 2753 O O . PHE B 1 149 ? 24.570 9.537 6.643 1.00 6.15 148 PHE B O 1
ATOM 2761 N N . THR B 1 150 ? 24.068 11.734 6.831 1.00 6.09 149 THR B N 1
ATOM 2762 C CA . THR B 1 150 ? 22.640 11.584 6.882 1.00 6.16 149 THR B CA 1
ATOM 2763 C C . THR B 1 150 ? 21.987 12.801 6.227 1.00 6.44 149 THR B C 1
ATOM 2764 O O . THR B 1 150 ? 22.668 13.572 5.549 1.00 6.93 149 THR B O 1
ATOM 2768 N N . PHE B 1 151 ? 20.672 12.923 6.416 1.00 6.56 150 PHE B N 1
ATOM 2769 C CA . PHE B 1 151 ? 19.848 13.834 5.656 1.00 6.44 150 PHE B CA 1
ATOM 2770 C C . PHE B 1 151 ? 18.955 14.678 6.569 1.00 6.28 150 PHE B C 1
ATOM 2771 O O . PHE B 1 151 ? 18.602 14.272 7.682 1.00 6.76 150 PHE B O 1
ATOM 2779 N N . ASP B 1 152 ? 18.560 15.855 6.085 1.00 6.50 151 ASP B N 1
ATOM 2780 C CA . ASP B 1 152 ? 17.554 16.652 6.786 1.00 6.74 151 ASP B CA 1
ATOM 2781 C C . ASP B 1 152 ? 16.339 15.789 7.111 1.00 6.84 151 ASP B C 1
ATOM 2782 O O . ASP B 1 152 ? 15.939 14.939 6.320 1.00 7.09 151 ASP B O 1
ATOM 2787 N N . LYS B 1 153 ? 15.710 16.047 8.251 1.00 6.82 152 LYS B N 1
ATOM 2788 C CA . LYS B 1 153 ? 14.547 15.273 8.677 1.00 7.45 152 LYS B CA 1
ATOM 2789 C C . LYS B 1 153 ? 13.656 16.132 9.545 1.00 6.91 152 LYS B C 1
ATOM 2790 O O . LYS B 1 153 ? 14.147 16.860 10.417 1.00 8.91 152 LYS B O 1
ATOM 2796 N N . THR B 1 154 ? 12.352 16.052 9.321 1.00 6.95 153 THR B N 1
ATOM 2797 C CA . THR B 1 154 ? 11.389 16.741 10.185 1.00 7.44 153 THR B CA 1
ATOM 2798 C C . THR B 1 154 ? 11.178 15.941 11.461 1.00 6.41 153 THR B C 1
ATOM 2799 O O . THR B 1 154 ? 10.915 14.729 11.400 1.00 7.87 153 THR B O 1
ATOM 2803 N N . ASP B 1 155 ? 11.318 16.580 12.619 1.00 6.69 154 ASP B N 1
ATOM 2804 C CA . ASP B 1 155 ? 11.106 15.880 13.868 1.00 6.93 154 ASP B CA 1
ATOM 2805 C C . ASP B 1 155 ? 9.597 15.709 14.116 1.00 7.02 154 ASP B C 1
ATOM 2806 O O . ASP B 1 155 ? 8.751 16.174 13.367 1.00 8.03 154 ASP B O 1
ATOM 2811 N N . TRP B 1 156 ? 9.234 15.014 15.191 1.00 7.45 155 TRP B N 1
ATOM 2812 C CA . TRP B 1 156 ? 7.839 14.646 15.410 1.00 8.52 155 TRP B CA 1
ATOM 2813 C C . TRP B 1 156 ? 6.989 15.869 15.747 1.00 9.26 155 TRP B C 1
ATOM 2814 O O . TRP B 1 156 ? 5.768 15.801 15.645 1.00 12.62 155 TRP B O 1
ATOM 2825 N N . HIS B 1 157 ? 7.620 16.948 16.190 1.00 9.69 156 HIS B N 1
ATOM 2826 C CA . HIS B 1 157 ? 6.904 18.201 16.501 1.00 11.68 156 HIS B CA 1
ATOM 2827 C C . HIS B 1 157 ? 6.784 19.120 15.278 1.00 11.82 156 HIS B C 1
ATOM 2828 O O . HIS B 1 157 ? 6.262 20.229 15.377 1.00 15.51 156 HIS B O 1
ATOM 2835 N N . GLY B 1 158 ? 7.284 18.682 14.132 1.00 10.86 157 GLY B N 1
ATOM 2836 C CA . GLY B 1 158 ? 7.161 19.442 12.882 1.00 11.00 157 GLY B CA 1
ATOM 2837 C C . GLY B 1 158 ? 8.303 20.406 12.610 1.00 10.63 157 GLY B C 1
ATOM 2838 O O . GLY B 1 158 ? 8.157 21.262 11.734 1.00 14.41 157 GLY B O 1
ATOM 2839 N N . ARG B 1 159 ? 9.418 20.274 13.316 1.00 9.96 158 ARG B N 1
ATOM 2840 C CA . ARG B 1 159 ? 10.581 21.122 13.078 1.00 10.63 158 ARG B CA 1
ATOM 2841 C C . ARG B 1 159 ? 11.542 20.468 12.113 1.00 8.41 158 ARG B C 1
ATOM 2842 O O . ARG B 1 159 ? 11.942 19.349 12.324 1.00 9.25 158 ARG B O 1
ATOM 2845 N N . ARG B 1 160 ? 11.936 21.167 11.056 1.00 8.99 159 ARG B N 1
ATOM 2846 C CA . ARG B 1 160 ? 13.013 20.674 10.219 1.00 8.64 159 ARG B CA 1
ATOM 2847 C C . ARG B 1 160 ? 14.321 20.692 10.981 1.00 8.39 159 ARG B C 1
ATOM 2848 O O . ARG B 1 160 ? 14.741 21.731 11.459 1.00 10.63 159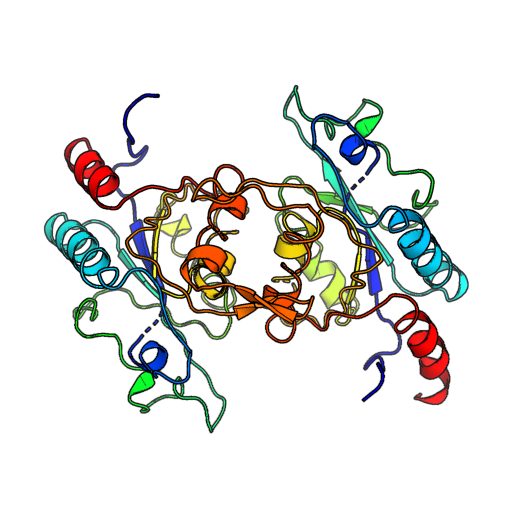 ARG B O 1
ATOM 2856 N N . ARG B 1 161 ? 14.981 19.542 11.052 1.00 8.37 160 ARG B N 1
ATOM 2857 C CA . ARG B 1 161 ? 16.339 19.445 11.559 1.00 8.51 160 ARG B CA 1
ATOM 2858 C C . ARG B 1 161 ? 17.261 19.241 10.373 1.00 8.00 160 ARG B C 1
ATOM 2859 O O . ARG B 1 161 ? 17.013 18.417 9.498 1.00 9.11 160 ARG B O 1
ATOM 2867 N N . SER B 1 162 ? 18.346 20.010 10.320 1.00 7.63 161 SER B N 1
ATOM 2868 C CA . SER B 1 162 ? 19.314 19.828 9.240 1.00 7.07 161 SER B CA 1
ATOM 2869 C C . SER B 1 162 ? 20.000 18.478 9.372 1.00 6.00 161 SER B C 1
ATOM 2870 O O . SER B 1 162 ? 20.076 17.907 10.459 1.00 6.67 161 SER B O 1
ATOM 2873 N N . ALA B 1 163 ? 20.618 18.034 8.289 1.00 6.17 162 ALA B N 1
ATOM 2874 C CA . ALA B 1 163 ? 21.391 16.820 8.316 1.00 6.07 162 ALA B CA 1
ATOM 2875 C C . ALA B 1 163 ? 22.433 16.876 9.404 1.00 5.84 162 ALA B C 1
ATOM 2876 O O . ALA B 1 163 ? 22.707 15.875 10.081 1.00 6.55 162 ALA B O 1
ATOM 2878 N N . ASP B 1 164 ? 23.117 18.014 9.557 1.00 6.39 163 ASP B N 1
ATOM 2879 C CA . ASP B 1 164 ? 24.107 18.162 10.614 1.00 6.80 163 ASP B CA 1
ATOM 2880 C C . ASP B 1 164 ? 23.517 17.938 12.006 1.00 6.74 163 ASP B C 1
ATOM 2881 O O . ASP B 1 164 ? 24.134 17.295 12.840 1.00 6.95 163 ASP B O 1
ATOM 2886 N N . GLU B 1 165 ? 22.328 18.487 12.233 1.00 6.11 164 GLU B N 1
ATOM 2887 C CA . GLU B 1 165 ? 21.632 18.313 13.519 1.00 6.58 164 GLU B CA 1
ATOM 2888 C C . GLU B 1 165 ? 21.226 16.856 13.758 1.00 6.02 164 GLU B C 1
ATOM 2889 O O . GLU B 1 165 ? 21.347 16.362 14.882 1.00 6.70 164 GLU B O 1
ATOM 2895 N N . VAL B 1 166 ? 20.709 16.222 12.718 1.00 6.10 165 VAL B N 1
ATOM 2896 C CA . VAL B 1 166 ? 20.293 14.816 12.789 1.00 6.08 165 VAL B CA 1
ATOM 2897 C C . VAL B 1 166 ? 21.512 13.962 13.131 1.00 6.12 165 VAL B C 1
ATOM 2898 O O . VAL B 1 166 ? 21.467 13.084 14.016 1.00 6.88 165 VAL B O 1
ATOM 2902 N N . HIS B 1 167 ? 22.604 14.196 12.401 1.00 5.91 166 HIS B N 1
ATOM 2903 C CA . HIS B 1 167 ? 23.872 13.498 12.643 1.00 5.79 166 HIS B CA 1
ATOM 2904 C C . HIS B 1 167 ? 24.347 13.685 14.072 1.00 6.02 166 HIS B C 1
ATOM 2905 O O . HIS B 1 167 ? 24.721 12.742 14.752 1.00 6.83 166 HIS B O 1
ATOM 2912 N N . ALA B 1 168 ? 24.370 14.940 14.516 1.00 6.30 167 ALA B N 1
ATOM 2913 C CA . ALA B 1 168 ? 24.879 15.274 15.848 1.00 6.42 167 ALA B CA 1
ATOM 2914 C C . ALA B 1 168 ? 24.049 14.644 16.945 1.00 6.06 167 ALA B C 1
ATOM 2915 O O . ALA B 1 168 ? 24.608 14.253 17.980 1.00 6.43 167 ALA B O 1
ATOM 2935 N N . SER B 1 170 ? 22.240 11.792 16.644 1.00 6.58 169 SER B N 1
ATOM 2936 C CA A SER B 1 170 ? 22.527 10.365 16.645 0.50 6.63 169 SER B CA 1
ATOM 2937 C CA B SER B 1 170 ? 22.576 10.369 16.539 0.50 7.11 169 SER B CA 1
ATOM 2938 C C . SER B 1 170 ? 23.877 10.065 17.263 1.00 6.85 169 SER B C 1
ATOM 2939 O O . SER B 1 170 ? 23.990 9.134 18.067 1.00 7.70 169 SER B O 1
ATOM 2944 N N . LEU B 1 171 ? 24.918 10.834 16.958 1.00 6.91 170 LEU B N 1
ATOM 2945 C CA . LEU B 1 171 ? 26.224 10.584 17.557 1.00 6.98 170 LEU B CA 1
ATOM 2946 C C . LEU B 1 171 ? 26.155 10.713 19.082 1.00 7.36 170 LEU B C 1
ATOM 2947 O O . LEU B 1 171 ? 26.797 9.957 19.799 1.00 7.99 170 LEU B O 1
ATOM 2952 N N . ALA B 1 172 ? 25.432 11.701 19.583 1.00 7.23 171 ALA B N 1
ATOM 2953 C CA . ALA B 1 172 ? 25.322 11.898 21.027 1.00 7.82 171 ALA B CA 1
ATOM 2954 C C . ALA B 1 172 ? 24.607 10.703 21.663 1.00 7.99 171 ALA B C 1
ATOM 2955 O O . ALA B 1 172 ? 24.959 10.330 22.781 1.00 10.05 171 ALA B O 1
ATOM 2957 N N . ASN B 1 173 ? 23.615 10.128 20.998 1.00 7.51 172 ASN B N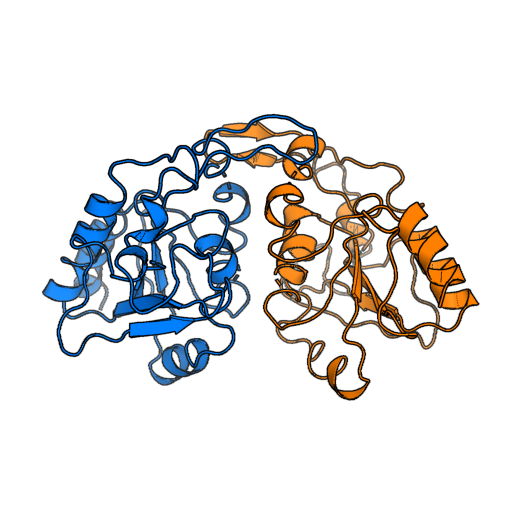 1
ATOM 2958 C CA . ASN B 1 173 ? 22.940 8.955 21.522 1.00 8.48 172 ASN B CA 1
ATOM 2959 C C . ASN B 1 173 ? 23.821 7.699 21.470 1.00 8.06 172 ASN B C 1
ATOM 2960 O O . ASN B 1 173 ? 23.660 6.784 22.285 1.00 10.20 172 ASN B O 1
ATOM 2965 N N . LEU B 1 174 ? 24.743 7.649 20.515 1.00 6.83 173 LEU B N 1
ATOM 2966 C CA . LEU B 1 174 ? 25.581 6.475 20.316 1.00 6.82 173 LEU B CA 1
ATOM 2967 C C . LEU B 1 174 ? 26.841 6.457 21.163 1.00 6.59 173 LEU B C 1
ATOM 2968 O O . LEU B 1 174 ? 27.267 5.395 21.636 1.00 7.50 173 LEU B O 1
ATOM 2973 N N . ASP B 1 175 ? 27.492 7.611 21.338 1.00 7.88 174 ASP B N 1
ATOM 2974 C CA . ASP B 1 175 ? 28.805 7.659 21.959 1.00 7.35 174 ASP B CA 1
ATOM 2975 C C . ASP B 1 175 ? 28.706 7.221 23.412 1.00 7.90 174 ASP B C 1
ATOM 2976 O O . ASP B 1 175 ? 27.795 7.630 24.156 1.00 9.34 174 ASP B O 1
ATOM 2981 N N . GLY B 1 176 ? 29.674 6.405 23.838 1.00 7.66 175 GLY B N 1
ATOM 2982 C CA . GLY B 1 176 ? 29.752 5.913 25.211 1.00 8.67 175 GLY B CA 1
ATOM 2983 C C . GLY B 1 176 ? 28.856 4.705 25.426 1.00 8.38 175 GLY B C 1
ATOM 2984 O O . GLY B 1 176 ? 29.300 3.607 25.801 1.00 11.60 175 GLY B O 1
ATOM 2985 N N . GLU B 1 177 ? 27.586 4.871 25.132 1.00 8.04 176 GLU B N 1
ATOM 2986 C CA . GLU B 1 177 ? 26.589 3.849 25.391 1.00 8.29 176 GLU B CA 1
ATOM 2987 C C . GLU B 1 177 ? 26.705 2.640 24.452 1.00 7.46 176 GLU B C 1
ATOM 2988 O O . GLU B 1 177 ? 26.502 1.519 24.868 1.00 9.01 176 GLU B O 1
ATOM 2994 N N . TYR B 1 178 ? 27.020 2.891 23.180 1.00 6.92 177 TYR B N 1
ATOM 2995 C CA . TYR B 1 178 ? 27.073 1.861 22.140 1.00 6.65 177 TYR B CA 1
ATOM 2996 C C . TYR B 1 178 ? 28.411 1.731 21.419 1.00 7.22 177 TYR B C 1
ATOM 2997 O O . TYR B 1 178 ? 28.671 0.697 20.804 1.00 8.99 177 TYR B O 1
ATOM 3006 N N . CYS B 1 179 ? 29.221 2.784 21.408 1.00 7.17 178 CYS B N 1
ATOM 3007 C CA . CYS B 1 179 ? 30.436 2.822 20.605 1.00 7.38 178 CYS B CA 1
ATOM 3008 C C . CYS B 1 179 ? 31.314 3.960 21.092 1.00 7.52 178 CYS B C 1
ATOM 3009 O O . CYS B 1 179 ? 30.903 4.752 21.950 1.00 9.51 178 CYS B O 1
ATOM 3012 N N . ARG B 1 180 ? 32.513 4.029 20.538 1.00 6.87 179 ARG B N 1
ATOM 3013 C CA . ARG B 1 180 ? 33.370 5.219 20.640 1.00 7.21 179 ARG B CA 1
ATOM 3014 C C . ARG B 1 180 ? 33.289 5.959 19.319 1.00 7.27 179 ARG B C 1
ATOM 3015 O O . ARG B 1 180 ? 33.709 5.443 18.274 1.00 8.17 179 ARG B O 1
ATOM 3023 N N . VAL B 1 181 ? 32.790 7.195 19.353 1.00 7.49 180 VAL B N 1
ATOM 3024 C CA . VAL B 1 181 ? 32.725 8.035 18.152 1.00 7.80 180 VAL B CA 1
ATOM 3025 C C . VAL B 1 181 ? 34.098 8.658 17.951 1.00 8.22 180 VAL B C 1
ATOM 3026 O O . VAL B 1 181 ? 34.644 9.277 18.863 1.00 10.49 180 VAL B O 1
ATOM 3030 N N . CYS B 1 182 ? 34.657 8.509 16.746 1.00 9.52 181 CYS B N 1
ATOM 3031 C CA A CYS B 1 182 ? 35.944 9.148 16.477 0.50 10.64 181 CYS B CA 1
ATOM 3032 C CA B CYS B 1 182 ? 36.056 8.842 16.394 0.50 10.41 181 CYS B CA 1
ATOM 3033 C C . CYS B 1 182 ? 36.086 9.504 15.014 1.00 9.65 181 CYS B C 1
ATOM 3034 O O . CYS B 1 182 ? 35.117 9.416 14.264 1.00 10.33 181 CYS B O 1
ATOM 3039 N N . GLY B 1 183 ? 37.231 10.041 14.655 1.00 10.73 182 GLY B N 1
ATOM 3040 C CA . GLY B 1 183 ? 37.507 10.465 13.305 1.00 10.82 182 GLY B CA 1
ATOM 3041 C C . GLY B 1 183 ? 38.419 9.499 12.588 1.00 10.28 182 GLY B C 1
ATOM 3042 O O . GLY B 1 183 ? 39.259 8.806 13.198 1.00 11.17 182 GLY B O 1
ATOM 3043 N N . SER B 1 184 ? 38.266 9.476 11.270 1.00 10.51 183 SER B N 1
ATOM 3044 C CA . SER B 1 184 ? 39.094 8.613 10.449 1.00 10.75 183 SER B CA 1
ATOM 3045 C C . SER B 1 184 ? 40.576 8.879 10.627 1.00 10.49 183 SER B C 1
ATOM 3046 O O . SER B 1 184 ? 41.373 7.934 10.569 1.00 11.86 183 SER B O 1
ATOM 3049 N N . ALA B 1 185 ? 40.972 10.146 10.820 1.00 12.03 184 ALA B N 1
ATOM 3050 C CA . ALA B 1 185 ? 42.387 10.424 10.979 1.00 13.17 184 ALA B CA 1
ATOM 3051 C C . ALA B 1 185 ? 42.965 9.712 12.213 1.00 13.55 184 ALA B C 1
ATOM 3052 O O . ALA B 1 185 ? 44.084 9.167 12.197 1.00 16.05 184 ALA B O 1
ATOM 3054 N N . ASP B 1 186 ? 42.222 9.742 13.313 1.00 14.54 185 ASP B N 1
ATOM 3055 C CA . ASP B 1 186 ? 42.664 9.092 14.535 1.00 15.67 185 ASP B CA 1
ATOM 3056 C C . ASP B 1 186 ? 42.677 7.574 14.370 1.00 13.06 185 ASP B C 1
ATOM 3057 O O . ASP B 1 186 ? 43.571 6.905 14.932 1.00 14.15 185 ASP B O 1
ATOM 3062 N N . ILE B 1 187 ? 41.736 7.033 13.608 1.00 11.38 186 ILE B N 1
ATOM 3063 C CA . ILE B 1 187 ? 41.731 5.610 13.320 1.00 10.49 186 ILE B CA 1
ATOM 3064 C C . ILE B 1 187 ? 42.975 5.211 12.524 1.00 10.70 186 ILE B C 1
ATOM 3065 O O . ILE B 1 187 ? 43.621 4.225 12.823 1.00 11.95 186 ILE B O 1
ATOM 3070 N N . LEU B 1 188 ? 43.274 5.976 11.491 1.00 11.76 187 LEU B N 1
ATOM 3071 C CA . LEU B 1 188 ? 44.423 5.665 10.657 1.00 12.45 187 LEU B CA 1
ATOM 3072 C C . LEU B 1 188 ? 45.714 5.725 11.478 1.00 13.74 187 LEU B C 1
ATOM 3073 O O . LEU B 1 188 ? 46.596 4.902 11.301 1.00 14.22 187 LEU B O 1
ATOM 3078 N N . ALA B 1 189 ? 45.828 6.690 12.374 1.00 13.73 188 ALA B N 1
ATOM 3079 C CA . ALA B 1 189 ? 47.002 6.794 13.243 1.00 15.19 188 ALA B CA 1
ATOM 3080 C C . ALA B 1 189 ? 47.109 5.562 14.163 1.00 15.32 188 ALA B C 1
ATOM 3081 O O . ALA B 1 189 ? 48.203 5.078 14.406 1.00 18.70 188 ALA B O 1
ATOM 3083 N N . ALA B 1 190 ? 45.999 5.053 14.681 1.00 14.02 189 ALA B N 1
ATOM 3084 C CA . ALA B 1 190 ? 46.000 3.878 15.544 1.00 14.70 189 ALA B CA 1
ATOM 3085 C C . ALA B 1 190 ? 46.445 2.597 14.808 1.00 15.03 189 ALA B C 1
ATOM 3086 O O . ALA B 1 190 ? 46.958 1.660 15.423 1.00 17.16 189 ALA B O 1
ATOM 3088 N N . LEU B 1 191 ? 46.261 2.548 13.494 1.00 17.15 190 LEU B N 1
ATOM 3089 C CA . LEU B 1 191 ? 46.752 1.402 12.707 1.00 16.51 190 LEU B CA 1
ATOM 3090 C C . LEU B 1 191 ? 48.250 1.228 12.768 1.00 21.26 190 LEU B C 1
ATOM 3091 O O . LEU B 1 191 ? 48.764 0.113 12.781 1.00 22.65 190 LEU B O 1
ATOM 3096 N N . GLY B 1 192 ? 48.943 2.350 12.786 1.00 24.33 191 GLY B N 1
ATOM 3097 C CA . GLY B 1 192 ? 50.385 2.344 12.793 1.00 25.51 191 GLY B CA 1
ATOM 3098 C C . GLY B 1 192 ? 50.937 1.786 14.083 1.00 25.72 191 GLY B C 1
ATOM 3099 O O . GLY B 1 192 ? 52.084 1.369 14.137 1.00 36.66 191 GLY B O 1
ATOM 3100 N N . ASN B 1 193 ? 50.126 1.791 15.129 1.00 30.03 192 ASN B N 1
ATOM 3101 C CA . ASN B 1 193 ? 50.544 1.287 16.421 1.00 33.34 192 ASN B CA 1
ATOM 3102 C C . ASN B 1 193 ? 50.305 -0.211 16.616 1.00 35.39 192 ASN B C 1
ATOM 3103 O O . ASN B 1 193 ? 50.828 -0.796 17.563 1.00 42.41 192 ASN B O 1
ATOM 3108 N N . ILE B 1 194 ? 49.551 -0.842 15.712 1.00 31.59 193 ILE B N 1
ATOM 3109 C CA . ILE B 1 194 ? 49.210 -2.261 15.858 1.00 26.89 193 ILE B CA 1
ATOM 3110 C C . ILE B 1 194 ? 50.428 -3.199 15.889 1.00 35.86 193 ILE B C 1
ATOM 3111 O O . ILE B 1 194 ? 51.266 -3.192 14.993 1.00 36.24 193 ILE B O 1
#

Solvent-accessible surface area: 16414 Å² total

Nearest PDB structures (foldseek):
  3mcw-assembly1_B  TM=1.005E+00  e=2.980E-42  Chromobacterium violaceum ATCC 12472
  3lqy-assembly1_A  TM=8.965E-01  e=1.132E-16  Oleispira antarctica
  8cib-assembly1_F  TM=8.628E-01  e=2.811E-17  Pseudomonas aeruginosa
  3oqp-assembly1_B  TM=8.881E-01  e=2.982E-14  Paraburkholderia xenovorans LB400
  3hb7-assembly4_H  TM=8.275E-01  e=5.720E-12  Alkaliphilus metalliredigens QYMF

=== Feature glossary ===
Legend for the data blocks above and below:

— What the protein is —

Sequence gives the chain of amino acids in standard one-letter code (A=alanine, C=cysteine, …, Y=tyrosine), read N→C. It is the only feature that is directly encoded by the gene; all structural features are derived from the folded form of this sequence.

The annotation block draws on four external resources. InterPro: which protein families and domains the sequence belongs to. GO: standardized terms for what the protein does, what process it participates in, and where in the cell it acts. CATH: which structural fold it has in the CATH hierarchy. Organism: the species of origin.

— Where its atoms are —

Atomic coordinates in PDBx/mmCIF format — the same representation the Protein Data Bank distributes. Each line of the _atom_site loop places one backbone atom in Cartesian space (units: ångströms, origin: arbitrary).

Six rendered views show the 3D structure from the faces of a cube — i.e. along ±x, ±y, ±z. Rendering representation is drawn randomly per protein from cartoon (secondary-structure ribbons), sticks (backbone bonds), or molecular surface; coloring is either N→C rainbow (blue at the N-terminus through red at the C-terminus) or one color per chain.

— Local backbone conformation —

DSSP 8-state secondary structure assigns each residue one of H (α-helix), G (3₁₀-helix), I (π-helix), E (extended β-strand), B (isolated β-bridge), T (hydrogen-bonded turn), S (bend), or '-' (coil). The assignment is computed from backbone hydrogen-bond geometry via the Kabsch–Sander algorithm.

P-SEA three-state annotation labels each residue as helix, strand, or coil based purely on the geometry of the Cα trace. It serves as a fallback when the full backbone (and thus DSSP) is unavailable.

φ (phi) and ψ (psi) are the two rotatable backbone dihedrals per residue: φ is the C(i-1)–N–Cα–C torsion, ψ is the N–Cα–C–N(i+1) torsion, both in degrees on (−180°, 180°]. α-helical residues cluster near (−60°, −45°); β-strand residues near (−120°, +130°). A Ramachandran plot is simply a scatter of (φ, ψ) for every residue.

— Global shape and packing —

Radius of gyration (Rg) is the root-mean-square distance of Cα atoms from their centroid — a single number for overall size and compactness. A globular domain of N residues has Rg ≈ 2.2·N^0.38 Å; an extended or disordered chain has a much larger Rg. The Cα contact count is the number of residue pairs whose Cα atoms are within 8 Å and are more than four positions apart in sequence — a standard proxy for tertiary packing density. The bounding box is the smallest axis-aligned box enclosing all Cα atoms.

Accessible surface area quantifies burial. A residue with SASA near zero is packed into the hydrophobic core; one with SASA >100 Å² sits on the surface. Computed here via the Shrake–Rupley numerical algorithm with a 1.4 Å probe.

The contact map is a binary N×N matrix image: pixel (i, j) is dark where Cα_i and Cα_j are within 8 Å and |i−j|>4. Because the |i−j|>4 filter removes local helical contacts, off-diagonal stripes parallel to the main diagonal indicate parallel β-sheets; stripes perpendicular to it indicate antiparallel β-sheets. The Ramachandran plot scatters every residue's (φ, ψ) pair against the sterically allowed regions. The PAE heatmap renders the predicted-aligned-error matrix.

— Structural neighborhood —

A 3Di character summarizes, for each residue, the relative orientation of the Cα frame of its nearest spatial neighbor. Because it encodes fold topology rather than chemistry, 3Di alignments detect remote structural similarity that sequence alignment misses.

Structural nearest neighbors (via Foldseek easy-search vs the PDB). Reported per hit: target PDB id, E-value, and alignment TM-score. A TM-score above ~0.5 is the conventional threshold for 'same fold'.

— Confidence and disorder —

For AlphaFold models, the B-factor field carries pLDDT — the model's own estimate of local accuracy on a 0–100 scale. Regions with pLDDT<50 should be treated as essentially unmodeled; they often correspond to intrinsically disordered segments.

B-factor (Debye–Waller factor) reflects atomic displacement in the crystal lattice. It is an experimental observable (units Å²), not a prediction; low values mean the atom is pinned down, high values mean it moves or is heterogeneous across the crystal.

Predicted Aligned Error (PAE) is an AlphaFold confidence matrix: entry (i, j) is the expected error in the position of residue j, in ångströms, when the prediction is superimposed on the true structure at residue i. Low PAE within a block of residues means that block is internally rigid and well-predicted; high PAE between two blocks means their relative placement is uncertain even if each block individually is confident.